Protein 1ZFO (pdb70)

Structure (mmCIF, N/CA/C/O backbone):
data_1ZFO
#
_entry.id   1ZFO
#
_cell.length_a   1.000
_cell.length_b   1.000
_cell.length_c   1.000
_cell.angle_alpha   90.00
_cell.angle_beta   90.00
_cell.angle_gamma   90.00
#
_symmetry.space_group_name_H-M   'P 1'
#
loop_
_entity.id
_entity.type
_entity.pdbx_description
1 polymer LASP-1
2 non-polymer 'ZINC ION'
#
loop_
_atom_site.group_PDB
_atom_site.id
_atom_site.type_symbol
_atom_site.label_atom_id
_atom_site.label_alt_id
_atom_site.label_comp_id
_atom_site.label_asym_id
_atom_site.label_entity_id
_atom_site.label_seq_id
_atom_site.pdbx_PDB_ins_code
_atom_site.Cartn_x
_atom_site.Cartn_y
_atom_site.Cartn_z
_atom_site.occupancy
_atom_site.B_iso_or_equiv
_atom_site.auth_seq_id
_atom_site.auth_comp_id
_atom_site.auth_asym_id
_atom_site.auth_atom_id
_atom_site.pdbx_PDB_model_num
ATOM 7 N N . MET A 1 2 ? 4.688 11.723 -8.040 1.00 3.59 1 MET A N 1
ATOM 8 C CA . MET A 1 2 ? 3.517 10.958 -8.463 1.00 3.20 1 MET A CA 1
ATOM 9 C C . MET A 1 2 ? 3.592 9.518 -7.923 1.00 2.89 1 MET A C 1
ATOM 10 O O . MET A 1 2 ? 3.467 8.541 -8.671 1.00 3.23 1 MET A O 1
ATOM 24 N N . ASN A 1 3 ? 3.902 9.383 -6.632 1.00 2.38 2 ASN A N 1
ATOM 25 C CA . ASN A 1 3 ? 4.159 8.102 -5.983 1.00 2.03 2 ASN A CA 1
ATOM 26 C C . ASN A 1 3 ? 2.833 7.468 -5.548 1.00 1.50 2 ASN A C 1
ATOM 27 O O . ASN A 1 3 ? 1.914 8.201 -5.176 1.00 1.57 2 ASN A O 1
ATOM 38 N N . PRO A 1 4 ? 2.696 6.130 -5.547 1.00 1.17 3 PRO A N 1
ATOM 39 C CA . PRO A 1 4 ? 1.455 5.457 -5.185 1.00 0.76 3 PRO A CA 1
ATOM 40 C C . PRO A 1 4 ? 1.173 5.642 -3.693 1.00 0.57 3 PRO A C 1
ATOM 41 O O . PRO A 1 4 ? 1.941 5.176 -2.847 1.00 0.71 3 PRO A O 1
ATOM 52 N N . ASN A 1 5 ? 0.090 6.344 -3.363 1.00 0.89 4 ASN A N 1
ATOM 53 C CA . ASN A 1 5 ? -0.393 6.472 -1.994 1.00 0.72 4 ASN A CA 1
ATOM 54 C C . ASN A 1 5 ? -1.271 5.265 -1.677 1.00 0.62 4 ASN A C 1
ATOM 55 O O . ASN A 1 5 ? -2.072 4.848 -2.518 1.00 0.86 4 ASN A O 1
ATOM 66 N N . CYS A 1 6 ? -1.171 4.776 -0.440 1.00 0.42 5 CYS A N 1
ATOM 67 C CA . CYS A 1 6 ? -1.943 3.695 0.140 1.00 0.43 5 CYS A CA 1
ATOM 68 C C . CYS A 1 6 ? -3.424 3.952 -0.080 1.00 0.54 5 CYS A C 1
ATOM 69 O O . CYS A 1 6 ? -3.946 5.022 0.255 1.00 0.69 5 CYS A O 1
ATOM 76 N N . ALA A 1 7 ? -4.093 2.928 -0.592 1.00 0.65 6 ALA A N 1
ATOM 77 C CA . ALA A 1 7 ? -5.529 2.890 -0.783 1.00 0.92 6 ALA A CA 1
ATOM 78 C C . ALA A 1 7 ? -6.322 2.850 0.537 1.00 0.85 6 ALA A C 1
ATOM 79 O O . ALA A 1 7 ? -7.559 2.861 0.487 1.00 1.09 6 ALA A O 1
ATOM 86 N N . ARG A 1 8 ? -5.655 2.817 1.700 1.00 0.61 7 ARG A N 1
ATOM 87 C CA . ARG A 1 8 ? -6.281 2.790 3.023 1.00 0.55 7 ARG A CA 1
ATOM 88 C C . ARG A 1 8 ? -5.822 3.960 3.882 1.00 0.57 7 ARG A C 1
ATOM 89 O O . ARG A 1 8 ? -6.695 4.656 4.398 1.00 0.79 7 ARG A O 1
ATOM 110 N N . CYS A 1 9 ? -4.518 4.136 4.133 1.00 0.52 8 CYS A N 1
ATOM 111 C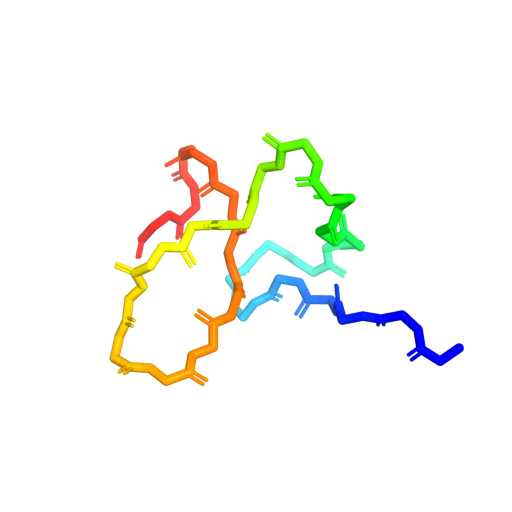 CA . CYS A 1 9 ? -4.085 5.093 5.150 1.00 0.58 8 CYS A CA 1
ATOM 112 C C . CYS A 1 9 ? -4.031 6.494 4.539 1.00 0.57 8 CYS A C 1
ATOM 113 O O . CYS A 1 9 ? -4.804 7.379 4.914 1.00 0.97 8 CYS A O 1
ATOM 120 N N . GLY A 1 10 ? -3.289 6.595 3.439 1.00 0.67 9 GLY A N 1
ATOM 121 C CA . GLY A 1 10 ? -3.090 7.769 2.619 1.00 0.71 9 GLY A CA 1
ATOM 122 C C . GLY A 1 10 ? -1.618 8.050 2.316 1.00 0.65 9 GLY A C 1
ATOM 123 O O . GLY A 1 10 ? -1.346 8.964 1.539 1.00 0.85 9 GLY A O 1
ATOM 127 N N . LYS A 1 11 ? -0.648 7.298 2.853 1.00 0.58 10 LYS A N 1
ATOM 128 C CA . LYS A 1 11 ? 0.767 7.651 2.679 1.00 0.58 10 LYS A CA 1
ATOM 129 C C . LYS A 1 11 ? 1.358 6.933 1.473 1.00 0.52 10 LYS A C 1
ATOM 130 O O . LYS A 1 11 ? 0.873 5.866 1.103 1.00 0.51 10 LYS A O 1
ATOM 149 N N . ILE A 1 12 ? 2.433 7.466 0.898 1.00 0.56 11 ILE A N 1
ATOM 150 C CA . ILE A 1 12 ? 3.250 6.797 -0.110 1.00 0.59 11 ILE A CA 1
ATOM 151 C C . ILE A 1 12 ? 3.604 5.372 0.338 1.00 0.52 11 ILE A C 1
ATOM 152 O O . ILE A 1 12 ? 4.003 5.135 1.484 1.00 0.60 11 ILE A O 1
ATOM 168 N N . VAL A 1 13 ? 3.551 4.438 -0.608 1.00 0.53 12 VAL A N 1
ATOM 169 C CA . VAL A 1 13 ? 3.926 3.048 -0.447 1.00 0.54 12 VAL A CA 1
ATOM 170 C C . VAL A 1 13 ? 5.285 2.952 -1.118 1.00 0.55 12 VAL A C 1
ATOM 171 O O . VAL A 1 13 ? 5.401 2.929 -2.347 1.00 1.29 12 VAL A O 1
ATOM 184 N N . TYR A 1 14 ? 6.327 2.995 -0.288 1.00 0.57 13 TYR A N 1
ATOM 185 C CA . TYR A 1 14 ? 7.698 2.849 -0.744 1.00 0.62 13 TYR A CA 1
ATOM 186 C C . TYR A 1 14 ? 7.862 1.438 -1.324 1.00 0.64 13 TYR A C 1
ATOM 187 O O . TYR A 1 14 ? 7.160 0.521 -0.885 1.00 0.65 13 TYR A O 1
ATOM 205 N N . PRO A 1 15 ? 8.816 1.213 -2.245 1.00 0.74 14 PRO A N 1
ATOM 206 C CA . PRO A 1 15 ? 8.980 -0.076 -2.917 1.00 0.82 14 PRO A CA 1
ATOM 207 C C . PRO A 1 15 ? 9.312 -1.233 -1.961 1.00 0.82 14 PRO A C 1
ATOM 208 O O . PRO A 1 15 ? 9.220 -2.400 -2.336 1.00 1.47 14 PRO A O 1
ATOM 219 N N . THR A 1 16 ? 9.686 -0.916 -0.725 1.00 0.93 15 THR A N 1
ATOM 220 C CA . THR A 1 16 ? 9.925 -1.832 0.373 1.00 0.98 15 THR A CA 1
ATOM 221 C C . THR A 1 16 ? 8.648 -2.605 0.778 1.00 0.84 15 THR A C 1
ATOM 222 O O . THR A 1 16 ? 8.742 -3.730 1.271 1.00 1.15 15 THR A O 1
ATOM 233 N N . GLU A 1 17 ? 7.451 -2.039 0.581 1.00 0.74 16 GLU A N 1
ATOM 234 C CA . GLU A 1 17 ? 6.216 -2.424 1.275 1.00 0.83 16 GLU A CA 1
ATOM 235 C C . GLU A 1 17 ? 5.052 -2.480 0.271 1.00 0.94 16 GLU A C 1
ATOM 236 O O . GLU A 1 17 ? 3.917 -2.139 0.587 1.00 1.53 16 GLU A O 1
ATOM 248 N N . LYS A 1 18 ? 5.327 -2.902 -0.971 1.00 0.96 17 LYS A N 1
ATOM 249 C CA . LYS A 1 18 ? 4.327 -3.052 -2.031 1.00 1.04 17 LYS A CA 1
ATOM 250 C C . LYS A 1 18 ? 3.376 -4.205 -1.696 1.00 0.93 17 LYS A C 1
ATOM 251 O O . LYS A 1 18 ? 3.546 -5.311 -2.210 1.00 1.46 17 LYS A O 1
ATOM 270 N N . VAL A 1 19 ? 2.392 -3.979 -0.833 1.00 0.55 18 VAL A N 1
ATOM 271 C CA . VAL A 1 19 ? 1.413 -4.989 -0.473 1.00 0.54 18 VAL A CA 1
ATOM 272 C C . VAL A 1 19 ? 0.598 -5.382 -1.706 1.00 0.72 18 VAL A C 1
ATOM 273 O O . VAL A 1 19 ? 0.188 -4.524 -2.497 1.00 0.99 18 VAL A O 1
ATOM 286 N N . ASN A 1 20 ? 0.338 -6.684 -1.843 1.00 1.00 19 ASN A N 1
ATOM 287 C CA . ASN A 1 20 ? -0.439 -7.259 -2.929 1.00 1.34 19 ASN A CA 1
ATOM 288 C C . ASN A 1 20 ? -1.869 -7.509 -2.479 1.00 1.29 19 ASN A C 1
ATOM 289 O O . ASN A 1 20 ? -2.173 -8.581 -1.955 1.00 2.01 19 ASN A O 1
ATOM 300 N N . CYS A 1 21 ? -2.735 -6.511 -2.641 1.00 1.23 20 CYS A N 1
ATOM 301 C CA . CYS A 1 21 ? -4.173 -6.759 -2.699 1.00 1.58 20 CYS A CA 1
ATOM 302 C C . CYS A 1 21 ? -4.512 -6.902 -4.190 1.00 1.28 20 CYS A C 1
ATOM 303 O O . CYS A 1 21 ? -3.614 -7.013 -5.026 1.00 2.26 20 CYS A O 1
ATOM 311 N N . LEU A 1 22 ? -5.799 -6.793 -4.519 1.00 1.20 21 LEU A N 1
ATOM 312 C CA . LEU A 1 22 ? -6.429 -6.946 -5.825 1.00 0.92 21 LEU A CA 1
ATOM 313 C C . LEU A 1 22 ? -5.526 -6.461 -6.958 1.00 0.87 21 LEU A C 1
ATOM 314 O O . LEU A 1 22 ? -5.126 -7.259 -7.806 1.00 1.46 21 LEU A O 1
ATOM 330 N N . ASP A 1 23 ? -5.214 -5.167 -6.970 1.00 0.83 22 ASP A N 1
ATOM 331 C CA . ASP A 1 23 ? -4.666 -4.454 -8.122 1.00 0.95 22 ASP A CA 1
ATOM 332 C C . ASP A 1 23 ? -3.850 -3.211 -7.729 1.00 0.98 22 ASP A C 1
ATOM 333 O O . ASP A 1 23 ? -3.362 -2.500 -8.610 1.00 1.42 22 ASP A O 1
ATOM 342 N N . LYS A 1 24 ? -3.733 -2.884 -6.439 1.00 0.76 23 LYS A N 1
ATOM 343 C CA . LYS A 1 24 ? -3.073 -1.664 -5.975 1.00 1.04 23 LYS A CA 1
ATOM 344 C C . LYS A 1 24 ? -2.352 -1.889 -4.666 1.00 0.66 23 LYS A C 1
ATOM 345 O O . LYS A 1 24 ? -2.280 -3.010 -4.157 1.00 0.67 23 LYS A O 1
ATOM 364 N N . PHE A 1 25 ? -1.854 -0.778 -4.145 1.00 0.67 24 PHE A N 1
ATOM 365 C CA . PHE A 1 25 ? -0.803 -0.721 -3.143 1.00 0.69 24 PHE A CA 1
ATOM 366 C C . PHE A 1 25 ? -1.341 -0.172 -1.829 1.00 0.63 24 PHE A C 1
ATOM 367 O O . PHE A 1 25 ? -2.168 0.742 -1.795 1.00 0.69 24 PHE A O 1
ATOM 384 N N . TRP A 1 26 ? -0.889 -0.816 -0.758 1.00 0.54 25 TRP A N 1
ATOM 385 C CA . TRP A 1 26 ? -1.262 -0.614 0.632 1.00 0.43 25 TRP A CA 1
ATOM 386 C C . TRP A 1 26 ? 0.049 -0.647 1.426 1.00 0.44 25 TRP A C 1
ATOM 387 O O . TRP A 1 26 ? 1.125 -0.672 0.833 1.00 0.79 25 TRP A O 1
ATOM 408 N N . HIS A 1 27 ? -0.009 -0.727 2.752 1.00 0.46 26 HIS A N 1
ATOM 409 C CA . HIS A 1 27 ? 1.142 -1.090 3.584 1.00 0.41 26 HIS A CA 1
ATOM 410 C C . HIS A 1 27 ? 0.771 -2.299 4.427 1.00 0.43 26 HIS A C 1
ATOM 411 O O . HIS A 1 27 ? -0.404 -2.669 4.436 1.00 0.44 26 HIS A O 1
ATOM 425 N N . LYS A 1 28 ? 1.741 -2.890 5.140 1.00 0.49 27 LYS A N 1
ATOM 426 C CA . LYS A 1 28 ? 1.531 -4.097 5.951 1.00 0.57 27 LYS A CA 1
ATOM 427 C C . LYS A 1 28 ? 0.219 -4.073 6.746 1.00 0.59 27 LYS A C 1
ATOM 428 O O . LYS A 1 28 ? -0.698 -4.844 6.452 1.00 0.69 27 LYS A O 1
ATOM 447 N N . ALA A 1 29 ? 0.112 -3.198 7.746 1.00 0.69 28 ALA A N 1
ATOM 448 C CA . ALA A 1 29 ? -1.093 -3.102 8.573 1.00 0.79 28 ALA A CA 1
ATOM 449 C C . ALA A 1 29 ? -2.286 -2.467 7.837 1.00 0.62 28 ALA A C 1
ATOM 450 O O . ALA A 1 29 ? -3.406 -2.543 8.349 1.00 0.81 28 ALA A O 1
ATOM 457 N N . CYS A 1 30 ? -2.108 -1.906 6.635 1.00 0.42 29 CYS A N 1
ATOM 458 C CA . CYS A 1 30 ? -3.172 -1.248 5.881 1.00 0.40 29 CYS A CA 1
ATOM 459 C C . CYS A 1 30 ? -3.868 -2.202 4.886 1.00 0.42 29 CYS A C 1
ATOM 460 O O . CYS A 1 30 ? -4.909 -1.816 4.352 1.00 0.57 29 CYS A O 1
ATOM 467 N N . PHE A 1 31 ? -3.336 -3.412 4.645 1.00 0.45 30 PHE A N 1
ATOM 468 C CA . PHE A 1 31 ? -3.896 -4.428 3.742 1.00 0.52 30 PHE A CA 1
ATOM 469 C C . PHE A 1 31 ? -5.424 -4.463 3.813 1.00 0.94 30 PHE A C 1
ATOM 470 O O . PHE A 1 31 ? -6.093 -4.503 2.775 1.00 2.66 30 PHE A O 1
ATOM 495 N N . MET A 1 2 ? 6.783 9.829 -7.742 1.00 2.17 1 MET A N 2
ATOM 496 C CA . MET A 1 2 ? 5.791 9.055 -8.493 1.00 1.82 1 MET A CA 2
ATOM 497 C C . MET A 1 2 ? 5.578 7.653 -7.902 1.00 1.60 1 MET A C 2
ATOM 498 O O . MET A 1 2 ? 5.385 6.672 -8.626 1.00 2.01 1 MET A O 2
ATOM 512 N N . ASN A 1 3 ? 5.609 7.543 -6.574 1.00 1.30 2 ASN A N 2
ATOM 513 C CA . ASN A 1 3 ? 5.209 6.343 -5.839 1.00 1.04 2 ASN A CA 2
ATOM 514 C C . ASN A 1 3 ? 3.686 6.361 -5.617 1.00 0.82 2 ASN A C 2
ATOM 515 O O . ASN A 1 3 ? 3.084 7.440 -5.646 1.00 0.95 2 ASN A O 2
ATOM 526 N N . PRO A 1 4 ? 3.030 5.208 -5.404 1.00 0.70 3 PRO A N 2
ATOM 527 C CA . PRO A 1 4 ? 1.606 5.157 -5.071 1.00 0.64 3 PRO A CA 2
ATOM 528 C C . PRO A 1 4 ? 1.356 5.703 -3.658 1.00 0.59 3 PRO A C 2
ATOM 529 O O . PRO A 1 4 ? 2.291 5.858 -2.870 1.00 0.66 3 PRO A O 2
ATOM 540 N N . ASN A 1 5 ? 0.092 5.944 -3.300 1.00 0.62 4 ASN A N 2
ATOM 541 C CA . ASN A 1 5 ? -0.314 6.280 -1.936 1.00 0.61 4 ASN A CA 2
ATOM 542 C C . ASN A 1 5 ? -1.215 5.173 -1.405 1.00 0.61 4 ASN A C 2
ATOM 543 O O . ASN A 1 5 ? -1.831 4.426 -2.166 1.00 0.65 4 ASN A O 2
ATOM 554 N N . CYS A 1 6 ? -1.297 5.077 -0.083 1.00 0.71 5 CYS A N 2
ATOM 555 C CA . CYS A 1 6 ? -2.107 4.124 0.637 1.00 0.72 5 CYS A CA 2
ATOM 556 C C . CYS A 1 6 ? -3.574 4.445 0.360 1.00 0.67 5 CYS A C 2
ATOM 557 O O . CYS A 1 6 ? -4.072 5.520 0.723 1.00 0.76 5 CYS A O 2
ATOM 564 N N . ALA A 1 7 ? -4.276 3.497 -0.254 1.00 0.69 6 ALA A N 2
ATOM 565 C CA . ALA A 1 7 ? -5.727 3.505 -0.373 1.00 0.77 6 ALA A CA 2
ATOM 566 C C . ALA A 1 7 ? -6.414 3.217 0.980 1.00 0.64 6 ALA A C 2
ATOM 567 O O . ALA A 1 7 ? -7.618 2.956 1.005 1.00 0.92 6 ALA A O 2
ATOM 574 N N . ARG A 1 8 ? -5.696 3.235 2.114 1.00 0.56 7 ARG A N 2
ATOM 575 C CA . ARG A 1 8 ? -6.295 3.051 3.434 1.00 0.45 7 ARG A CA 2
ATOM 576 C C . ARG A 1 8 ? -5.929 4.183 4.387 1.00 0.55 7 ARG A C 2
ATOM 577 O O . ARG A 1 8 ? -6.850 4.807 4.926 1.00 0.80 7 ARG A O 2
ATOM 598 N N . CYS A 1 9 ? -4.639 4.478 4.599 1.00 0.48 8 CYS A N 2
ATOM 599 C CA . CYS A 1 9 ? -4.257 5.521 5.543 1.00 0.54 8 CYS A CA 2
ATOM 600 C C . CYS A 1 9 ? -4.310 6.892 4.866 1.00 0.65 8 CYS A C 2
ATOM 601 O O . CYS A 1 9 ? -5.034 7.783 5.315 1.00 1.01 8 CYS A O 2
ATOM 608 N N . GLY A 1 10 ? -3.646 7.010 3.719 1.00 0.69 9 GLY A N 2
ATOM 609 C CA . GLY A 1 10 ? -3.452 8.228 2.951 1.00 0.81 9 GLY A CA 2
ATOM 610 C C . GLY A 1 10 ? -1.983 8.638 2.813 1.00 0.74 9 GLY A C 2
ATOM 611 O O . GLY A 1 10 ? -1.725 9.687 2.224 1.00 0.82 9 GLY A O 2
ATOM 615 N N . LYS A 1 11 ? -1.010 7.882 3.336 1.00 0.68 10 LYS A N 2
ATOM 616 C CA . LYS A 1 11 ? 0.415 8.208 3.234 1.00 0.69 10 LYS A CA 2
ATOM 617 C C . LYS A 1 11 ? 1.029 7.507 2.022 1.00 0.65 10 LYS A C 2
ATOM 618 O O . LYS A 1 11 ? 0.507 6.487 1.575 1.00 0.64 10 LYS A O 2
ATOM 637 N N . ILE A 1 12 ? 2.129 8.033 1.482 1.00 0.65 11 ILE A N 2
ATOM 638 C CA . ILE A 1 12 ? 2.838 7.424 0.358 1.00 0.63 11 ILE A CA 2
ATOM 639 C C . ILE A 1 12 ? 3.249 5.975 0.681 1.00 0.58 11 ILE A C 2
ATOM 640 O O . ILE A 1 12 ? 3.656 5.688 1.815 1.00 0.58 11 ILE A O 2
ATOM 656 N N . VAL A 1 13 ? 3.178 5.072 -0.296 1.00 0.67 12 VAL A N 2
ATOM 657 C CA . VAL A 1 13 ? 3.537 3.653 -0.207 1.00 0.68 12 VAL A CA 2
ATOM 658 C C . VAL A 1 13 ? 4.892 3.476 -0.899 1.00 0.68 12 VAL A C 2
ATOM 659 O O . VAL A 1 13 ? 5.369 4.380 -1.588 1.00 1.21 12 VAL A O 2
ATOM 672 N N . TYR A 1 14 ? 5.553 2.344 -0.654 1.00 0.94 13 TYR A N 2
ATOM 673 C CA . TYR A 1 14 ? 6.886 2.052 -1.147 1.00 1.01 13 TYR A CA 2
ATOM 674 C C . TYR A 1 14 ? 6.921 0.627 -1.684 1.00 1.13 13 TYR A C 2
ATOM 675 O O . TYR A 1 14 ? 6.335 -0.267 -1.061 1.00 1.04 13 TYR A O 2
ATOM 693 N N . PRO A 1 15 ? 7.704 0.362 -2.742 1.00 1.33 14 PRO A N 2
ATOM 694 C CA . PRO A 1 15 ? 7.825 -0.969 -3.315 1.00 1.41 14 PRO A CA 2
ATOM 695 C C . PRO A 1 15 ? 8.613 -1.927 -2.420 1.00 1.22 14 PRO A C 2
ATOM 696 O O . PRO A 1 15 ? 8.603 -3.129 -2.660 1.00 1.87 14 PRO A O 2
ATOM 707 N N . THR A 1 16 ? 9.285 -1.417 -1.391 1.00 1.00 15 THR A N 2
ATOM 708 C CA . THR A 1 16 ? 9.927 -2.217 -0.361 1.00 1.04 15 THR A CA 2
ATOM 709 C C . THR A 1 16 ? 8.891 -2.794 0.627 1.00 0.91 15 THR A C 2
ATOM 710 O O . THR A 1 16 ? 9.206 -3.740 1.347 1.00 1.30 15 THR A O 2
ATOM 721 N N . GLU A 1 17 ? 7.654 -2.273 0.668 1.00 0.71 16 GLU A N 2
ATOM 722 C CA . GLU A 1 17 ? 6.606 -2.773 1.561 1.00 0.86 16 GLU A CA 2
ATOM 723 C C . GLU A 1 17 ? 5.418 -3.358 0.800 1.00 1.15 16 GLU A C 2
ATOM 724 O O . GLU A 1 17 ? 4.785 -4.267 1.335 1.00 2.06 16 GLU A O 2
ATOM 736 N N . LYS A 1 18 ? 5.154 -2.879 -0.426 1.00 0.75 17 LYS A N 2
ATOM 737 C CA . LYS A 1 18 ? 3.990 -3.157 -1.274 1.00 0.85 17 LYS A CA 2
ATOM 738 C C . LYS A 1 18 ? 3.248 -4.447 -0.916 1.00 0.91 17 LYS A C 2
ATOM 739 O O . LYS A 1 18 ? 3.649 -5.549 -1.283 1.00 1.42 17 LYS A O 2
ATOM 758 N N . VAL A 1 19 ? 2.168 -4.318 -0.155 1.00 0.70 18 VAL A N 2
ATOM 759 C CA . VAL A 1 19 ? 1.236 -5.400 0.035 1.00 0.83 18 VAL A CA 2
ATOM 760 C C . VAL A 1 19 ? 0.635 -5.742 -1.317 1.00 1.00 18 VAL A C 2
ATOM 761 O O . VAL A 1 19 ? 0.251 -4.844 -2.068 1.00 1.14 18 VAL A O 2
ATOM 774 N N . ASN A 1 20 ? 0.508 -7.035 -1.581 1.00 1.29 19 ASN A N 2
ATOM 775 C CA . ASN A 1 20 ? 0.042 -7.568 -2.845 1.00 1.57 19 ASN A CA 2
ATOM 776 C C . ASN A 1 20 ? -1.460 -7.791 -2.707 1.00 1.16 19 ASN A C 2
ATOM 777 O O . ASN A 1 20 ? -1.910 -8.365 -1.713 1.00 1.98 19 ASN A O 2
ATOM 788 N N . CYS A 1 21 ? -2.249 -7.281 -3.651 1.00 0.83 20 CYS A N 2
ATOM 789 C CA . CYS A 1 21 ? -3.707 -7.325 -3.650 1.00 1.11 20 CYS A CA 2
ATOM 790 C C . CYS A 1 21 ? -4.230 -7.493 -5.084 1.00 1.23 20 CYS A C 2
ATOM 791 O O . CYS A 1 21 ? -3.540 -8.070 -5.924 1.00 2.35 20 CYS A O 2
ATOM 799 N N . LEU A 1 22 ? -5.472 -7.053 -5.324 1.00 0.99 21 LEU A N 2
ATOM 800 C CA . LEU A 1 22 ? -6.198 -7.058 -6.588 1.00 0.97 21 LEU A CA 2
ATOM 801 C C . LEU A 1 22 ? -5.272 -6.530 -7.685 1.00 1.01 21 LEU A C 2
ATOM 802 O O . LEU A 1 22 ? -4.773 -7.289 -8.511 1.00 1.59 21 LEU A O 2
ATOM 818 N N . ASP A 1 23 ? -5.033 -5.225 -7.631 1.00 0.91 22 ASP A N 2
ATOM 819 C CA . ASP A 1 23 ? -4.274 -4.400 -8.563 1.00 1.17 22 ASP A CA 2
ATOM 820 C C . ASP A 1 23 ? -3.670 -3.200 -7.810 1.00 1.09 22 ASP A C 2
ATOM 821 O O . ASP A 1 23 ? -3.284 -2.198 -8.412 1.00 1.36 22 ASP A O 2
ATOM 830 N N . LYS A 1 24 ? -3.623 -3.257 -6.473 1.00 0.91 23 LYS A N 2
ATOM 831 C CA . LYS A 1 24 ? -3.308 -2.137 -5.581 1.00 0.92 23 LYS A CA 2
ATOM 832 C C . LYS A 1 24 ? -2.070 -2.463 -4.759 1.00 0.95 23 LYS A C 2
ATOM 833 O O . LYS A 1 24 ? -1.820 -3.643 -4.504 1.00 0.98 23 LYS A O 2
ATOM 852 N N . PHE A 1 25 ? -1.383 -1.443 -4.250 1.00 1.07 24 PHE A N 2
ATOM 853 C CA . PHE A 1 25 ? -0.289 -1.597 -3.304 1.00 1.08 24 PHE A CA 2
ATOM 854 C C . PHE A 1 25 ? -0.629 -0.828 -2.039 1.00 1.00 24 PHE A C 2
ATOM 855 O O . PHE A 1 25 ? -1.199 0.262 -2.110 1.00 1.24 24 PHE A O 2
ATOM 872 N N . TRP A 1 26 ? -0.279 -1.398 -0.885 1.00 0.79 25 TRP A N 2
ATOM 873 C CA . TRP A 1 26 ? -0.650 -0.864 0.419 1.00 0.64 25 TRP A CA 2
ATOM 874 C C . TRP A 1 26 ? 0.586 -0.935 1.317 1.00 0.55 25 TRP A C 2
ATOM 875 O O . TRP A 1 26 ? 1.560 -1.624 0.990 1.00 0.81 25 TRP A O 2
ATOM 896 N N . HIS A 1 27 ? 0.523 -0.301 2.487 1.00 0.58 26 HIS A N 2
ATOM 897 C CA . HIS A 1 27 ? 1.441 -0.625 3.579 1.00 0.48 26 HIS A CA 2
ATOM 898 C C . HIS A 1 27 ? 1.036 -1.946 4.198 1.00 0.44 26 HIS A C 2
ATOM 899 O O . HIS A 1 27 ? -0.148 -2.285 4.183 1.00 0.49 26 HIS A O 2
ATOM 913 N N . LYS A 1 28 ? 1.978 -2.641 4.839 1.00 0.43 27 LYS A N 2
ATOM 914 C CA . LYS A 1 28 ? 1.691 -3.858 5.583 1.00 0.50 27 LYS A CA 2
ATOM 915 C C . LYS A 1 28 ? 0.596 -3.645 6.636 1.00 0.58 27 LYS A C 2
ATOM 916 O O . LYS A 1 28 ? -0.286 -4.493 6.781 1.00 0.76 27 LYS A O 2
ATOM 935 N N . ALA A 1 29 ? 0.582 -2.483 7.295 1.00 0.79 28 ALA A N 2
ATOM 936 C CA . ALA A 1 29 ? -0.450 -2.116 8.259 1.00 1.06 28 ALA A CA 2
ATOM 937 C C . ALA A 1 29 ? -1.835 -1.861 7.634 1.00 0.67 28 ALA A C 2
ATOM 938 O O . ALA A 1 29 ? -2.830 -1.882 8.364 1.00 0.70 28 ALA A O 2
ATOM 945 N N . CYS A 1 30 ? -1.924 -1.632 6.320 1.00 0.43 29 CYS A N 2
ATOM 946 C CA . CYS A 1 30 ? -3.040 -0.963 5.658 1.00 0.41 29 CYS A CA 2
ATOM 947 C C . CYS A 1 30 ? -3.761 -1.809 4.592 1.00 0.53 29 CYS A C 2
ATOM 948 O O . CYS A 1 30 ? -4.588 -1.238 3.886 1.00 0.95 29 CYS A O 2
ATOM 955 N N . PHE A 1 31 ? -3.477 -3.114 4.453 1.00 0.46 30 PHE A N 2
ATOM 956 C CA . PHE A 1 31 ? -4.083 -4.009 3.447 1.00 0.58 30 PHE A CA 2
ATOM 957 C C . PHE A 1 31 ? -5.544 -3.626 3.176 1.00 1.65 30 PHE A C 2
ATOM 958 O O . PHE A 1 31 ? -6.028 -3.721 2.045 1.00 3.35 30 PHE A O 2
ATOM 983 N N . MET A 1 2 ? 7.690 8.925 -7.833 1.00 2.51 1 MET A N 3
ATOM 984 C CA . MET A 1 2 ? 6.251 9.096 -7.704 1.00 1.94 1 MET A CA 3
ATOM 985 C C . MET A 1 2 ? 5.639 7.710 -7.494 1.00 1.57 1 MET A C 3
ATOM 986 O O . MET A 1 2 ? 5.249 7.038 -8.449 1.00 1.93 1 MET A O 3
ATOM 1000 N N . ASN A 1 3 ? 5.573 7.256 -6.243 1.00 1.42 2 ASN A N 3
ATOM 1001 C CA . ASN A 1 3 ? 5.032 5.936 -5.903 1.00 1.20 2 ASN A CA 3
ATOM 1002 C C . ASN A 1 3 ? 3.495 6.008 -5.798 1.00 0.93 2 ASN A C 3
ATOM 1003 O O . ASN A 1 3 ? 2.944 7.118 -5.740 1.00 1.00 2 ASN A O 3
ATOM 1014 N N . PRO A 1 4 ? 2.786 4.859 -5.768 1.00 0.84 3 PRO A N 3
ATOM 1015 C CA . PRO A 1 4 ? 1.344 4.807 -5.550 1.00 0.77 3 PRO A CA 3
ATOM 1016 C C . PRO A 1 4 ? 1.003 5.177 -4.105 1.00 0.71 3 PRO A C 3
ATOM 1017 O O . PRO A 1 4 ? 1.886 5.465 -3.287 1.00 0.70 3 PRO A O 3
ATOM 1028 N N . ASN A 1 5 ? -0.287 5.219 -3.779 1.00 0.83 4 ASN A N 3
ATOM 1029 C CA . ASN A 1 5 ? -0.777 5.717 -2.497 1.00 0.76 4 ASN A CA 3
ATOM 1030 C C . ASN A 1 5 ? -1.612 4.644 -1.823 1.00 0.63 4 ASN A C 3
ATOM 1031 O O . ASN A 1 5 ? -2.479 4.041 -2.454 1.00 0.77 4 ASN A O 3
ATOM 1042 N N . CYS A 1 6 ? -1.345 4.415 -0.538 1.00 0.47 5 CYS A N 3
ATOM 1043 C CA . CYS A 1 6 ? -2.148 3.585 0.327 1.00 0.41 5 CYS A CA 3
ATOM 1044 C C . CYS A 1 6 ? -3.496 4.281 0.486 1.00 0.58 5 CYS A C 3
ATOM 1045 O O . CYS A 1 6 ? -3.607 5.280 1.206 1.00 0.80 5 CYS A O 3
ATOM 1052 N N . ALA A 1 7 ? -4.522 3.731 -0.159 1.00 0.92 6 ALA A N 3
ATOM 1053 C CA . ALA A 1 7 ? -5.896 4.172 0.016 1.00 1.27 6 ALA A CA 3
ATOM 1054 C C . ALA A 1 7 ? -6.459 3.822 1.403 1.00 1.01 6 ALA A C 3
ATOM 1055 O O . ALA A 1 7 ? -7.660 3.997 1.643 1.00 1.20 6 ALA A O 3
ATOM 1062 N N . ARG A 1 8 ? -5.638 3.302 2.324 1.00 0.66 7 ARG A N 3
ATOM 1063 C CA . ARG A 1 8 ? -6.028 3.136 3.713 1.00 0.64 7 ARG A CA 3
ATOM 1064 C C . ARG A 1 8 ? -5.562 4.353 4.492 1.00 0.70 7 ARG A C 3
ATOM 1065 O O . ARG A 1 8 ? -6.406 5.152 4.895 1.00 0.94 7 ARG A O 3
ATOM 1086 N N . CYS A 1 9 ? -4.254 4.507 4.700 1.00 0.63 8 CYS A N 3
ATOM 1087 C CA . CYS A 1 9 ? -3.736 5.445 5.684 1.00 0.74 8 CYS A CA 3
ATOM 1088 C C . CYS A 1 9 ? -3.634 6.870 5.122 1.00 0.86 8 CYS A C 3
ATOM 1089 O O . CYS A 1 9 ? -3.712 7.833 5.891 1.00 1.20 8 CYS A O 3
ATOM 1096 N N . GLY A 1 10 ? -3.513 7.019 3.798 1.00 0.75 9 GLY A N 3
ATOM 1097 C CA . GLY A 1 10 ? -3.289 8.302 3.151 1.00 0.95 9 GLY A CA 3
ATOM 1098 C C . GLY A 1 10 ? -1.808 8.651 2.999 1.00 0.86 9 GLY A C 3
ATOM 1099 O O . GLY A 1 10 ? -1.488 9.839 2.885 1.00 1.34 9 GLY A O 3
ATOM 1103 N N . LYS A 1 11 ? -0.896 7.667 3.000 1.00 0.41 10 LYS A N 3
ATOM 1104 C CA . LYS A 1 11 ? 0.530 7.873 2.725 1.00 0.41 10 LYS A CA 3
ATOM 1105 C C . LYS A 1 11 ? 0.973 7.165 1.448 1.00 0.43 10 LYS A C 3
ATOM 1106 O O . LYS A 1 11 ? 0.333 6.206 1.007 1.00 0.50 10 LYS A O 3
ATOM 1125 N N . ILE A 1 12 ? 2.046 7.658 0.836 1.00 0.53 11 ILE A N 3
ATOM 1126 C CA . ILE A 1 12 ? 2.725 7.033 -0.292 1.00 0.61 11 ILE A CA 3
ATOM 1127 C C . ILE A 1 12 ? 3.158 5.604 0.065 1.00 0.59 11 ILE A C 3
ATOM 1128 O O . ILE A 1 12 ? 3.411 5.313 1.233 1.00 0.62 11 ILE A O 3
ATOM 1144 N N . VAL A 1 13 ? 3.361 4.744 -0.928 1.00 0.57 12 VAL A N 3
ATOM 1145 C CA . VAL A 1 13 ? 3.762 3.345 -0.766 1.00 0.57 12 VAL A CA 3
ATOM 1146 C C . VAL A 1 13 ? 5.256 3.262 -1.102 1.00 0.43 12 VAL A C 3
ATOM 1147 O O . VAL A 1 13 ? 5.813 4.182 -1.707 1.00 1.05 12 VAL A O 3
ATOM 1160 N N . TYR A 1 14 ? 5.935 2.207 -0.653 1.00 0.77 13 TYR A N 3
ATOM 1161 C CA . TYR A 1 14 ? 7.389 2.090 -0.673 1.00 0.68 13 TYR A CA 3
ATOM 1162 C C . TYR A 1 14 ? 7.783 0.666 -1.063 1.00 0.70 13 TYR A C 3
ATOM 1163 O O . TYR A 1 14 ? 7.012 -0.252 -0.787 1.00 0.71 13 TYR A O 3
ATOM 1181 N N . PRO A 1 15 ? 8.993 0.433 -1.601 1.00 0.99 14 PRO A N 3
ATOM 1182 C CA . PRO A 1 15 ? 9.400 -0.884 -2.066 1.00 1.22 14 PRO A CA 3
ATOM 1183 C C . PRO A 1 15 ? 9.411 -1.939 -0.962 1.00 1.25 14 PRO A C 3
ATOM 1184 O O . PRO A 1 15 ? 8.997 -3.061 -1.244 1.00 1.81 14 PRO A O 3
ATOM 1195 N N . THR A 1 16 ? 9.846 -1.609 0.258 1.00 1.33 15 THR A N 3
ATOM 1196 C CA . THR A 1 16 ? 9.881 -2.559 1.373 1.00 1.39 15 THR A CA 3
ATOM 1197 C C . THR A 1 16 ? 8.542 -2.597 2.134 1.00 1.46 15 THR A C 3
ATOM 1198 O O . THR A 1 16 ? 8.401 -3.327 3.113 1.00 2.08 15 THR A O 3
ATOM 1209 N N . GLU A 1 17 ? 7.543 -1.803 1.734 1.00 1.04 16 GLU A N 3
ATOM 1210 C CA . GLU A 1 17 ? 6.230 -1.749 2.363 1.00 1.11 16 GLU A CA 3
ATOM 1211 C C . GLU A 1 17 ? 5.185 -1.582 1.252 1.00 1.27 16 GLU A C 3
ATOM 1212 O O . GLU A 1 17 ? 4.343 -0.687 1.274 1.00 2.39 16 GLU A O 3
ATOM 1224 N N . LYS A 1 18 ? 5.287 -2.438 0.239 1.00 0.91 17 LYS A N 3
ATOM 1225 C CA . LYS A 1 18 ? 4.293 -2.645 -0.808 1.00 0.88 17 LYS A CA 3
ATOM 1226 C C . LYS A 1 18 ? 3.294 -3.723 -0.384 1.00 1.09 17 LYS A C 3
ATOM 1227 O O . LYS A 1 18 ? 3.563 -4.471 0.560 1.00 2.56 17 LYS A O 3
ATOM 1246 N N . VAL A 1 19 ? 2.203 -3.862 -1.138 1.00 0.81 18 VAL A N 3
ATOM 1247 C CA . VAL A 1 19 ? 1.291 -4.989 -1.180 1.00 0.91 18 VAL A CA 3
ATOM 1248 C C . VAL A 1 19 ? 0.706 -5.006 -2.597 1.00 1.06 18 VAL A C 3
ATOM 1249 O O . VAL A 1 19 ? 0.427 -3.939 -3.149 1.00 1.25 18 VAL A O 3
ATOM 1262 N N . ASN A 1 20 ? 0.456 -6.197 -3.144 1.00 1.15 19 ASN A N 3
ATOM 1263 C CA . ASN A 1 20 ? -0.417 -6.458 -4.282 1.00 1.24 19 ASN A CA 3
ATOM 1264 C C . ASN A 1 20 ? -1.321 -7.620 -3.888 1.00 1.14 19 ASN A C 3
ATOM 1265 O O . ASN A 1 20 ? -0.881 -8.769 -3.866 1.00 2.03 19 ASN A O 3
ATOM 1276 N N . CYS A 1 21 ? -2.579 -7.327 -3.583 1.00 0.83 20 CYS A N 3
ATOM 1277 C CA . CYS A 1 21 ? -3.585 -8.294 -3.132 1.00 1.35 20 CYS A CA 3
ATOM 1278 C C . CYS A 1 21 ? -4.904 -8.089 -3.890 1.00 1.46 20 CYS A C 3
ATOM 1279 O O . CYS A 1 21 ? -5.994 -8.377 -3.390 1.00 3.01 20 CYS A O 3
ATOM 1287 N N . LEU A 1 22 ? -4.790 -7.447 -5.046 1.00 1.09 21 LEU A N 3
ATOM 1288 C CA . LEU A 1 22 ? -5.753 -6.733 -5.852 1.00 0.96 21 LEU A CA 3
ATOM 1289 C C . LEU A 1 22 ? -4.873 -5.951 -6.829 1.00 1.12 21 LEU A C 3
ATOM 1290 O O . LEU A 1 22 ? -3.643 -5.935 -6.709 1.00 2.37 21 LEU A O 3
ATOM 1306 N N . ASP A 1 23 ? -5.486 -5.200 -7.725 1.00 0.80 22 ASP A N 3
ATOM 1307 C CA . ASP A 1 23 ? -4.806 -4.321 -8.677 1.00 0.97 22 ASP A CA 3
ATOM 1308 C C . ASP A 1 23 ? -4.465 -2.968 -8.025 1.00 0.85 22 ASP A C 3
ATOM 1309 O O . ASP A 1 23 ? -4.193 -1.990 -8.726 1.00 1.11 22 ASP A O 3
ATOM 1318 N N . LYS A 1 24 ? -4.464 -2.908 -6.688 1.00 0.72 23 LYS A N 3
ATOM 1319 C CA . LYS A 1 24 ? -4.250 -1.722 -5.863 1.00 0.85 23 LYS A CA 3
ATOM 1320 C C . LYS A 1 24 ? -3.002 -1.929 -5.013 1.00 0.71 23 LYS A C 3
ATOM 1321 O O . LYS A 1 24 ? -2.490 -3.051 -4.920 1.00 0.78 23 LYS A O 3
ATOM 1340 N N . PHE A 1 25 ? -2.520 -0.865 -4.378 1.00 0.75 24 PHE A N 3
ATOM 1341 C CA . PHE A 1 25 ? -1.307 -0.881 -3.574 1.00 0.76 24 PHE A CA 3
ATOM 1342 C C . PHE A 1 25 ? -1.662 -0.491 -2.147 1.00 0.65 24 PHE A C 3
ATOM 1343 O O . PHE A 1 25 ? -2.474 0.409 -1.933 1.00 0.69 24 PHE A O 3
ATOM 1360 N N . TRP A 1 26 ? -1.052 -1.159 -1.173 1.00 0.58 25 TRP A N 3
ATOM 1361 C CA . TRP A 1 26 ? -1.212 -0.859 0.243 1.00 0.49 25 TRP A CA 3
ATOM 1362 C C . TRP A 1 26 ? 0.164 -0.909 0.890 1.00 0.57 25 TRP A C 3
ATOM 1363 O O . TRP A 1 26 ? 1.135 -1.349 0.269 1.00 0.75 25 TRP A O 3
ATOM 1384 N N . HIS A 1 27 ? 0.235 -0.512 2.156 1.00 0.58 26 HIS A N 3
ATOM 1385 C CA . HIS A 1 27 ? 1.336 -0.921 3.020 1.00 0.62 26 HIS A CA 3
ATOM 1386 C C . HIS A 1 27 ? 0.979 -2.262 3.647 1.00 0.68 26 HIS A C 3
ATOM 1387 O O . HIS A 1 27 ? -0.209 -2.576 3.741 1.00 0.60 26 HIS A O 3
ATOM 1401 N N . LYS A 1 28 ? 1.969 -2.996 4.175 1.00 0.88 27 LYS A N 3
ATOM 1402 C CA . LYS A 1 28 ? 1.750 -4.235 4.921 1.00 0.97 27 LYS A CA 3
ATOM 1403 C C . LYS A 1 28 ? 0.655 -4.016 5.955 1.00 0.80 27 LYS A C 3
ATOM 1404 O O . LYS A 1 28 ? -0.393 -4.655 5.896 1.00 0.82 27 LYS A O 3
ATOM 1423 N N . ALA A 1 29 ? 0.893 -3.093 6.888 1.00 0.95 28 ALA A N 3
ATOM 1424 C CA . ALA A 1 29 ? -0.007 -2.835 8.004 1.00 1.06 28 ALA A CA 3
ATOM 1425 C C . ALA A 1 29 ? -1.356 -2.237 7.581 1.00 0.85 28 ALA A C 3
ATOM 1426 O O . ALA A 1 29 ? -2.241 -2.090 8.428 1.00 1.02 28 ALA A O 3
ATOM 1433 N N . CYS A 1 30 ? -1.533 -1.852 6.315 1.00 0.59 29 CYS A N 3
ATOM 1434 C CA . CYS A 1 30 ? -2.701 -1.143 5.817 1.00 0.49 29 CYS A CA 3
ATOM 1435 C C . CYS A 1 30 ? -3.573 -1.992 4.879 1.00 0.46 29 CYS A C 3
ATOM 1436 O O . CYS A 1 30 ? -4.724 -1.620 4.650 1.00 0.60 29 CYS A O 3
ATOM 1443 N N . PHE A 1 31 ? -3.115 -3.156 4.411 1.00 0.51 30 PHE A N 3
ATOM 1444 C CA . PHE A 1 31 ? -4.052 -4.114 3.835 1.00 0.45 30 PHE A CA 3
ATOM 1445 C C . PHE A 1 31 ? -4.913 -4.689 4.962 1.00 1.18 30 PHE A C 3
ATOM 1446 O O . PHE A 1 31 ? -4.414 -4.924 6.072 1.00 2.68 30 PHE A O 3
ATOM 1471 N N . MET A 1 2 ? 6.231 8.955 -9.362 1.00 2.58 1 MET A N 4
ATOM 1472 C CA . MET A 1 2 ? 4.941 8.554 -8.811 1.00 2.17 1 MET A CA 4
ATOM 1473 C C . MET A 1 2 ? 5.058 7.258 -8.010 1.00 1.82 1 MET A C 4
ATOM 1474 O O . MET A 1 2 ? 4.726 6.170 -8.491 1.00 2.35 1 MET A O 4
ATOM 1488 N N . ASN A 1 3 ? 5.426 7.386 -6.734 1.00 1.32 2 ASN A N 4
ATOM 1489 C CA . ASN A 1 3 ? 5.209 6.316 -5.768 1.00 1.06 2 ASN A CA 4
ATOM 1490 C C . ASN A 1 3 ? 3.762 6.492 -5.317 1.00 0.91 2 ASN A C 4
ATOM 1491 O O . ASN A 1 3 ? 3.379 7.624 -4.995 1.00 1.20 2 ASN A O 4
ATOM 1502 N N . PRO A 1 4 ? 2.944 5.430 -5.355 1.00 0.74 3 PRO A N 4
ATOM 1503 C CA . PRO A 1 4 ? 1.516 5.534 -5.111 1.00 0.81 3 PRO A CA 4
ATOM 1504 C C . PRO A 1 4 ? 1.254 5.854 -3.641 1.00 0.69 3 PRO A C 4
ATOM 1505 O O . PRO A 1 4 ? 2.154 5.764 -2.802 1.00 0.64 3 PRO A O 4
ATOM 1516 N N . ASN A 1 5 ? 0.007 6.188 -3.318 1.00 0.78 4 ASN A N 4
ATOM 1517 C CA . ASN A 1 5 ? -0.438 6.361 -1.944 1.00 0.66 4 ASN A CA 4
ATOM 1518 C C . ASN A 1 5 ? -1.273 5.149 -1.553 1.00 0.55 4 ASN A C 4
ATOM 1519 O O . ASN A 1 5 ? -2.021 4.606 -2.370 1.00 0.67 4 ASN A O 4
ATOM 1530 N N . CYS A 1 6 ? -1.134 4.733 -0.299 1.00 0.40 5 CYS A N 4
ATOM 1531 C CA . CYS A 1 6 ? -1.864 3.660 0.341 1.00 0.36 5 CYS A CA 4
ATOM 1532 C C . CYS A 1 6 ? -3.347 3.982 0.279 1.00 0.43 5 CYS A C 4
ATOM 1533 O O . CYS A 1 6 ? -3.769 5.080 0.650 1.00 0.51 5 CYS A O 4
ATOM 1540 N N . ALA A 1 7 ? -4.138 3.010 -0.166 1.00 0.59 6 ALA A N 4
ATOM 1541 C CA . ALA A 1 7 ? -5.581 3.145 -0.272 1.00 0.77 6 ALA A CA 4
ATOM 1542 C C . ALA A 1 7 ? -6.255 3.360 1.089 1.00 0.67 6 ALA A C 4
ATOM 1543 O O . ALA A 1 7 ? -7.386 3.855 1.125 1.00 0.91 6 ALA A O 4
ATOM 1550 N N . ARG A 1 8 ? -5.613 2.985 2.205 1.00 0.52 7 ARG A N 4
ATOM 1551 C CA . ARG A 1 8 ? -6.316 2.771 3.474 1.00 0.47 7 ARG A CA 4
ATOM 1552 C C . ARG A 1 8 ? -5.748 3.594 4.622 1.00 0.88 7 ARG A C 4
ATOM 1553 O O . ARG A 1 8 ? -6.479 3.786 5.596 1.00 1.59 7 ARG A O 4
ATOM 1574 N N . CYS A 1 9 ? -4.532 4.145 4.515 1.00 0.52 8 CYS A N 4
ATOM 1575 C CA . CYS A 1 9 ? -4.095 5.203 5.416 1.00 0.54 8 CYS A CA 4
ATOM 1576 C C . CYS A 1 9 ? -4.124 6.531 4.656 1.00 0.58 8 CYS A C 4
ATOM 1577 O O . CYS A 1 9 ? -4.922 7.418 4.967 1.00 1.01 8 CYS A O 4
ATOM 1584 N N . GLY A 1 10 ? -3.431 6.581 3.523 1.00 0.64 9 GLY A N 4
ATOM 1585 C CA . GLY A 1 10 ? -3.293 7.737 2.657 1.00 0.68 9 GLY A CA 4
ATOM 1586 C C . GLY A 1 10 ? -1.844 8.116 2.371 1.00 0.56 9 GLY A C 4
ATOM 1587 O O . GLY A 1 10 ? -1.631 9.054 1.603 1.00 0.73 9 GLY A O 4
ATOM 1591 N N . LYS A 1 11 ? -0.850 7.423 2.935 1.00 0.43 10 LYS A N 4
ATOM 1592 C CA . LYS A 1 11 ? 0.547 7.831 2.850 1.00 0.42 10 LYS A CA 4
ATOM 1593 C C . LYS A 1 11 ? 1.244 7.161 1.673 1.00 0.39 10 LYS A C 4
ATOM 1594 O O . LYS A 1 11 ? 0.817 6.103 1.217 1.00 0.40 10 LYS A O 4
ATOM 1613 N N . ILE A 1 12 ? 2.337 7.767 1.209 1.00 0.43 11 ILE A N 4
ATOM 1614 C CA . ILE A 1 12 ? 3.150 7.263 0.109 1.00 0.47 11 ILE A CA 4
ATOM 1615 C C . ILE A 1 12 ? 3.644 5.832 0.389 1.00 0.48 11 ILE A C 4
ATOM 1616 O O . ILE A 1 12 ? 3.910 5.476 1.544 1.00 0.50 11 ILE A O 4
ATOM 1632 N N . VAL A 1 13 ? 3.803 5.027 -0.659 1.00 0.51 12 VAL A N 4
ATOM 1633 C CA . VAL A 1 13 ? 4.233 3.631 -0.628 1.00 0.56 12 VAL A CA 4
ATOM 1634 C C . VAL A 1 13 ? 5.697 3.561 -1.091 1.00 0.61 12 VAL A C 4
ATOM 1635 O O . VAL A 1 13 ? 6.243 4.527 -1.626 1.00 1.41 12 VAL A O 4
ATOM 1648 N N . TYR A 1 14 ? 6.350 2.425 -0.841 1.00 0.65 13 TYR A N 4
ATOM 1649 C CA . TYR A 1 14 ? 7.768 2.184 -1.072 1.00 0.59 13 TYR A CA 4
ATOM 1650 C C . TYR A 1 14 ? 7.935 0.757 -1.597 1.00 0.62 13 TYR A C 4
ATOM 1651 O O . TYR A 1 14 ? 7.088 -0.084 -1.287 1.00 0.71 13 TYR A O 4
ATOM 1669 N N . PRO A 1 15 ? 9.046 0.431 -2.286 1.00 0.72 14 PRO A N 4
ATOM 1670 C CA . PRO A 1 15 ? 9.277 -0.909 -2.810 1.00 0.84 14 PRO A CA 4
ATOM 1671 C C . PRO A 1 15 ? 9.309 -1.968 -1.710 1.00 0.84 14 PRO A C 4
ATOM 1672 O O . PRO A 1 15 ? 8.874 -3.093 -1.941 1.00 1.65 14 PRO A O 4
ATOM 1683 N N . THR A 1 16 ? 9.763 -1.612 -0.508 1.00 0.80 15 THR A N 4
ATOM 1684 C CA . THR A 1 16 ? 9.797 -2.480 0.663 1.00 0.88 15 THR A CA 4
ATOM 1685 C C . THR A 1 16 ? 8.391 -2.931 1.100 1.00 0.83 15 THR A C 4
ATOM 1686 O O . THR A 1 16 ? 8.267 -3.872 1.889 1.00 1.21 15 THR A O 4
ATOM 1697 N N . GLU A 1 17 ? 7.331 -2.280 0.616 1.00 0.78 16 GLU A N 4
ATOM 1698 C CA . GLU A 1 17 ? 5.975 -2.473 1.081 1.00 1.04 16 GLU A CA 4
ATOM 1699 C C . GLU A 1 17 ? 4.997 -2.350 -0.098 1.00 1.24 16 GLU A C 4
ATOM 1700 O O . GLU A 1 17 ? 3.959 -1.701 0.024 1.00 2.06 16 GLU A O 4
ATOM 1712 N N . LYS A 1 18 ? 5.297 -2.979 -1.243 1.00 1.18 17 LYS A N 4
ATOM 1713 C CA . LYS A 1 18 ? 4.370 -3.127 -2.374 1.00 1.34 17 LYS A CA 4
ATOM 1714 C C . LYS A 1 18 ? 3.275 -4.141 -2.019 1.00 1.16 17 LYS A C 4
ATOM 1715 O O . LYS A 1 18 ? 3.039 -5.096 -2.756 1.00 1.90 17 LYS A O 4
ATOM 1734 N N . VAL A 1 19 ? 2.593 -3.941 -0.893 1.00 0.63 18 VAL A N 4
ATOM 1735 C CA . VAL A 1 19 ? 1.444 -4.709 -0.500 1.00 0.68 18 VAL A CA 4
ATOM 1736 C C . VAL A 1 19 ? 0.406 -4.517 -1.593 1.00 1.07 18 VAL A C 4
ATOM 1737 O O . VAL A 1 19 ? -0.114 -3.416 -1.772 1.00 1.47 18 VAL A O 4
ATOM 1750 N N . ASN A 1 20 ? 0.142 -5.595 -2.317 1.00 1.16 19 ASN A N 4
ATOM 1751 C CA . ASN A 1 20 ? -0.893 -5.779 -3.310 1.00 1.41 19 ASN A CA 4
ATOM 1752 C C . ASN A 1 20 ? -1.359 -7.211 -3.090 1.00 0.86 19 ASN A C 4
ATOM 1753 O O . ASN A 1 20 ? -0.524 -8.100 -2.913 1.00 1.69 19 ASN A O 4
ATOM 1764 N N . CYS A 1 21 ? -2.666 -7.456 -3.126 1.00 1.00 20 CYS A N 4
ATOM 1765 C CA . CYS A 1 21 ? -3.223 -8.795 -3.294 1.00 1.73 20 CYS A CA 4
ATOM 1766 C C . CYS A 1 21 ? -4.463 -8.713 -4.197 1.00 1.67 20 CYS A C 4
ATOM 1767 O O . CYS A 1 21 ? -5.386 -9.514 -4.056 1.00 2.88 20 CYS A O 4
ATOM 1775 N N . LEU A 1 22 ? -4.523 -7.695 -5.061 1.00 1.33 21 LEU A N 4
ATOM 1776 C CA . LEU A 1 22 ? -5.584 -7.432 -6.019 1.00 1.10 21 LEU A CA 4
ATOM 1777 C C . LEU A 1 22 ? -4.901 -6.704 -7.177 1.00 1.10 21 LEU A C 4
ATOM 1778 O O . LEU A 1 22 ? -4.299 -7.339 -8.041 1.00 1.60 21 LEU A O 4
ATOM 1794 N N . ASP A 1 23 ? -4.937 -5.374 -7.169 1.00 0.97 22 ASP A N 4
ATOM 1795 C CA . ASP A 1 23 ? -4.538 -4.479 -8.255 1.00 0.99 22 ASP A CA 4
ATOM 1796 C C . ASP A 1 23 ? -4.048 -3.124 -7.735 1.00 0.85 22 ASP A C 4
ATOM 1797 O O . ASP A 1 23 ? -3.809 -2.218 -8.532 1.00 1.12 22 ASP A O 4
ATOM 1806 N N . LYS A 1 24 ? -3.945 -2.942 -6.417 1.00 0.64 23 LYS A N 4
ATOM 1807 C CA . LYS A 1 24 ? -3.657 -1.651 -5.804 1.00 0.70 23 LYS A CA 4
ATOM 1808 C C . LYS A 1 24 ? -2.771 -1.819 -4.594 1.00 0.58 23 LYS A C 4
ATOM 1809 O O . LYS A 1 24 ? -2.469 -2.938 -4.176 1.00 0.67 23 LYS A O 4
ATOM 1828 N N . PHE A 1 25 ? -2.396 -0.667 -4.056 1.00 0.70 24 PHE A N 4
ATOM 1829 C CA . PHE A 1 25 ? -1.295 -0.528 -3.121 1.00 0.83 24 PHE A CA 4
ATOM 1830 C C . PHE A 1 25 ? -1.798 -0.108 -1.749 1.00 0.78 24 PHE A C 4
ATOM 1831 O O . PHE A 1 25 ? -2.692 0.737 -1.626 1.00 0.87 24 PHE A O 4
ATOM 1848 N N . TRP A 1 26 ? -1.178 -0.700 -0.733 1.00 0.70 25 TRP A N 4
ATOM 1849 C CA . TRP A 1 26 ? -1.453 -0.526 0.683 1.00 0.57 25 TRP A CA 4
ATOM 1850 C C . TRP A 1 26 ? -0.091 -0.399 1.387 1.00 0.65 25 TRP A C 4
ATOM 1851 O O . TRP A 1 26 ? 0.936 -0.177 0.747 1.00 1.23 25 TRP A O 4
ATOM 1872 N N . HIS A 1 27 ? -0.066 -0.603 2.703 1.00 0.45 26 HIS A N 4
ATOM 1873 C CA . HIS A 1 27 ? 1.129 -0.968 3.457 1.00 0.37 26 HIS A CA 4
ATOM 1874 C C . HIS A 1 27 ? 0.759 -2.193 4.282 1.00 0.37 26 HIS A C 4
ATOM 1875 O O . HIS A 1 27 ? -0.406 -2.608 4.292 1.00 0.38 26 HIS A O 4
ATOM 1889 N N . LYS A 1 28 ? 1.727 -2.751 5.013 1.00 0.44 27 LYS A N 4
ATOM 1890 C CA . LYS A 1 28 ? 1.494 -3.928 5.851 1.00 0.55 27 LYS A CA 4
ATOM 1891 C C . LYS A 1 28 ? 0.336 -3.729 6.829 1.00 0.61 27 LYS A C 4
ATOM 1892 O O . LYS A 1 28 ? -0.455 -4.647 7.033 1.00 0.87 27 LYS A O 4
ATOM 1911 N N . ALA A 1 29 ? 0.232 -2.545 7.434 1.00 0.71 28 ALA A N 4
ATOM 1912 C CA . ALA A 1 29 ? -0.831 -2.247 8.385 1.00 0.91 28 ALA A CA 4
ATOM 1913 C C . ALA A 1 29 ? -2.169 -1.909 7.716 1.00 0.63 28 ALA A C 4
ATOM 1914 O O . ALA A 1 29 ? -3.175 -1.828 8.422 1.00 0.71 28 ALA A O 4
ATOM 1921 N N . CYS A 1 30 ? -2.211 -1.707 6.398 1.00 0.46 29 CYS A N 4
ATOM 1922 C CA . CYS A 1 30 ? -3.304 -1.008 5.739 1.00 0.46 29 CYS A CA 4
ATOM 1923 C C . CYS A 1 30 ? -4.152 -1.940 4.862 1.00 0.52 29 CYS A C 4
ATOM 1924 O O . CYS A 1 30 ? -5.365 -1.732 4.765 1.00 0.81 29 CYS A O 4
ATOM 1931 N N . PHE A 1 31 ? -3.570 -3.003 4.291 1.00 0.59 30 PHE A N 4
ATOM 1932 C CA . PHE A 1 31 ? -4.356 -3.969 3.526 1.00 0.63 30 PHE A CA 4
ATOM 1933 C C . PHE A 1 31 ? -5.268 -4.747 4.479 1.00 0.88 30 PHE A C 4
ATOM 1934 O O . PHE A 1 31 ? -4.801 -5.660 5.174 1.00 2.32 30 PHE A O 4
ATOM 1959 N N . MET A 1 2 ? 7.967 8.427 -8.907 1.00 2.89 1 MET A N 5
ATOM 1960 C CA . MET A 1 2 ? 6.826 8.721 -8.041 1.00 2.27 1 MET A CA 5
ATOM 1961 C C . MET A 1 2 ? 6.324 7.435 -7.394 1.00 1.88 1 MET A C 5
ATOM 1962 O O . MET A 1 2 ? 6.013 6.469 -8.096 1.00 2.07 1 MET A O 5
ATOM 1976 N N . ASN A 1 3 ? 6.260 7.399 -6.065 1.00 1.74 2 ASN A N 5
ATOM 1977 C CA . ASN A 1 3 ? 5.764 6.238 -5.331 1.00 1.46 2 ASN A CA 5
ATOM 1978 C C . ASN A 1 3 ? 4.240 6.291 -5.249 1.00 1.19 2 ASN A C 5
ATOM 1979 O O . ASN A 1 3 ? 3.680 7.390 -5.197 1.00 1.29 2 ASN A O 5
ATOM 1990 N N . PRO A 1 4 ? 3.557 5.136 -5.210 1.00 0.99 3 PRO A N 5
ATOM 1991 C CA . PRO A 1 4 ? 2.125 5.091 -4.962 1.00 0.86 3 PRO A CA 5
ATOM 1992 C C . PRO A 1 4 ? 1.814 5.509 -3.520 1.00 0.77 3 PRO A C 5
ATOM 1993 O O . PRO A 1 4 ? 2.718 5.672 -2.696 1.00 0.83 3 PRO A O 5
ATOM 2004 N N . ASN A 1 5 ? 0.527 5.631 -3.193 1.00 0.74 4 ASN A N 5
ATOM 2005 C CA . ASN A 1 5 ? 0.061 5.824 -1.824 1.00 0.72 4 ASN A CA 5
ATOM 2006 C C . ASN A 1 5 ? -0.916 4.709 -1.493 1.00 0.56 4 ASN A C 5
ATOM 2007 O O . ASN A 1 5 ? -1.587 4.177 -2.383 1.00 0.66 4 ASN A O 5
ATOM 2018 N N . CYS A 1 6 ? -1.027 4.414 -0.203 1.00 0.43 5 CYS A N 5
ATOM 2019 C CA . CYS A 1 6 ? -1.890 3.419 0.392 1.00 0.39 5 CYS A CA 5
ATOM 2020 C C . CYS A 1 6 ? -3.326 3.721 -0.005 1.00 0.57 5 CYS A C 5
ATOM 2021 O O . CYS A 1 6 ? -3.849 4.802 0.285 1.00 0.70 5 CYS A O 5
ATOM 2028 N N . ALA A 1 7 ? -3.971 2.736 -0.618 1.00 0.78 6 ALA A N 5
ATOM 2029 C CA . ALA A 1 7 ? -5.388 2.777 -0.900 1.00 1.06 6 ALA A CA 5
ATOM 2030 C C . ALA A 1 7 ? -6.226 2.794 0.385 1.00 0.97 6 ALA A C 5
ATOM 2031 O O . ALA A 1 7 ? -7.431 3.053 0.288 1.00 1.12 6 ALA A O 5
ATOM 2038 N N . ARG A 1 8 ? -5.651 2.564 1.577 1.00 0.79 7 ARG A N 5
ATOM 2039 C CA . ARG A 1 8 ? -6.362 2.826 2.823 1.00 0.70 7 ARG A CA 5
ATOM 2040 C C . ARG A 1 8 ? -6.003 4.207 3.350 1.00 0.97 7 ARG A C 5
ATOM 2041 O O . ARG A 1 8 ? -6.905 5.044 3.444 1.00 1.49 7 ARG A O 5
ATOM 2062 N N . CYS A 1 9 ? -4.754 4.409 3.783 1.00 0.70 8 CYS A N 5
ATOM 2063 C CA . CYS A 1 9 ? -4.423 5.494 4.699 1.00 0.76 8 CYS A CA 5
ATOM 2064 C C . CYS A 1 9 ? -4.048 6.787 3.954 1.00 0.76 8 CYS A C 5
ATOM 2065 O O . CYS A 1 9 ? -4.016 7.861 4.564 1.00 0.92 8 CYS A O 5
ATOM 2072 N N . GLY A 1 10 ? -3.745 6.698 2.655 1.00 0.84 9 GLY A N 5
ATOM 2073 C CA . GLY A 1 10 ? -3.284 7.808 1.838 1.00 0.92 9 GLY A CA 5
ATOM 2074 C C . GLY A 1 10 ? -1.824 8.206 2.079 1.00 0.59 9 GLY A C 5
ATOM 2075 O O . GLY A 1 10 ? -1.440 9.289 1.628 1.00 0.67 9 GLY A O 5
ATOM 2079 N N . LYS A 1 11 ? -1.008 7.407 2.782 1.00 0.42 10 LYS A N 5
ATOM 2080 C CA . LYS A 1 11 ? 0.426 7.677 2.951 1.00 0.48 10 LYS A CA 5
ATOM 2081 C C . LYS A 1 11 ? 1.247 6.923 1.909 1.00 0.53 10 LYS A C 5
ATOM 2082 O O . LYS A 1 11 ? 0.793 5.898 1.397 1.00 0.49 10 LYS A O 5
ATOM 2101 N N . ILE A 1 12 ? 2.446 7.418 1.608 1.00 0.74 11 ILE A N 5
ATOM 2102 C CA . ILE A 1 12 ? 3.334 6.881 0.580 1.00 0.80 11 ILE A CA 5
ATOM 2103 C C . ILE A 1 12 ? 3.645 5.396 0.816 1.00 0.67 11 ILE A C 5
ATOM 2104 O O . ILE A 1 12 ? 3.915 4.985 1.950 1.00 0.74 11 ILE A O 5
ATOM 2120 N N . VAL A 1 13 ? 3.658 4.596 -0.247 1.00 0.55 12 VAL A N 5
ATOM 2121 C CA . VAL A 1 13 ? 3.932 3.164 -0.247 1.00 0.50 12 VAL A CA 5
ATOM 2122 C C . VAL A 1 13 ? 5.235 2.979 -1.028 1.00 0.53 12 VAL A C 5
ATOM 2123 O O . VAL A 1 13 ? 5.255 3.027 -2.257 1.00 1.24 12 VAL A O 5
ATOM 2136 N N . TYR A 1 14 ? 6.344 2.844 -0.301 1.00 0.50 13 TYR A N 5
ATOM 2137 C CA . TYR A 1 14 ? 7.670 2.642 -0.877 1.00 0.49 13 TYR A CA 5
ATOM 2138 C C . TYR A 1 14 ? 7.791 1.257 -1.525 1.00 0.54 13 TYR A C 5
ATOM 2139 O O . TYR A 1 14 ? 7.089 0.328 -1.109 1.00 0.59 13 TYR A O 5
ATOM 2157 N N . PRO A 1 15 ? 8.716 1.067 -2.487 1.00 0.67 14 PRO A N 5
ATOM 2158 C CA . PRO A 1 15 ? 8.813 -0.170 -3.251 1.00 0.85 14 PRO A CA 5
ATOM 2159 C C . PRO A 1 15 ? 9.306 -1.343 -2.408 1.00 0.94 14 PRO A C 5
ATOM 2160 O O . PRO A 1 15 ? 8.869 -2.471 -2.631 1.00 1.61 14 PRO A O 5
ATOM 2171 N N . THR A 1 16 ? 10.168 -1.095 -1.422 1.00 1.18 15 THR A N 5
ATOM 2172 C CA . THR A 1 16 ? 10.608 -2.102 -0.469 1.00 1.34 15 THR A CA 5
ATOM 2173 C C . THR A 1 16 ? 9.481 -2.547 0.477 1.00 1.31 15 THR A C 5
ATOM 2174 O O . THR A 1 16 ? 9.675 -3.495 1.238 1.00 1.65 15 THR A O 5
ATOM 2185 N N . GLU A 1 17 ? 8.309 -1.906 0.446 1.00 1.11 16 GLU A N 5
ATOM 2186 C CA . GLU A 1 17 ? 7.118 -2.315 1.179 1.00 1.15 16 GLU A CA 5
ATOM 2187 C C . GLU A 1 17 ? 6.131 -2.923 0.165 1.00 1.45 16 GLU A C 5
ATOM 2188 O O . GLU A 1 17 ? 6.036 -4.151 0.092 1.00 2.92 16 GLU A O 5
ATOM 2200 N N . LYS A 1 18 ? 5.487 -2.100 -0.670 1.00 0.81 17 LYS A N 5
ATOM 2201 C CA . LYS A 1 18 ? 4.440 -2.433 -1.642 1.00 0.80 17 LYS A CA 5
ATOM 2202 C C . LYS A 1 18 ? 3.639 -3.713 -1.342 1.00 0.79 17 LYS A C 5
ATOM 2203 O O . LYS A 1 18 ? 3.775 -4.705 -2.063 1.00 1.32 17 LYS A O 5
ATOM 2222 N N . VAL A 1 19 ? 2.728 -3.699 -0.367 1.00 0.67 18 VAL A N 5
ATOM 2223 C CA . VAL A 1 19 ? 1.653 -4.677 -0.338 1.00 0.72 18 VAL A CA 5
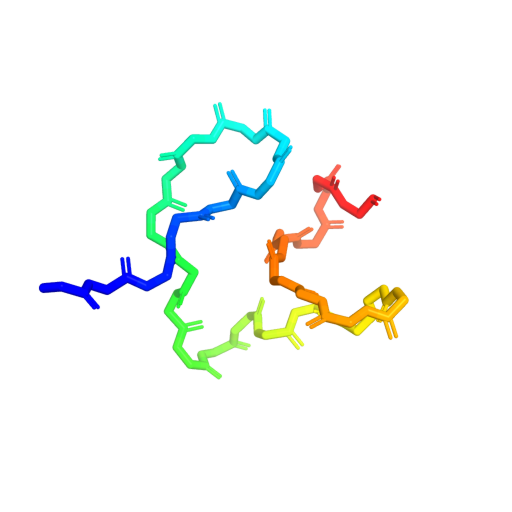ATOM 2224 C C . VAL A 1 19 ? 0.837 -4.474 -1.622 1.00 1.01 18 VAL A C 5
ATOM 2225 O O . VAL A 1 19 ? 0.444 -3.345 -1.939 1.00 1.33 18 VAL A O 5
ATOM 2238 N N . ASN A 1 20 ? 0.548 -5.542 -2.368 1.00 1.12 19 ASN A N 5
ATOM 2239 C CA . ASN A 1 20 ? -0.421 -5.575 -3.450 1.00 1.38 19 ASN A CA 5
ATOM 2240 C C . ASN A 1 20 ? -1.282 -6.794 -3.157 1.00 0.98 19 ASN A C 5
ATOM 2241 O O . ASN A 1 20 ? -0.783 -7.917 -3.229 1.00 1.66 19 ASN A O 5
ATOM 2252 N N . CYS A 1 21 ? -2.551 -6.589 -2.801 1.00 1.06 20 CYS A N 5
ATOM 2253 C CA . CYS A 1 21 ? -3.470 -7.667 -2.396 1.00 1.46 20 CYS A CA 5
ATOM 2254 C C . CYS A 1 21 ? -4.839 -7.525 -3.052 1.00 1.88 20 CYS A C 5
ATOM 2255 O O . CYS A 1 21 ? -5.809 -8.137 -2.623 1.00 3.37 20 CYS A O 5
ATOM 2263 N N . LEU A 1 22 ? -4.893 -6.674 -4.067 1.00 1.42 21 LEU A N 5
ATOM 2264 C CA . LEU A 1 22 ? -5.963 -6.432 -5.012 1.00 1.49 21 LEU A CA 5
ATOM 2265 C C . LEU A 1 22 ? -5.220 -5.959 -6.265 1.00 1.30 21 LEU A C 5
ATOM 2266 O O . LEU A 1 22 ? -4.030 -6.262 -6.426 1.00 2.25 21 LEU A O 5
ATOM 2282 N N . ASP A 1 23 ? -5.853 -5.159 -7.113 1.00 0.77 22 ASP A N 5
ATOM 2283 C CA . ASP A 1 23 ? -5.167 -4.405 -8.162 1.00 0.89 22 ASP A CA 5
ATOM 2284 C C . ASP A 1 23 ? -4.583 -3.089 -7.613 1.00 0.79 22 ASP A C 5
ATOM 2285 O O . ASP A 1 23 ? -4.050 -2.286 -8.384 1.00 1.08 22 ASP A O 5
ATOM 2294 N N . LYS A 1 24 ? -4.621 -2.870 -6.289 1.00 0.73 23 LYS A N 5
ATOM 2295 C CA . LYS A 1 24 ? -4.186 -1.646 -5.614 1.00 0.79 23 LYS A CA 5
ATOM 2296 C C . LYS A 1 24 ? -3.179 -1.949 -4.508 1.00 0.73 23 LYS A C 5
ATOM 2297 O O . LYS A 1 24 ? -2.922 -3.114 -4.182 1.00 0.79 23 LYS A O 5
ATOM 2316 N N . PHE A 1 25 ? -2.647 -0.872 -3.937 1.00 0.78 24 PHE A N 5
ATOM 2317 C CA . PHE A 1 25 ? -1.440 -0.840 -3.110 1.00 0.75 24 PHE A CA 5
ATOM 2318 C C . PHE A 1 25 ? -1.824 -0.475 -1.684 1.00 0.68 24 PHE A C 5
ATOM 2319 O O . PHE A 1 25 ? -2.707 0.357 -1.482 1.00 0.84 24 PHE A O 5
ATOM 2336 N N . TRP A 1 26 ? -1.169 -1.105 -0.711 1.00 0.51 25 TRP A N 5
ATOM 2337 C CA . TRP A 1 26 ? -1.413 -0.917 0.714 1.00 0.46 25 TRP A CA 5
ATOM 2338 C C . TRP A 1 26 ? -0.080 -0.821 1.458 1.00 0.46 25 TRP A C 5
ATOM 2339 O O . TRP A 1 26 ? 0.984 -0.928 0.844 1.00 0.65 25 TRP A O 5
ATOM 2360 N N . HIS A 1 27 ? -0.146 -0.692 2.784 1.00 0.54 26 HIS A N 5
ATOM 2361 C CA . HIS A 1 27 ? 0.961 -1.038 3.675 1.00 0.50 26 HIS A CA 5
ATOM 2362 C C . HIS A 1 27 ? 0.662 -2.384 4.315 1.00 0.47 26 HIS A C 5
ATOM 2363 O O . HIS A 1 27 ? -0.501 -2.798 4.306 1.00 0.48 26 HIS A O 5
ATOM 2377 N N . LYS A 1 28 ? 1.664 -2.987 4.972 1.00 0.51 27 LYS A N 5
ATOM 2378 C CA . LYS A 1 28 ? 1.531 -4.229 5.756 1.00 0.57 27 LYS A CA 5
ATOM 2379 C C . LYS A 1 28 ? 0.167 -4.339 6.453 1.00 0.71 27 LYS A C 5
ATOM 2380 O O . LYS A 1 28 ? -0.612 -5.228 6.113 1.00 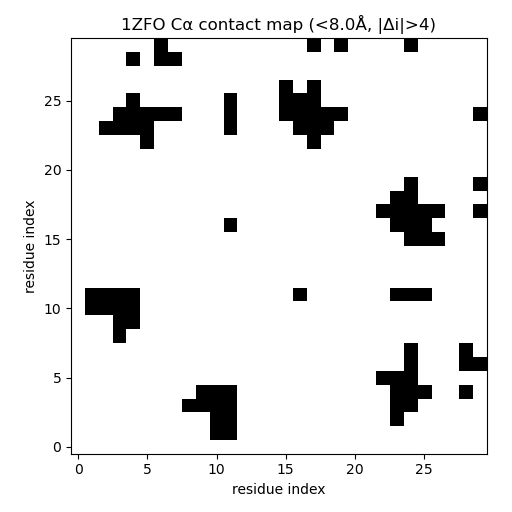0.83 27 LYS A O 5
ATOM 2399 N N . ALA A 1 29 ? -0.105 -3.474 7.435 1.00 0.87 28 ALA A N 5
ATOM 2400 C CA . ALA A 1 29 ? -1.316 -3.518 8.254 1.00 1.09 28 ALA A CA 5
ATOM 2401 C C . ALA A 1 29 ? -2.477 -2.677 7.704 1.00 0.82 28 ALA A C 5
ATOM 2402 O O . ALA A 1 29 ? -3.524 -2.626 8.355 1.00 0.92 28 ALA A O 5
ATOM 2409 N N . CYS A 1 30 ? -2.326 -2.023 6.546 1.00 0.57 29 CYS A N 5
ATOM 2410 C CA . CYS A 1 30 ? -3.385 -1.252 5.893 1.00 0.52 29 CYS A CA 5
ATOM 2411 C C . CYS A 1 30 ? -4.140 -2.113 4.862 1.00 0.51 29 CYS A C 5
ATOM 2412 O O . CYS A 1 30 ? -4.959 -1.568 4.124 1.00 0.65 29 CYS A O 5
ATOM 2419 N N . PHE A 1 31 ? -3.874 -3.425 4.798 1.00 0.74 30 PHE A N 5
ATOM 2420 C CA . PHE A 1 31 ? -4.453 -4.395 3.868 1.00 0.64 30 PHE A CA 5
ATOM 2421 C C . PHE A 1 31 ? -5.909 -4.063 3.546 1.00 1.33 30 PHE A C 5
ATOM 2422 O O . PHE A 1 31 ? -6.354 -4.241 2.412 1.00 3.03 30 PHE A O 5
ATOM 2447 N N . MET A 1 2 ? 7.119 9.892 -8.029 1.00 2.15 1 MET A N 6
ATOM 2448 C CA . MET A 1 2 ? 5.771 9.371 -8.289 1.00 1.75 1 MET A CA 6
ATOM 2449 C C . MET A 1 2 ? 5.490 8.032 -7.587 1.00 1.52 1 MET A C 6
ATOM 2450 O O . MET A 1 2 ? 5.027 7.070 -8.212 1.00 1.97 1 MET A O 6
ATOM 2464 N N . ASN A 1 3 ? 5.732 7.957 -6.276 1.00 1.33 2 ASN A N 6
ATOM 2465 C CA . ASN A 1 3 ? 5.529 6.703 -5.553 1.00 1.21 2 ASN A CA 6
ATOM 2466 C C . ASN A 1 3 ? 4.045 6.608 -5.191 1.00 1.10 2 ASN A C 6
ATOM 2467 O O . ASN A 1 3 ? 3.393 7.645 -5.032 1.00 1.20 2 ASN A O 6
ATOM 2478 N N . PRO A 1 4 ? 3.485 5.389 -5.111 1.00 0.99 3 PRO A N 6
ATOM 2479 C CA . PRO A 1 4 ? 2.071 5.194 -4.827 1.00 0.90 3 PRO A CA 6
ATOM 2480 C C . PRO A 1 4 ? 1.728 5.693 -3.427 1.00 0.81 3 PRO A C 6
ATOM 2481 O O . PRO A 1 4 ? 2.614 5.945 -2.613 1.00 0.91 3 PRO A O 6
ATOM 2492 N N . ASN A 1 5 ? 0.438 5.811 -3.120 1.00 0.75 4 ASN A N 6
ATOM 2493 C CA . ASN A 1 5 ? -0.023 6.137 -1.775 1.00 0.72 4 ASN A CA 6
ATOM 2494 C C . ASN A 1 5 ? -1.053 5.086 -1.394 1.00 0.59 4 ASN A C 6
ATOM 2495 O O . ASN A 1 5 ? -1.809 4.608 -2.246 1.00 0.71 4 ASN A O 6
ATOM 2506 N N . CYS A 1 6 ? -1.048 4.727 -0.115 1.00 0.48 5 CYS A N 6
ATOM 2507 C CA . CYS A 1 6 ? -1.835 3.692 0.515 1.00 0.41 5 CYS A CA 6
ATOM 2508 C C . CYS A 1 6 ? -3.289 3.996 0.214 1.00 0.44 5 CYS A C 6
ATOM 2509 O O . CYS A 1 6 ? -3.802 5.050 0.605 1.00 0.52 5 CYS A O 6
ATOM 2516 N N . ALA A 1 7 ? -3.945 3.091 -0.504 1.00 0.63 6 ALA A N 6
ATOM 2517 C CA . ALA A 1 7 ? -5.356 3.242 -0.809 1.00 0.87 6 ALA A CA 6
ATOM 2518 C C . ALA A 1 7 ? -6.219 3.211 0.464 1.00 0.80 6 ALA A C 6
ATOM 2519 O O . ALA A 1 7 ? -7.397 3.569 0.389 1.00 1.00 6 ALA A O 6
ATOM 2526 N N . ARG A 1 8 ? -5.674 2.844 1.635 1.00 0.64 7 ARG A N 6
ATOM 2527 C CA . ARG A 1 8 ? -6.407 2.889 2.894 1.00 0.64 7 ARG A CA 6
ATOM 2528 C C . ARG A 1 8 ? -6.133 4.214 3.583 1.00 0.81 7 ARG A C 6
ATOM 2529 O O . ARG A 1 8 ? -7.055 5.020 3.690 1.00 1.30 7 ARG A O 6
ATOM 2550 N N . CYS A 1 9 ? -4.916 4.434 4.080 1.00 0.57 8 CYS A N 6
ATOM 2551 C CA . CYS A 1 9 ? -4.672 5.497 5.042 1.00 0.71 8 CYS A CA 6
ATOM 2552 C C . CYS A 1 9 ? -4.425 6.848 4.351 1.00 0.64 8 CYS A C 6
ATOM 2553 O O . CYS A 1 9 ? -4.590 7.889 4.989 1.00 0.73 8 CYS A O 6
ATOM 2560 N N . GLY A 1 10 ? -3.964 6.838 3.094 1.00 0.63 9 GLY A N 6
ATOM 2561 C CA . GLY A 1 10 ? -3.586 8.013 2.323 1.00 0.65 9 GLY A CA 6
ATOM 2562 C C . GLY A 1 10 ? -2.090 8.349 2.319 1.00 0.52 9 GLY A C 6
ATOM 2563 O O . GLY A 1 10 ? -1.723 9.342 1.692 1.00 0.63 9 GLY A O 6
ATOM 2567 N N . LYS A 1 11 ? -1.211 7.617 3.015 1.00 0.46 10 LYS A N 6
ATOM 2568 C CA . LYS A 1 11 ? 0.211 7.989 3.123 1.00 0.58 10 LYS A CA 6
ATOM 2569 C C . LYS A 1 11 ? 1.036 7.276 2.049 1.00 0.57 10 LYS A C 6
ATOM 2570 O O . LYS A 1 11 ? 0.623 6.218 1.577 1.00 0.52 10 LYS A O 6
ATOM 2589 N N . ILE A 1 12 ? 2.170 7.846 1.626 1.00 0.67 11 ILE A N 6
ATOM 2590 C CA . ILE A 1 12 ? 2.998 7.285 0.549 1.00 0.68 11 ILE A CA 6
ATOM 2591 C C . ILE A 1 12 ? 3.436 5.839 0.844 1.00 0.61 11 ILE A C 6
ATOM 2592 O O . ILE A 1 12 ? 3.615 5.472 2.006 1.00 0.62 11 ILE A O 6
ATOM 2608 N N . VAL A 1 13 ? 3.665 5.049 -0.201 1.00 0.60 12 VAL A N 6
ATOM 2609 C CA . VAL A 1 13 ? 4.000 3.631 -0.188 1.00 0.51 12 VAL A CA 6
ATOM 2610 C C . VAL A 1 13 ? 5.295 3.496 -0.993 1.00 0.47 12 VAL A C 6
ATOM 2611 O O . VAL A 1 13 ? 5.380 4.000 -2.115 1.00 0.96 12 VAL A O 6
ATOM 2624 N N . TYR A 1 14 ? 6.316 2.858 -0.423 1.00 0.47 13 TYR A N 6
ATOM 2625 C CA . TYR A 1 14 ? 7.633 2.710 -1.044 1.00 0.53 13 TYR A CA 6
ATOM 2626 C C . TYR A 1 14 ? 7.654 1.445 -1.928 1.00 0.84 13 TYR A C 6
ATOM 2627 O O . TYR A 1 14 ? 6.713 0.655 -1.872 1.00 1.26 13 TYR A O 6
ATOM 2645 N N . PRO A 1 15 ? 8.683 1.169 -2.753 1.00 0.84 14 PRO A N 6
ATOM 2646 C CA . PRO A 1 15 ? 8.782 -0.116 -3.455 1.00 1.00 14 PRO A CA 6
ATOM 2647 C C . PRO A 1 15 ? 9.022 -1.287 -2.490 1.00 1.05 14 PRO A C 6
ATOM 2648 O O . PRO A 1 15 ? 8.549 -2.403 -2.719 1.00 1.76 14 PRO A O 6
ATOM 2659 N N . THR A 1 16 ? 9.711 -1.018 -1.385 1.00 1.05 15 THR A N 6
ATOM 2660 C CA . THR A 1 16 ? 10.129 -1.938 -0.337 1.00 1.12 15 THR A CA 6
ATOM 2661 C C . THR A 1 16 ? 8.970 -2.642 0.370 1.00 1.07 15 THR A C 6
ATOM 2662 O O . THR A 1 16 ? 9.186 -3.696 0.973 1.00 1.39 15 THR A O 6
ATOM 2673 N N . GLU A 1 17 ? 7.753 -2.100 0.303 1.00 0.92 16 GLU A N 6
ATOM 2674 C CA . GLU A 1 17 ? 6.661 -2.477 1.194 1.00 0.92 16 GLU A CA 6
ATOM 2675 C C . GLU A 1 17 ? 5.494 -3.185 0.497 1.00 1.10 16 GLU A C 6
ATOM 2676 O O . GLU A 1 17 ? 4.617 -3.670 1.207 1.00 1.58 16 GLU A O 6
ATOM 2688 N N . LYS A 1 18 ? 5.441 -3.219 -0.846 1.00 1.10 17 LYS A N 6
ATOM 2689 C CA . LYS A 1 18 ? 4.223 -3.493 -1.619 1.00 1.11 17 LYS A CA 6
ATOM 2690 C C . LYS A 1 18 ? 3.434 -4.705 -1.129 1.00 1.04 17 LYS A C 6
ATOM 2691 O O . LYS A 1 18 ? 3.674 -5.835 -1.566 1.00 1.55 17 LYS A O 6
ATOM 2710 N N . VAL A 1 19 ? 2.424 -4.466 -0.297 1.00 0.68 18 VAL A N 6
ATOM 2711 C CA . VAL A 1 19 ? 1.346 -5.395 -0.099 1.00 0.71 18 VAL A CA 6
ATOM 2712 C C . VAL A 1 19 ? 0.689 -5.590 -1.461 1.00 0.85 18 VAL A C 6
ATOM 2713 O O . VAL A 1 19 ? 0.393 -4.615 -2.157 1.00 0.99 18 VAL A O 6
ATOM 2726 N N . ASN A 1 20 ? 0.470 -6.845 -1.833 1.00 1.05 19 ASN A N 6
ATOM 2727 C CA . ASN A 1 20 ? -0.284 -7.230 -3.013 1.00 1.27 19 ASN A CA 6
ATOM 2728 C C . ASN A 1 20 ? -1.711 -7.434 -2.515 1.00 1.20 19 ASN A C 6
ATOM 2729 O O . ASN A 1 20 ? -1.930 -7.882 -1.386 1.00 2.18 19 ASN A O 6
ATOM 2740 N N . CYS A 1 21 ? -2.691 -7.039 -3.314 1.00 0.78 20 CYS A N 6
ATOM 2741 C CA . CYS A 1 21 ? -4.104 -7.067 -2.981 1.00 1.31 20 CYS A CA 6
ATOM 2742 C C . CYS A 1 21 ? -4.867 -7.266 -4.294 1.00 1.19 20 CYS A C 6
ATOM 2743 O O . CYS A 1 21 ? -4.381 -7.982 -5.175 1.00 1.93 20 CYS A O 6
ATOM 2751 N N . LEU A 1 22 ? -6.036 -6.632 -4.427 1.00 1.42 21 LEU A N 6
ATOM 2752 C CA . LEU A 1 22 ? -6.868 -6.610 -5.629 1.00 1.27 21 LEU A CA 6
ATOM 2753 C C . LEU A 1 22 ? -5.980 -6.358 -6.849 1.00 1.02 21 LEU A C 6
ATOM 2754 O O . LEU A 1 22 ? -5.700 -7.296 -7.595 1.00 1.69 21 LEU A O 6
ATOM 2770 N N . ASP A 1 23 ? -5.506 -5.121 -7.024 1.00 0.73 22 ASP A N 6
ATOM 2771 C CA . ASP A 1 23 ? -4.541 -4.723 -8.059 1.00 1.11 22 ASP A CA 6
ATOM 2772 C C . ASP A 1 23 ? -3.777 -3.451 -7.629 1.00 1.11 22 ASP A C 6
ATOM 2773 O O . ASP A 1 23 ? -3.289 -2.686 -8.462 1.00 1.52 22 ASP A O 6
ATOM 2782 N N . LYS A 1 24 ? -3.717 -3.163 -6.323 1.00 0.82 23 LYS A N 6
ATOM 2783 C CA . LYS A 1 24 ? -3.169 -1.922 -5.761 1.00 0.94 23 LYS A CA 6
ATOM 2784 C C . LYS A 1 24 ? -2.437 -2.188 -4.460 1.00 0.65 23 LYS A C 6
ATOM 2785 O O . LYS A 1 24 ? -2.540 -3.279 -3.897 1.00 0.79 23 LYS A O 6
ATOM 2804 N N . PHE A 1 25 ? -1.760 -1.149 -3.979 1.00 0.71 24 PHE A N 6
ATOM 2805 C CA . PHE A 1 25 ? -0.733 -1.242 -2.947 1.00 0.70 24 PHE A CA 6
ATOM 2806 C C . PHE A 1 25 ? -1.158 -0.549 -1.658 1.00 0.59 24 PHE A C 6
ATOM 2807 O O . PHE A 1 25 ? -1.872 0.458 -1.677 1.00 0.68 24 PHE A O 6
ATOM 2824 N N . TRP A 1 26 ? -0.724 -1.138 -0.545 1.00 0.51 25 TRP A N 6
ATOM 2825 C CA . TRP A 1 26 ? -1.054 -0.755 0.818 1.00 0.44 25 TRP A CA 6
ATOM 2826 C C . TRP A 1 26 ? 0.233 -0.812 1.641 1.00 0.48 25 TRP A C 6
ATOM 2827 O O . TRP A 1 26 ? 1.155 -1.540 1.253 1.00 0.79 25 TRP A O 6
ATOM 2848 N N . HIS A 1 27 ? 0.241 -0.184 2.820 1.00 0.58 26 HIS A N 6
ATOM 2849 C CA . HIS A 1 27 ? 1.220 -0.547 3.851 1.00 0.60 26 HIS A CA 6
ATOM 2850 C C . HIS A 1 27 ? 0.932 -1.951 4.355 1.00 0.44 26 HIS A C 6
ATOM 2851 O O . HIS A 1 27 ? -0.200 -2.432 4.259 1.00 0.39 26 HIS A O 6
ATOM 2865 N N . LYS A 1 28 ? 1.936 -2.552 5.001 1.00 0.46 27 LYS A N 6
ATOM 2866 C CA . LYS A 1 28 ? 1.920 -3.887 5.596 1.00 0.51 27 LYS A CA 6
ATOM 2867 C C . LYS A 1 28 ? 0.607 -4.140 6.344 1.00 0.57 27 LYS A C 6
ATOM 2868 O O . LYS A 1 28 ? -0.067 -5.136 6.077 1.00 0.79 27 LYS A O 6
ATOM 2887 N N . ALA A 1 29 ? 0.246 -3.247 7.271 1.00 0.63 28 ALA A N 6
ATOM 2888 C CA . ALA A 1 29 ? -0.969 -3.334 8.073 1.00 0.87 28 ALA A CA 6
ATOM 2889 C C . ALA A 1 29 ? -2.198 -2.621 7.480 1.00 0.71 28 ALA A C 6
ATOM 2890 O O . ALA A 1 29 ? -3.263 -2.688 8.100 1.00 0.89 28 ALA A O 6
ATOM 2897 N N . CYS A 1 30 ? -2.096 -1.934 6.337 1.00 0.44 29 CYS A N 6
ATOM 2898 C CA . CYS A 1 30 ? -3.201 -1.193 5.722 1.00 0.41 29 CYS A CA 6
ATOM 2899 C C . CYS A 1 30 ? -3.967 -2.017 4.666 1.00 0.47 29 CYS A C 6
ATOM 2900 O O . CYS A 1 30 ? -5.029 -1.563 4.242 1.00 0.62 29 CYS A O 6
ATOM 2907 N N . PHE A 1 31 ? -3.577 -3.273 4.406 1.00 0.51 30 PHE A N 6
ATOM 2908 C CA . PHE A 1 31 ? -4.116 -4.185 3.381 1.00 0.59 30 PHE A CA 6
ATOM 2909 C C . PHE A 1 31 ? -5.617 -4.013 3.121 1.00 1.54 30 PHE A C 6
ATOM 2910 O O . PHE A 1 31 ? -6.051 -3.840 1.978 1.00 3.38 30 PHE A O 6
ATOM 2935 N N . MET A 1 2 ? 6.288 9.179 -8.867 1.00 2.32 1 MET A N 7
ATOM 2936 C CA . MET A 1 2 ? 4.906 8.751 -9.068 1.00 2.21 1 MET A CA 7
ATOM 2937 C C . MET A 1 2 ? 4.696 7.379 -8.427 1.00 2.02 1 MET A C 7
ATOM 2938 O O . MET A 1 2 ? 4.449 6.380 -9.105 1.00 2.53 1 MET A O 7
ATOM 2952 N N . ASN A 1 3 ? 4.825 7.323 -7.102 1.00 1.49 2 ASN A N 7
ATOM 2953 C CA . ASN A 1 3 ? 4.582 6.094 -6.358 1.00 1.26 2 ASN A CA 7
ATOM 2954 C C . ASN A 1 3 ? 3.076 5.982 -6.098 1.00 1.12 2 ASN A C 7
ATOM 2955 O O . ASN A 1 3 ? 2.415 7.014 -5.944 1.00 1.18 2 ASN A O 7
ATOM 2966 N N . PRO A 1 4 ? 2.517 4.769 -5.973 1.00 1.03 3 PRO A N 7
ATOM 2967 C CA . PRO A 1 4 ? 1.133 4.604 -5.555 1.00 0.94 3 PRO A CA 7
ATOM 2968 C C . PRO A 1 4 ? 0.986 4.986 -4.077 1.00 0.79 3 PRO A C 7
ATOM 2969 O O . PRO A 1 4 ? 1.943 4.897 -3.299 1.00 0.92 3 PRO A O 7
ATOM 2980 N N . ASN A 1 5 ? -0.222 5.385 -3.673 1.00 0.67 4 ASN A N 7
ATOM 2981 C CA . ASN A 1 5 ? -0.559 5.568 -2.263 1.00 0.63 4 ASN A CA 7
ATOM 2982 C C . ASN A 1 5 ? -1.156 4.278 -1.722 1.00 0.70 4 ASN A C 7
ATOM 2983 O O . ASN A 1 5 ? -1.638 3.432 -2.479 1.00 1.01 4 ASN A O 7
ATOM 2994 N N . CYS A 1 6 ? -1.165 4.176 -0.399 1.00 0.52 5 CYS A N 7
ATOM 2995 C CA . CYS A 1 6 ? -1.809 3.150 0.375 1.00 0.59 5 CYS A CA 7
ATOM 2996 C C . CYS A 1 6 ? -3.303 3.298 0.154 1.00 0.83 5 CYS A C 7
ATOM 2997 O O . CYS A 1 6 ? -3.898 4.298 0.564 1.00 0.95 5 CYS A O 7
ATOM 3004 N N . ALA A 1 7 ? -3.912 2.277 -0.436 1.00 1.07 6 ALA A N 7
ATOM 3005 C CA . ALA A 1 7 ? -5.353 2.203 -0.563 1.00 1.37 6 ALA A CA 7
ATOM 3006 C C . ALA A 1 7 ? -6.068 2.176 0.793 1.00 1.30 6 ALA A C 7
ATOM 3007 O O . ALA A 1 7 ? -7.295 2.291 0.809 1.00 1.43 6 ALA A O 7
ATOM 3014 N N . ARG A 1 8 ? -5.368 2.053 1.929 1.00 1.11 7 ARG A N 7
ATOM 3015 C CA . ARG A 1 8 ? -5.962 2.291 3.240 1.00 0.83 7 ARG A CA 7
ATOM 3016 C C . ARG A 1 8 ? -5.678 3.727 3.663 1.00 0.82 7 ARG A C 7
ATOM 3017 O O . ARG A 1 8 ? -6.623 4.515 3.749 1.00 1.21 7 ARG A O 7
ATOM 3038 N N . CYS A 1 9 ? -4.416 4.061 3.965 1.00 0.67 8 CYS A N 7
ATOM 3039 C CA . CYS A 1 9 ? -4.134 5.229 4.786 1.00 0.68 8 CYS A CA 7
ATOM 3040 C C . CYS A 1 9 ? -3.984 6.494 3.935 1.00 0.84 8 CYS A C 7
ATOM 3041 O O . CYS A 1 9 ? -3.946 7.591 4.494 1.00 1.02 8 CYS A O 7
ATOM 3048 N N . GLY A 1 10 ? -3.837 6.361 2.616 1.00 0.99 9 GLY A N 7
ATOM 3049 C CA . GLY A 1 10 ? -3.685 7.480 1.706 1.00 1.17 9 GLY A CA 7
ATOM 3050 C C . GLY A 1 10 ? -2.339 8.195 1.817 1.00 0.87 9 GLY A C 7
ATOM 3051 O O . GLY A 1 10 ? -2.263 9.349 1.386 1.00 0.99 9 GLY A O 7
ATOM 3055 N N . LYS A 1 11 ? -1.297 7.585 2.400 1.00 0.69 10 LYS A N 7
ATOM 3056 C CA . LYS A 1 11 ? 0.083 8.044 2.238 1.00 0.78 10 LYS A CA 7
ATOM 3057 C C . LYS A 1 11 ? 0.800 7.201 1.192 1.00 0.63 10 LYS A C 7
ATOM 3058 O O . LYS A 1 11 ? 0.405 6.065 0.933 1.00 0.47 10 LYS A O 7
ATOM 3077 N N . ILE A 1 12 ? 1.883 7.735 0.637 1.00 0.70 11 ILE A N 7
ATOM 3078 C CA . ILE A 1 12 ? 2.711 7.092 -0.372 1.00 0.64 11 ILE A CA 7
ATOM 3079 C C . ILE A 1 12 ? 3.231 5.726 0.099 1.00 0.53 11 ILE A C 7
ATOM 3080 O O . ILE A 1 12 ? 3.566 5.572 1.277 1.00 0.57 11 ILE A O 7
ATOM 3096 N N . VAL A 1 13 ? 3.388 4.762 -0.806 1.00 0.48 12 VAL A N 7
ATOM 3097 C CA . VAL A 1 13 ? 3.962 3.442 -0.539 1.00 0.40 12 VAL A CA 7
ATOM 3098 C C . VAL A 1 13 ? 5.387 3.439 -1.088 1.00 0.44 12 VAL A C 7
ATOM 3099 O O . VAL A 1 13 ? 5.706 4.199 -2.005 1.00 1.00 12 VAL A O 7
ATOM 3112 N N . TYR A 1 14 ? 6.244 2.583 -0.529 1.00 0.46 13 TYR A N 7
ATOM 3113 C CA . TYR A 1 14 ? 7.603 2.345 -0.990 1.00 0.48 13 TYR A CA 7
ATOM 3114 C C . TYR A 1 14 ? 7.812 0.841 -1.167 1.00 0.56 13 TYR A C 7
ATOM 3115 O O . TYR A 1 14 ? 7.145 0.051 -0.493 1.00 0.71 13 TYR A O 7
ATOM 3133 N N . PRO A 1 15 ? 8.747 0.423 -2.040 1.00 0.68 14 PRO A N 7
ATOM 3134 C CA . PRO A 1 15 ? 8.860 -0.966 -2.482 1.00 0.84 14 PRO A CA 7
ATOM 3135 C C . PRO A 1 15 ? 9.293 -1.948 -1.392 1.00 0.94 14 PRO A C 7
ATOM 3136 O O . PRO A 1 15 ? 9.237 -3.155 -1.617 1.00 1.67 14 PRO A O 7
ATOM 3147 N N . THR A 1 16 ? 9.732 -1.455 -0.238 1.00 0.91 15 THR A N 7
ATOM 3148 C CA . THR A 1 16 ? 10.019 -2.241 0.947 1.00 1.04 15 THR A CA 7
ATOM 3149 C C . THR A 1 16 ? 8.685 -2.668 1.597 1.00 1.01 15 THR A C 7
ATOM 3150 O O . THR A 1 16 ? 8.329 -3.847 1.603 1.00 1.13 15 THR A O 7
ATOM 3161 N N . GLU A 1 17 ? 7.908 -1.702 2.090 1.00 1.38 16 GLU A N 7
ATOM 3162 C CA . GLU A 1 17 ? 6.721 -1.838 2.939 1.00 1.51 16 GLU A CA 7
ATOM 3163 C C . GLU A 1 17 ? 5.466 -2.253 2.149 1.00 1.55 16 GLU A C 7
ATOM 3164 O O . GLU A 1 17 ? 4.410 -2.454 2.744 1.00 1.91 16 GLU A O 7
ATOM 3176 N N . LYS A 1 18 ? 5.566 -2.370 0.822 1.00 1.43 17 LYS A N 7
ATOM 3177 C CA . LYS A 1 18 ? 4.471 -2.692 -0.094 1.00 1.48 17 LYS A CA 7
ATOM 3178 C C . LYS A 1 18 ? 3.657 -3.912 0.351 1.00 1.69 17 LYS A C 7
ATOM 3179 O O . LYS A 1 18 ? 4.209 -4.893 0.851 1.00 2.78 17 LYS A O 7
ATOM 3198 N N . VAL A 1 19 ? 2.370 -3.911 0.021 1.00 0.72 18 VAL A N 7
ATOM 3199 C CA . VAL A 1 19 ? 1.493 -5.059 -0.075 1.00 0.66 18 VAL A CA 7
ATOM 3200 C C . VAL A 1 19 ? 0.590 -4.795 -1.284 1.00 0.97 18 VAL A C 7
ATOM 3201 O O . VAL A 1 19 ? 0.551 -3.674 -1.799 1.00 1.19 18 VAL A O 7
ATOM 3214 N N . ASN A 1 20 ? -0.132 -5.819 -1.730 1.00 1.32 19 ASN A N 7
ATOM 3215 C CA . ASN A 1 20 ? -0.860 -5.892 -2.989 1.00 1.42 19 ASN A CA 7
ATOM 3216 C C . ASN A 1 20 ? -2.328 -6.233 -2.731 1.00 1.74 19 ASN A C 7
ATOM 3217 O O . ASN A 1 20 ? -2.635 -6.991 -1.813 1.00 2.51 19 ASN A O 7
ATOM 3228 N N . CYS A 1 21 ? -3.235 -5.706 -3.552 1.00 1.63 20 CYS A N 7
ATOM 3229 C CA . CYS A 1 21 ? -4.582 -6.228 -3.762 1.00 2.00 20 CYS A CA 7
ATOM 3230 C C . CYS A 1 21 ? -4.962 -5.930 -5.223 1.00 2.13 20 CYS A C 7
ATOM 3231 O O . CYS A 1 21 ? -4.127 -5.420 -5.977 1.00 3.34 20 CYS A O 7
ATOM 3239 N N . LEU A 1 22 ? -6.214 -6.224 -5.596 1.00 1.71 21 LEU A N 7
ATOM 3240 C CA . LEU A 1 22 ? -6.709 -6.447 -6.960 1.00 1.45 21 LEU A CA 7
ATOM 3241 C C . LEU A 1 22 ? -5.993 -5.587 -7.992 1.00 1.44 21 LEU A C 7
ATOM 3242 O O . LEU A 1 22 ? -5.232 -6.132 -8.789 1.00 1.78 21 LEU A O 7
ATOM 3258 N N . ASP A 1 23 ? -6.147 -4.264 -7.947 1.00 1.40 22 ASP A N 7
ATOM 3259 C CA . ASP A 1 23 ? -5.194 -3.374 -8.603 1.00 1.27 22 ASP A CA 7
ATOM 3260 C C . ASP A 1 23 ? -4.882 -2.193 -7.692 1.00 1.21 22 ASP A C 7
ATOM 3261 O O . ASP A 1 23 ? -5.160 -1.044 -8.038 1.00 1.83 22 ASP A O 7
ATOM 3270 N N . LYS A 1 24 ? -4.380 -2.471 -6.485 1.00 0.77 23 LYS A N 7
ATOM 3271 C CA . LYS A 1 24 ? -4.056 -1.457 -5.482 1.00 0.80 23 LYS A CA 7
ATOM 3272 C C . LYS A 1 24 ? -2.800 -1.866 -4.726 1.00 0.58 23 LYS A C 7
ATOM 3273 O O . LYS A 1 24 ? -2.540 -3.063 -4.580 1.00 0.62 23 LYS A O 7
ATOM 3292 N N . PHE A 1 25 ? -2.117 -0.886 -4.136 1.00 0.58 24 PHE A N 7
ATOM 3293 C CA . PHE A 1 25 ? -0.994 -1.095 -3.234 1.00 0.56 24 PHE A CA 7
ATOM 3294 C C . PHE A 1 25 ? -1.398 -0.628 -1.842 1.00 0.51 24 PHE A C 7
ATOM 3295 O O . PHE A 1 25 ? -2.294 0.202 -1.681 1.00 0.64 24 PHE A O 7
ATOM 3312 N N . TRP A 1 26 ? -0.750 -1.204 -0.837 1.00 0.44 25 TRP A N 7
ATOM 3313 C CA . TRP A 1 26 ? -0.930 -0.888 0.570 1.00 0.41 25 TRP A CA 7
ATOM 3314 C C . TRP A 1 26 ? 0.447 -0.816 1.216 1.00 0.46 25 TRP A C 7
ATOM 3315 O O . TRP A 1 26 ? 1.458 -1.148 0.589 1.00 0.65 25 TRP A O 7
ATOM 3336 N N . HIS A 1 27 ? 0.474 -0.498 2.505 1.00 0.48 26 HIS A N 7
ATOM 3337 C CA . HIS A 1 27 ? 1.603 -0.814 3.373 1.00 0.52 26 HIS A CA 7
ATOM 3338 C C . HIS A 1 27 ? 1.352 -2.134 4.091 1.00 0.58 26 HIS A C 7
ATOM 3339 O O . HIS A 1 27 ? 0.210 -2.597 4.160 1.00 0.57 26 HIS A O 7
ATOM 3353 N N . LYS A 1 28 ? 2.402 -2.667 4.719 1.00 0.69 27 LYS A N 7
ATOM 3354 C CA . LYS A 1 28 ? 2.413 -3.878 5.535 1.00 0.84 27 LYS A CA 7
ATOM 3355 C C . LYS A 1 28 ? 1.169 -4.005 6.416 1.00 0.85 27 LYS A C 7
ATOM 3356 O O . LYS A 1 28 ? 0.351 -4.893 6.173 1.00 0.94 27 LYS A O 7
ATOM 3375 N N . ALA A 1 29 ? 1.026 -3.130 7.414 1.00 0.88 28 ALA A N 7
ATOM 3376 C CA . ALA A 1 29 ? -0.087 -3.135 8.362 1.00 0.99 28 ALA A CA 7
ATOM 3377 C C . ALA A 1 29 ? -1.330 -2.403 7.836 1.00 0.88 28 ALA A C 7
ATOM 3378 O O . ALA A 1 29 ? -2.290 -2.209 8.592 1.00 1.00 28 ALA A O 7
ATOM 3385 N N . CYS A 1 30 ? -1.336 -1.961 6.574 1.00 0.75 29 CYS A N 7
ATOM 3386 C CA . CYS A 1 30 ? -2.491 -1.331 5.958 1.00 0.72 29 CYS A CA 7
ATOM 3387 C C . CYS A 1 30 ? -3.311 -2.296 5.095 1.00 0.74 29 CYS A C 7
ATOM 3388 O O . CYS A 1 30 ? -4.519 -2.090 4.969 1.00 0.95 29 CYS A O 7
ATOM 3395 N N . PHE A 1 31 ? -2.717 -3.353 4.535 1.00 0.78 30 PHE A N 7
ATOM 3396 C CA . PHE A 1 31 ? -3.518 -4.346 3.826 1.00 0.72 30 PHE A CA 7
ATOM 3397 C C . PHE A 1 31 ? -4.502 -5.009 4.790 1.00 1.39 30 PHE A C 7
ATOM 3398 O O . PHE A 1 31 ? -4.142 -5.354 5.923 1.00 2.80 30 PHE A O 7
ATOM 3423 N N . MET A 1 2 ? 8.968 8.507 -7.269 1.00 3.50 1 MET A N 8
ATOM 3424 C CA . MET A 1 2 ? 7.516 8.551 -7.144 1.00 2.94 1 MET A CA 8
ATOM 3425 C C . MET A 1 2 ? 6.974 7.145 -6.893 1.00 2.46 1 MET A C 8
ATOM 3426 O O . MET A 1 2 ? 7.534 6.144 -7.350 1.00 3.05 1 MET A O 8
ATOM 3440 N N . ASN A 1 3 ? 5.894 7.078 -6.124 1.00 1.63 2 ASN A N 8
ATOM 3441 C CA . ASN A 1 3 ? 5.279 5.847 -5.649 1.00 1.30 2 ASN A CA 8
ATOM 3442 C C . ASN A 1 3 ? 3.776 6.091 -5.498 1.00 0.93 2 ASN A C 8
ATOM 3443 O O . ASN A 1 3 ? 3.353 7.253 -5.467 1.00 1.06 2 ASN A O 8
ATOM 3454 N N . PRO A 1 4 ? 2.950 5.039 -5.418 1.00 0.73 3 PRO A N 8
ATOM 3455 C CA . PRO A 1 4 ? 1.528 5.165 -5.128 1.00 0.64 3 PRO A CA 8
ATOM 3456 C C . PRO A 1 4 ? 1.309 5.583 -3.674 1.00 0.54 3 PRO A C 8
ATOM 3457 O O . PRO A 1 4 ? 2.229 5.504 -2.856 1.00 0.56 3 PRO A O 8
ATOM 3468 N N . ASN A 1 5 ? 0.077 5.960 -3.333 1.00 0.62 4 ASN A N 8
ATOM 3469 C CA . ASN A 1 5 ? -0.356 6.101 -1.946 1.00 0.52 4 ASN A CA 8
ATOM 3470 C C . ASN A 1 5 ? -1.072 4.826 -1.508 1.00 0.47 4 ASN A C 8
ATOM 3471 O O . ASN A 1 5 ? -1.652 4.112 -2.327 1.00 0.63 4 ASN A O 8
ATOM 3482 N N . CYS A 1 6 ? -1.043 4.566 -0.202 1.00 0.40 5 CYS A N 8
ATOM 3483 C CA . CYS A 1 6 ? -1.791 3.535 0.488 1.00 0.40 5 CYS A CA 8
ATOM 3484 C C . CYS A 1 6 ? -3.262 3.828 0.223 1.00 0.47 5 CYS A C 8
ATOM 3485 O O . CYS A 1 6 ? -3.737 4.920 0.554 1.00 0.54 5 CYS A O 8
ATOM 3492 N N . ALA A 1 7 ? -3.986 2.865 -0.343 1.00 0.65 6 ALA A N 8
ATOM 3493 C CA . ALA A 1 7 ? -5.427 2.963 -0.546 1.00 0.84 6 ALA A CA 8
ATOM 3494 C C . ALA A 1 7 ? -6.212 3.037 0.779 1.00 0.69 6 ALA A C 8
ATOM 3495 O O . ALA A 1 7 ? -7.436 3.198 0.752 1.00 0.84 6 ALA A O 8
ATOM 3502 N N . ARG A 1 8 ? -5.548 2.949 1.943 1.00 0.50 7 ARG A N 8
ATOM 3503 C CA . ARG A 1 8 ? -6.173 3.032 3.260 1.00 0.44 7 ARG A CA 8
ATOM 3504 C C . ARG A 1 8 ? -5.690 4.249 4.040 1.00 0.53 7 ARG A C 8
ATOM 3505 O O . ARG A 1 8 ? -6.550 5.030 4.457 1.00 0.83 7 ARG A O 8
ATOM 3526 N N . CYS A 1 9 ? -4.389 4.398 4.324 1.00 0.42 8 CYS A N 8
ATOM 3527 C CA . CYS A 1 9 ? -3.951 5.441 5.254 1.00 0.47 8 CYS A CA 8
ATOM 3528 C C . CYS A 1 9 ? -3.770 6.793 4.546 1.00 0.54 8 CYS A C 8
ATOM 3529 O O . CYS A 1 9 ? -3.834 7.847 5.187 1.00 0.83 8 CYS A O 8
ATOM 3536 N N . GLY A 1 10 ? -3.552 6.773 3.231 1.00 0.51 9 GLY A N 8
ATOM 3537 C CA . GLY A 1 10 ? -3.310 7.961 2.438 1.00 0.60 9 GLY A CA 8
ATOM 3538 C C . GLY A 1 10 ? -1.855 8.434 2.452 1.00 0.51 9 GLY A C 8
ATOM 3539 O O . GLY A 1 10 ? -1.608 9.515 1.916 1.00 0.64 9 GLY A O 8
ATOM 3543 N N . LYS A 1 11 ? -0.882 7.660 2.955 1.00 0.40 10 LYS A N 8
ATOM 3544 C CA . LYS A 1 11 ? 0.525 8.038 2.826 1.00 0.43 10 LYS A CA 8
ATOM 3545 C C . LYS A 1 11 ? 1.101 7.398 1.577 1.00 0.43 10 LYS A C 8
ATOM 3546 O O . LYS A 1 11 ? 0.656 6.318 1.183 1.00 0.40 10 LYS A O 8
ATOM 3565 N N . ILE A 1 12 ? 2.142 8.007 1.005 1.00 0.53 11 ILE A N 8
ATOM 3566 C CA . ILE A 1 12 ? 2.918 7.358 -0.042 1.00 0.50 11 ILE A CA 8
ATOM 3567 C C . ILE A 1 12 ? 3.455 6.009 0.470 1.00 0.52 11 ILE A C 8
ATOM 3568 O O . ILE A 1 12 ? 3.736 5.843 1.668 1.00 0.65 11 ILE A O 8
ATOM 3584 N N . VAL A 1 13 ? 3.642 5.066 -0.444 1.00 0.49 12 VAL A N 8
ATOM 3585 C CA . VAL A 1 13 ? 4.233 3.758 -0.209 1.00 0.63 12 VAL A CA 8
ATOM 3586 C C . VAL A 1 13 ? 5.665 3.810 -0.762 1.00 0.80 12 VAL A C 8
ATOM 3587 O O . VAL A 1 13 ? 6.060 4.804 -1.369 1.00 1.61 12 VAL A O 8
ATOM 3600 N N . TYR A 1 14 ? 6.462 2.768 -0.531 1.00 0.49 13 TYR A N 8
ATOM 3601 C CA . TYR A 1 14 ? 7.812 2.643 -1.055 1.00 0.55 13 TYR A CA 8
ATOM 3602 C C . TYR A 1 14 ? 7.986 1.212 -1.573 1.00 0.59 13 TYR A C 8
ATOM 3603 O O . TYR A 1 14 ? 7.246 0.319 -1.133 1.00 0.64 13 TYR A O 8
ATOM 3621 N N . PRO A 1 15 ? 8.933 0.957 -2.492 1.00 0.67 14 PRO A N 8
ATOM 3622 C CA . PRO A 1 15 ? 9.036 -0.314 -3.194 1.00 0.80 14 PRO A CA 8
ATOM 3623 C C . PRO A 1 15 ? 9.827 -1.362 -2.422 1.00 1.11 14 PRO A C 8
ATOM 3624 O O . PRO A 1 15 ? 10.908 -1.830 -2.786 1.00 2.40 14 PRO A O 8
ATOM 3635 N N . THR A 1 16 ? 9.184 -1.728 -1.342 1.00 1.03 15 THR A N 8
ATOM 3636 C CA . THR A 1 16 ? 9.383 -2.809 -0.422 1.00 1.26 15 THR A CA 8
ATOM 3637 C C . THR A 1 16 ? 7.972 -3.221 0.000 1.00 1.48 15 THR A C 8
ATOM 3638 O O . THR A 1 16 ? 7.431 -4.228 -0.451 1.00 2.60 15 THR A O 8
ATOM 3649 N N . GLU A 1 17 ? 7.343 -2.380 0.822 1.00 0.73 16 GLU A N 8
ATOM 3650 C CA . GLU A 1 17 ? 6.140 -2.712 1.564 1.00 0.82 16 GLU A CA 8
ATOM 3651 C C . GLU A 1 17 ? 4.874 -2.720 0.702 1.00 0.83 16 GLU A C 8
ATOM 3652 O O . GLU A 1 17 ? 3.877 -3.276 1.158 1.00 1.36 16 GLU A O 8
ATOM 3664 N N . LYS A 1 18 ? 4.901 -2.153 -0.516 1.00 0.80 17 LYS A N 8
ATOM 3665 C CA . LYS A 1 18 ? 3.765 -2.137 -1.447 1.00 0.95 17 LYS A CA 8
ATOM 3666 C C . LYS A 1 18 ? 3.214 -3.548 -1.659 1.00 1.00 17 LYS A C 8
ATOM 3667 O O . LYS A 1 18 ? 3.775 -4.330 -2.429 1.00 1.60 17 LYS A O 8
ATOM 3686 N N . VAL A 1 19 ? 2.151 -3.889 -0.934 1.00 0.68 18 VAL A N 8
ATOM 3687 C CA . VAL A 1 19 ? 1.523 -5.188 -1.029 1.00 0.75 18 VAL A CA 8
ATOM 3688 C C . VAL A 1 19 ? 0.873 -5.322 -2.408 1.00 0.91 18 VAL A C 8
ATOM 3689 O O . VAL A 1 19 ? 0.656 -4.330 -3.110 1.00 1.21 18 VAL A O 8
ATOM 3702 N N . ASN A 1 20 ? 0.492 -6.541 -2.765 1.00 0.92 19 ASN A N 8
ATOM 3703 C CA . ASN A 1 20 ? -0.242 -6.888 -3.957 1.00 1.10 19 ASN A CA 8
ATOM 3704 C C . ASN A 1 20 ? -1.197 -7.989 -3.523 1.00 1.20 19 ASN A C 8
ATOM 3705 O O . ASN A 1 20 ? -0.768 -9.087 -3.157 1.00 1.94 19 ASN A O 8
ATOM 3716 N N . CYS A 1 21 ? -2.478 -7.650 -3.450 1.00 1.04 20 CYS A N 8
ATOM 3717 C CA . CYS A 1 21 ? -3.566 -8.470 -2.922 1.00 1.51 20 CYS A CA 8
ATOM 3718 C C . CYS A 1 21 ? -4.898 -8.043 -3.564 1.00 1.62 20 CYS A C 8
ATOM 3719 O O . CYS A 1 21 ? -5.960 -8.179 -2.957 1.00 3.22 20 CYS A O 8
ATOM 3727 N N . LEU A 1 22 ? -4.783 -7.449 -4.750 1.00 1.12 21 LEU A N 8
ATOM 3728 C CA . LEU A 1 22 ? -5.642 -6.632 -5.596 1.00 1.14 21 LEU A CA 8
ATOM 3729 C C . LEU A 1 22 ? -4.621 -5.904 -6.496 1.00 1.43 21 LEU A C 8
ATOM 3730 O O . LEU A 1 22 ? -3.403 -5.992 -6.282 1.00 2.73 21 LEU A O 8
ATOM 3746 N N . ASP A 1 23 ? -5.071 -5.134 -7.481 1.00 0.84 22 ASP A N 8
ATOM 3747 C CA . ASP A 1 23 ? -4.180 -4.443 -8.428 1.00 1.21 22 ASP A CA 8
ATOM 3748 C C . ASP A 1 23 ? -3.658 -3.096 -7.882 1.00 1.10 22 ASP A C 8
ATOM 3749 O O . ASP A 1 23 ? -3.222 -2.219 -8.634 1.00 1.45 22 ASP A O 8
ATOM 3758 N N . LYS A 1 24 ? -3.733 -2.894 -6.563 1.00 0.78 23 LYS A N 8
ATOM 3759 C CA . LYS A 1 24 ? -3.433 -1.644 -5.861 1.00 0.79 23 LYS A CA 8
ATOM 3760 C C . LYS A 1 24 ? -2.550 -1.898 -4.650 1.00 0.57 23 LYS A C 8
ATOM 3761 O O . LYS A 1 24 ? -2.106 -3.019 -4.401 1.00 0.69 23 LYS A O 8
ATOM 3780 N N . PHE A 1 25 ? -2.275 -0.824 -3.922 1.00 0.62 24 PHE A N 8
ATOM 3781 C CA . PHE A 1 25 ? -1.144 -0.730 -3.012 1.00 0.69 24 PHE A CA 8
ATOM 3782 C C . PHE A 1 25 ? -1.641 -0.322 -1.637 1.00 0.63 24 PHE A C 8
ATOM 3783 O O . PHE A 1 25 ? -2.456 0.590 -1.501 1.00 0.73 24 PHE A O 8
ATOM 3800 N N . TRP A 1 26 ? -1.164 -1.038 -0.627 1.00 0.54 25 TRP A N 8
ATOM 3801 C CA . TRP A 1 26 ? -1.435 -0.793 0.777 1.00 0.49 25 TRP A CA 8
ATOM 3802 C C . TRP A 1 26 ? -0.078 -0.952 1.491 1.00 0.47 25 TRP A C 8
ATOM 3803 O O . TRP A 1 26 ? 0.919 -1.323 0.857 1.00 0.61 25 TRP A O 8
ATOM 3824 N N . HIS A 1 27 ? -0.045 -0.766 2.811 1.00 0.52 26 HIS A N 8
ATOM 3825 C CA . HIS A 1 27 ? 1.083 -1.144 3.669 1.00 0.47 26 HIS A CA 8
ATOM 3826 C C . HIS A 1 27 ? 0.714 -2.359 4.527 1.00 0.52 26 HIS A C 8
ATOM 3827 O O . HIS A 1 27 ? -0.453 -2.761 4.550 1.00 0.54 26 HIS A O 8
ATOM 3841 N N . LYS A 1 28 ? 1.685 -2.908 5.275 1.00 0.58 27 LYS A N 8
ATOM 3842 C CA . LYS A 1 28 ? 1.555 -4.099 6.116 1.00 0.64 27 LYS A CA 8
ATOM 3843 C C . LYS A 1 28 ? 0.264 -4.178 6.933 1.00 0.67 27 LYS A C 8
ATOM 3844 O O . LYS A 1 28 ? -0.387 -5.223 6.914 1.00 0.84 27 LYS A O 8
ATOM 3863 N N . ALA A 1 29 ? -0.032 -3.160 7.745 1.00 0.74 28 ALA A N 8
ATOM 3864 C CA . ALA A 1 29 ? -1.239 -3.100 8.567 1.00 0.86 28 ALA A CA 8
ATOM 3865 C C . ALA A 1 29 ? -2.410 -2.402 7.869 1.00 0.67 28 ALA A C 8
ATOM 3866 O O . ALA A 1 29 ? -3.520 -2.409 8.411 1.00 0.82 28 ALA A O 8
ATOM 3873 N N . CYS A 1 30 ? -2.185 -1.763 6.718 1.00 0.48 29 CYS A N 8
ATOM 3874 C CA . CYS A 1 30 ? -3.173 -0.909 6.076 1.00 0.49 29 CYS A CA 8
ATOM 3875 C C . CYS A 1 30 ? -4.004 -1.687 5.043 1.00 0.58 29 CYS A C 8
ATOM 3876 O O . CYS A 1 30 ? -5.098 -1.238 4.708 1.00 0.78 29 CYS A O 8
ATOM 3883 N N . PHE A 1 31 ? -3.569 -2.875 4.608 1.00 0.58 30 PHE A N 8
ATOM 3884 C CA . PHE A 1 31 ? -4.422 -3.767 3.832 1.00 0.73 30 PHE A CA 8
ATOM 3885 C C . PHE A 1 31 ? -5.575 -4.248 4.712 1.00 1.00 30 PHE A C 8
ATOM 3886 O O . PHE A 1 31 ? -6.742 -3.914 4.465 1.00 2.35 30 PHE A O 8
ATOM 3911 N N . MET A 1 2 ? 7.569 10.472 -7.337 1.00 2.55 1 MET A N 9
ATOM 3912 C CA . MET A 1 2 ? 6.364 9.733 -7.696 1.00 1.98 1 MET A CA 9
ATOM 3913 C C . MET A 1 2 ? 6.362 8.423 -6.917 1.00 1.95 1 MET A C 9
ATOM 3914 O O . MET A 1 2 ? 7.344 7.676 -6.959 1.00 2.92 1 MET A O 9
ATOM 3928 N N . ASN A 1 3 ? 5.291 8.142 -6.185 1.00 1.27 2 ASN A N 9
ATOM 3929 C CA . ASN A 1 3 ? 4.922 6.797 -5.757 1.00 1.02 2 ASN A CA 9
ATOM 3930 C C . ASN A 1 3 ? 3.417 6.827 -5.495 1.00 0.92 2 ASN A C 9
ATOM 3931 O O . ASN A 1 3 ? 2.898 7.903 -5.171 1.00 1.09 2 ASN A O 9
ATOM 3942 N N . PRO A 1 4 ? 2.706 5.692 -5.598 1.00 0.87 3 PRO A N 9
ATOM 3943 C CA . PRO A 1 4 ? 1.281 5.657 -5.313 1.00 0.95 3 PRO A CA 9
ATOM 3944 C C . PRO A 1 4 ? 1.038 5.911 -3.825 1.00 0.76 3 PRO A C 9
ATOM 3945 O O . PRO A 1 4 ? 1.979 5.927 -3.027 1.00 0.73 3 PRO A O 9
ATOM 3956 N N . ASN A 1 5 ? -0.227 6.083 -3.444 1.00 0.75 4 ASN A N 9
ATOM 3957 C CA . ASN A 1 5 ? -0.621 6.183 -2.046 1.00 0.58 4 ASN A CA 9
ATOM 3958 C C . ASN A 1 5 ? -1.473 4.969 -1.722 1.00 0.51 4 ASN A C 9
ATOM 3959 O O . ASN A 1 5 ? -2.235 4.494 -2.567 1.00 0.69 4 ASN A O 9
ATOM 3970 N N . CYS A 1 6 ? -1.308 4.465 -0.505 1.00 0.42 5 CYS A N 9
ATOM 3971 C CA . CYS A 1 6 ? -2.115 3.439 0.111 1.00 0.49 5 CYS A CA 9
ATOM 3972 C C . CYS A 1 6 ? -3.498 4.050 0.297 1.00 0.44 5 CYS A C 9
ATOM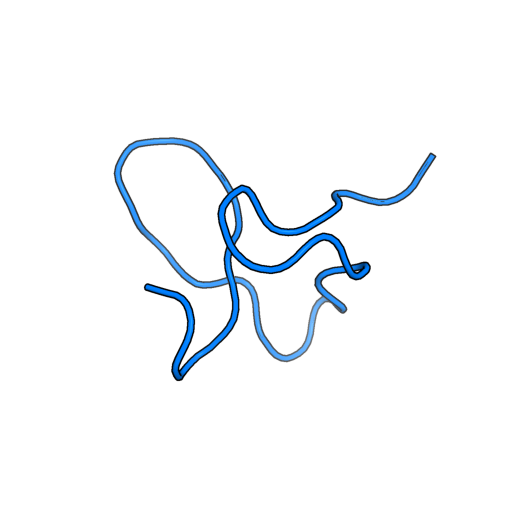 3973 O O . CYS A 1 6 ? -3.648 5.040 1.016 1.00 0.64 5 CYS A O 9
ATOM 3980 N N . ALA A 1 7 ? -4.503 3.466 -0.349 1.00 0.73 6 ALA A N 9
ATOM 3981 C CA . ALA A 1 7 ? -5.874 3.945 -0.318 1.00 1.03 6 ALA A CA 9
ATOM 3982 C C . ALA A 1 7 ? -6.521 3.788 1.070 1.00 0.89 6 ALA A C 9
ATOM 3983 O O . ALA A 1 7 ? -7.673 4.186 1.238 1.00 1.14 6 ALA A O 9
ATOM 3990 N N . ARG A 1 8 ? -5.843 3.183 2.056 1.00 0.57 7 ARG A N 9
ATOM 3991 C CA . ARG A 1 8 ? -6.402 2.952 3.389 1.00 0.45 7 ARG A CA 9
ATOM 3992 C C . ARG A 1 8 ? -6.019 4.078 4.326 1.00 0.55 7 ARG A C 9
ATOM 3993 O O . ARG A 1 8 ? -6.879 4.578 5.055 1.00 0.89 7 ARG A O 9
ATOM 4014 N N . CYS A 1 9 ? -4.730 4.403 4.393 1.00 0.42 8 CYS A N 9
ATOM 4015 C CA . CYS A 1 9 ? -4.202 5.384 5.320 1.00 0.44 8 CYS A CA 9
ATOM 4016 C C . CYS A 1 9 ? -4.191 6.759 4.629 1.00 0.51 8 CYS A C 9
ATOM 4017 O O . CYS A 1 9 ? -4.852 7.692 5.091 1.00 0.87 8 CYS A O 9
ATOM 4024 N N . GLY A 1 10 ? -3.726 6.776 3.379 1.00 0.52 9 GLY A N 9
ATOM 4025 C CA . GLY A 1 10 ? -3.547 7.923 2.504 1.00 0.63 9 GLY A CA 9
ATOM 4026 C C . GLY A 1 10 ? -2.067 8.206 2.232 1.00 0.55 9 GLY A C 9
ATOM 4027 O O . GLY A 1 10 ? -1.761 9.169 1.531 1.00 0.72 9 GLY A O 9
ATOM 4031 N N . LYS A 1 11 ? -1.134 7.409 2.759 1.00 0.45 10 LYS A N 9
ATOM 4032 C CA . LYS A 1 11 ? 0.292 7.713 2.755 1.00 0.46 10 LYS A CA 9
ATOM 4033 C C . LYS A 1 11 ? 0.980 7.097 1.545 1.00 0.38 10 LYS A C 9
ATOM 4034 O O . LYS A 1 11 ? 0.525 6.076 1.020 1.00 0.39 10 LYS A O 9
ATOM 4053 N N . ILE A 1 12 ? 2.059 7.734 1.097 1.00 0.42 11 ILE A N 9
ATOM 4054 C CA . ILE A 1 12 ? 2.875 7.278 -0.021 1.00 0.46 11 ILE A CA 9
ATOM 4055 C C . ILE A 1 12 ? 3.377 5.853 0.233 1.00 0.46 11 ILE A C 9
ATOM 4056 O O . ILE A 1 12 ? 3.617 5.471 1.379 1.00 0.48 11 ILE A O 9
ATOM 4072 N N . VAL A 1 13 ? 3.576 5.075 -0.825 1.00 0.54 12 VAL A N 9
ATOM 4073 C CA . VAL A 1 13 ? 3.897 3.650 -0.789 1.00 0.59 12 VAL A CA 9
ATOM 4074 C C . VAL A 1 13 ? 5.391 3.493 -1.094 1.00 0.47 12 VAL A C 9
ATOM 4075 O O . VAL A 1 13 ? 5.978 4.354 -1.759 1.00 1.17 12 VAL A O 9
ATOM 4088 N N . TYR A 1 14 ? 6.014 2.412 -0.615 1.00 0.60 13 TYR A N 9
ATOM 4089 C CA . TYR A 1 14 ? 7.462 2.214 -0.686 1.00 0.59 13 TYR A CA 9
ATOM 4090 C C . TYR A 1 14 ? 7.776 0.800 -1.188 1.00 0.57 13 TYR A C 9
ATOM 4091 O O . TYR A 1 14 ? 7.223 -0.158 -0.638 1.00 0.72 13 TYR A O 9
ATOM 4109 N N . PRO A 1 15 ? 8.652 0.624 -2.197 1.00 0.57 14 PRO A N 9
ATOM 4110 C CA . PRO A 1 15 ? 9.101 -0.687 -2.656 1.00 0.72 14 PRO A CA 9
ATOM 4111 C C . PRO A 1 15 ? 10.028 -1.327 -1.616 1.00 1.11 14 PRO A C 9
ATOM 4112 O O . PRO A 1 15 ? 11.248 -1.188 -1.649 1.00 2.80 14 PRO A O 9
ATOM 4123 N N . THR A 1 16 ? 9.389 -1.998 -0.674 1.00 0.91 15 THR A N 9
ATOM 4124 C CA . THR A 1 16 ? 9.837 -2.735 0.498 1.00 0.88 15 THR A CA 9
ATOM 4125 C C . THR A 1 16 ? 8.591 -3.163 1.280 1.00 0.90 15 THR A C 9
ATOM 4126 O O . THR A 1 16 ? 8.644 -4.124 2.043 1.00 1.26 15 THR A O 9
ATOM 4137 N N . GLU A 1 17 ? 7.474 -2.455 1.096 1.00 0.72 16 GLU A N 9
ATOM 4138 C CA . GLU A 1 17 ? 6.218 -2.637 1.799 1.00 0.75 16 GLU A CA 9
ATOM 4139 C C . GLU A 1 17 ? 5.036 -2.601 0.820 1.00 0.74 16 GLU A C 9
ATOM 4140 O O . GLU A 1 17 ? 3.909 -2.318 1.230 1.00 1.28 16 GLU A O 9
ATOM 4152 N N . LYS A 1 18 ? 5.265 -2.800 -0.484 1.00 0.70 17 LYS A N 9
ATOM 4153 C CA . LYS A 1 18 ? 4.206 -2.880 -1.489 1.00 0.70 17 LYS A CA 9
ATOM 4154 C C . LYS A 1 18 ? 3.479 -4.207 -1.314 1.00 0.76 17 LYS A C 9
ATOM 4155 O O . LYS A 1 18 ? 3.677 -5.137 -2.098 1.00 1.35 17 LYS A O 9
ATOM 4174 N N . VAL A 1 19 ? 2.623 -4.293 -0.299 1.00 0.62 18 VAL A N 9
ATOM 4175 C CA . VAL A 1 19 ? 1.635 -5.347 -0.151 1.00 0.65 18 VAL A CA 9
ATOM 4176 C C . VAL A 1 19 ? 0.925 -5.483 -1.492 1.00 0.79 18 VAL A C 9
ATOM 4177 O O . VAL A 1 19 ? 0.553 -4.467 -2.080 1.00 0.96 18 VAL A O 9
ATOM 4190 N N . ASN A 1 20 ? 0.711 -6.709 -1.960 1.00 0.94 19 ASN A N 9
ATOM 4191 C CA . ASN A 1 20 ? 0.003 -6.934 -3.210 1.00 1.08 19 ASN A CA 9
ATOM 4192 C C . ASN A 1 20 ? -1.473 -7.152 -2.901 1.00 0.93 19 ASN A C 9
ATOM 4193 O O . ASN A 1 20 ? -1.819 -7.743 -1.878 1.00 1.87 19 ASN A O 9
ATOM 4204 N N . CYS A 1 21 ? -2.340 -6.659 -3.777 1.00 0.80 20 CYS A N 9
ATOM 4205 C CA . CYS A 1 21 ? -3.780 -6.791 -3.705 1.00 1.33 20 CYS A CA 9
ATOM 4206 C C . CYS A 1 21 ? -4.335 -6.773 -5.132 1.00 1.45 20 CYS A C 9
ATOM 4207 O O . CYS A 1 21 ? -3.574 -6.675 -6.099 1.00 2.70 20 CYS A O 9
ATOM 4215 N N . LEU A 1 22 ? -5.664 -6.829 -5.221 1.00 1.05 21 LEU A N 9
ATOM 4216 C CA . LEU A 1 22 ? -6.523 -6.951 -6.391 1.00 0.96 21 LEU A CA 9
ATOM 4217 C C . LEU A 1 22 ? -5.932 -6.224 -7.593 1.00 1.02 21 LEU A C 9
ATOM 4218 O O . LEU A 1 22 ? -5.555 -6.880 -8.566 1.00 1.66 21 LEU A O 9
ATOM 4234 N N . ASP A 1 23 ? -5.819 -4.898 -7.485 1.00 0.77 22 ASP A N 9
ATOM 4235 C CA . ASP A 1 23 ? -5.317 -3.990 -8.511 1.00 0.98 22 ASP A CA 9
ATOM 4236 C C . ASP A 1 23 ? -4.253 -3.022 -7.978 1.00 0.84 22 ASP A C 9
ATOM 4237 O O . ASP A 1 23 ? -3.759 -2.197 -8.746 1.00 1.19 22 ASP A O 9
ATOM 4246 N N . LYS A 1 24 ? -3.942 -3.052 -6.676 1.00 0.73 23 LYS A N 9
ATOM 4247 C CA . LYS A 1 24 ? -3.242 -1.968 -5.979 1.00 0.95 23 LYS A CA 9
ATOM 4248 C C . LYS A 1 24 ? -2.264 -2.474 -4.935 1.00 0.88 23 LYS A C 9
ATOM 4249 O O . LYS A 1 24 ? -2.100 -3.682 -4.741 1.00 0.91 23 LYS A O 9
ATOM 4268 N N . PHE A 1 25 ? -1.662 -1.497 -4.260 1.00 0.92 24 PHE A N 9
ATOM 4269 C CA . PHE A 1 25 ? -0.687 -1.655 -3.190 1.00 0.89 24 PHE A CA 9
ATOM 4270 C C . PHE A 1 25 ? -1.241 -1.129 -1.872 1.00 0.80 24 PHE A C 9
ATOM 4271 O O . PHE A 1 25 ? -2.190 -0.347 -1.879 1.00 0.98 24 PHE A O 9
ATOM 4288 N N . TRP A 1 26 ? -0.625 -1.513 -0.754 1.00 0.61 25 TRP A N 9
ATOM 4289 C CA . TRP A 1 26 ? -0.910 -0.977 0.577 1.00 0.44 25 TRP A CA 9
ATOM 4290 C C . TRP A 1 26 ? 0.409 -0.718 1.313 1.00 0.45 25 TRP A C 9
ATOM 4291 O O . TRP A 1 26 ? 1.464 -0.583 0.689 1.00 0.90 25 TRP A O 9
ATOM 4312 N N . HIS A 1 27 ? 0.341 -0.670 2.643 1.00 0.41 26 HIS A N 9
ATOM 4313 C CA . HIS A 1 27 ? 1.461 -0.877 3.555 1.00 0.40 26 HIS A CA 9
ATOM 4314 C C . HIS A 1 27 ? 1.133 -2.134 4.355 1.00 0.42 26 HIS A C 9
ATOM 4315 O O . HIS A 1 27 ? -0.027 -2.553 4.396 1.00 0.44 26 HIS A O 9
ATOM 4329 N N . LYS A 1 28 ? 2.120 -2.706 5.046 1.00 0.47 27 LYS A N 9
ATOM 4330 C CA . LYS A 1 28 ? 1.989 -3.942 5.806 1.00 0.52 27 LYS A CA 9
ATOM 4331 C C . LYS A 1 28 ? 0.859 -3.831 6.826 1.00 0.66 27 LYS A C 9
ATOM 4332 O O . LYS A 1 28 ? 0.056 -4.755 6.963 1.00 0.88 27 LYS A O 9
ATOM 4351 N N . ALA A 1 29 ? 0.782 -2.683 7.501 1.00 0.75 28 ALA A N 9
ATOM 4352 C CA . ALA A 1 29 ? -0.234 -2.361 8.496 1.00 1.00 28 ALA A CA 9
ATOM 4353 C C . ALA A 1 29 ? -1.601 -1.964 7.914 1.00 0.74 28 ALA A C 9
ATOM 4354 O O . ALA A 1 29 ? -2.543 -1.793 8.691 1.00 0.93 28 ALA A O 9
ATOM 4361 N N . CYS A 1 30 ? -1.741 -1.804 6.593 1.00 0.43 29 CYS A N 9
ATOM 4362 C CA . CYS A 1 30 ? -2.894 -1.158 5.966 1.00 0.41 29 CYS A CA 9
ATOM 4363 C C . CYS A 1 30 ? -3.768 -2.086 5.106 1.00 0.46 29 CYS A C 9
ATOM 4364 O O . CYS A 1 30 ? -4.730 -1.607 4.495 1.00 0.57 29 CYS A O 9
ATOM 4371 N N . PHE A 1 31 ? -3.345 -3.331 4.885 1.00 0.53 30 PHE A N 9
ATOM 4372 C CA . PHE A 1 31 ? -3.954 -4.207 3.889 1.00 0.46 30 PHE A CA 9
ATOM 4373 C C . PHE A 1 31 ? -5.445 -4.383 4.182 1.00 0.83 30 PHE A C 9
ATOM 4374 O O . PHE A 1 31 ? -5.821 -4.782 5.290 1.00 2.02 30 PHE A O 9
ATOM 4399 N N . MET A 1 2 ? 8.159 9.466 -7.942 1.00 2.59 1 MET A N 10
ATOM 4400 C CA . MET A 1 2 ? 6.801 9.206 -7.468 1.00 2.24 1 MET A CA 10
ATOM 4401 C C . MET A 1 2 ? 6.708 7.745 -7.047 1.00 2.08 1 MET A C 10
ATOM 4402 O O . MET A 1 2 ? 7.512 6.913 -7.478 1.00 2.82 1 MET A O 10
ATOM 4416 N N . ASN A 1 3 ? 5.705 7.417 -6.239 1.00 1.39 2 ASN A N 10
ATOM 4417 C CA . ASN A 1 3 ? 5.411 6.060 -5.785 1.00 1.21 2 ASN A CA 10
ATOM 4418 C C . ASN A 1 3 ? 3.888 5.926 -5.595 1.00 1.03 2 ASN A C 10
ATOM 4419 O O . ASN A 1 3 ? 3.184 6.945 -5.604 1.00 1.09 2 ASN A O 10
ATOM 4430 N N . PRO A 1 4 ? 3.346 4.707 -5.416 1.00 0.96 3 PRO A N 10
ATOM 4431 C CA . PRO A 1 4 ? 1.928 4.500 -5.113 1.00 0.88 3 PRO A CA 10
ATOM 4432 C C . PRO A 1 4 ? 1.473 5.181 -3.811 1.00 0.56 3 PRO A C 10
ATOM 4433 O O . PRO A 1 4 ? 2.276 5.747 -3.066 1.00 0.59 3 PRO A O 10
ATOM 4444 N N . ASN A 1 5 ? 0.169 5.164 -3.521 1.00 0.71 4 ASN A N 10
ATOM 4445 C CA . ASN A 1 5 ? -0.453 5.909 -2.420 1.00 0.54 4 ASN A CA 10
ATOM 4446 C C . ASN A 1 5 ? -1.423 5.000 -1.676 1.00 0.50 4 ASN A C 10
ATOM 4447 O O . ASN A 1 5 ? -2.287 4.391 -2.303 1.00 0.66 4 ASN A O 10
ATOM 4458 N N . CYS A 1 6 ? -1.265 4.896 -0.354 1.00 0.50 5 CYS A N 10
ATOM 4459 C CA . CYS A 1 6 ? -2.136 4.146 0.525 1.00 0.71 5 CYS A CA 10
ATOM 4460 C C . CYS A 1 6 ? -3.503 4.815 0.537 1.00 1.00 5 CYS A C 10
ATOM 4461 O O . CYS A 1 6 ? -3.688 5.891 1.116 1.00 1.10 5 CYS A O 10
ATOM 4468 N N . ALA A 1 7 ? -4.472 4.151 -0.078 1.00 1.25 6 ALA A N 10
ATOM 4469 C CA . ALA A 1 7 ? -5.863 4.547 -0.007 1.00 1.56 6 ALA A CA 10
ATOM 4470 C C . ALA A 1 7 ? -6.475 4.292 1.384 1.00 1.35 6 ALA A C 10
ATOM 4471 O O . ALA A 1 7 ? -7.630 4.673 1.599 1.00 1.63 6 ALA A O 10
ATOM 4478 N N . ARG A 1 8 ? -5.751 3.686 2.341 1.00 0.94 7 ARG A N 10
ATOM 4479 C CA . ARG A 1 8 ? -6.208 3.506 3.724 1.00 0.83 7 ARG A CA 10
ATOM 4480 C C . ARG A 1 8 ? -5.687 4.645 4.586 1.00 0.86 7 ARG A C 10
ATOM 4481 O O . ARG A 1 8 ? -6.494 5.444 5.066 1.00 1.13 7 ARG A O 10
ATOM 4502 N N . CYS A 1 9 ? -4.374 4.735 4.802 1.00 0.72 8 CYS A N 10
ATOM 4503 C CA . CYS A 1 9 ? -3.839 5.658 5.793 1.00 0.80 8 CYS A CA 10
ATOM 4504 C C . CYS A 1 9 ? -3.685 7.063 5.199 1.00 0.93 8 CYS A C 10
ATOM 4505 O O . CYS A 1 9 ? -4.014 8.054 5.855 1.00 1.08 8 CYS A O 10
ATOM 4512 N N . GLY A 1 10 ? -3.204 7.150 3.957 1.00 1.01 9 GLY A N 10
ATOM 4513 C CA . GLY A 1 10 ? -2.929 8.386 3.244 1.00 1.14 9 GLY A CA 10
ATOM 4514 C C . GLY A 1 10 ? -1.453 8.627 2.918 1.00 0.92 9 GLY A C 10
ATOM 4515 O O . GLY A 1 10 ? -1.175 9.669 2.320 1.00 0.97 9 GLY A O 10
ATOM 4519 N N . LYS A 1 11 ? -0.499 7.751 3.269 1.00 0.75 10 LYS A N 10
ATOM 4520 C CA . LYS A 1 11 ? 0.921 7.959 2.944 1.00 0.65 10 LYS A CA 10
ATOM 4521 C C . LYS A 1 11 ? 1.329 7.285 1.636 1.00 0.45 10 LYS A C 10
ATOM 4522 O O . LYS A 1 11 ? 0.702 6.321 1.195 1.00 0.41 10 LYS A O 10
ATOM 4541 N N . ILE A 1 12 ? 2.401 7.789 1.022 1.00 0.47 11 ILE A N 10
ATOM 4542 C CA . ILE A 1 12 ? 3.066 7.168 -0.117 1.00 0.45 11 ILE A CA 10
ATOM 4543 C C . ILE A 1 12 ? 3.497 5.729 0.230 1.00 0.44 11 ILE A C 10
ATOM 4544 O O . ILE A 1 12 ? 3.784 5.433 1.391 1.00 0.49 11 ILE A O 10
ATOM 4560 N N . VAL A 1 13 ? 3.576 4.834 -0.756 1.00 0.42 12 VAL A N 10
ATOM 4561 C CA . VAL A 1 13 ? 3.827 3.407 -0.568 1.00 0.44 12 VAL A CA 10
ATOM 4562 C C . VAL A 1 13 ? 5.143 3.059 -1.253 1.00 0.57 12 VAL A C 10
ATOM 4563 O O . VAL A 1 13 ? 5.191 2.834 -2.462 1.00 1.44 12 VAL A O 10
ATOM 4576 N N . TYR A 1 14 ? 6.223 3.049 -0.473 1.00 0.57 13 TYR A N 10
ATOM 4577 C CA . TYR A 1 14 ? 7.527 2.626 -0.958 1.00 0.49 13 TYR A CA 10
ATOM 4578 C C . TYR A 1 14 ? 7.526 1.119 -1.265 1.00 0.56 13 TYR A C 10
ATOM 4579 O O . TYR A 1 14 ? 6.788 0.371 -0.611 1.00 0.71 13 TYR A O 10
ATOM 4597 N N . PRO A 1 15 ? 8.353 0.653 -2.221 1.00 0.68 14 PRO A N 10
ATOM 4598 C CA . PRO A 1 15 ? 8.310 -0.705 -2.750 1.00 0.89 14 PRO A CA 10
ATOM 4599 C C . PRO A 1 15 ? 8.418 -1.816 -1.709 1.00 1.20 14 PRO A C 10
ATOM 4600 O O . PRO A 1 15 ? 7.702 -2.808 -1.841 1.00 2.22 14 PRO A O 10
ATOM 4611 N N . THR A 1 16 ? 9.245 -1.641 -0.678 1.00 0.83 15 THR A N 10
ATOM 4612 C CA . THR A 1 16 ? 9.417 -2.624 0.385 1.00 0.96 15 THR A CA 10
ATOM 4613 C C . THR A 1 16 ? 8.086 -2.893 1.097 1.00 0.97 15 THR A C 10
ATOM 4614 O O . THR A 1 16 ? 7.829 -4.025 1.502 1.00 1.35 15 THR A O 10
ATOM 4625 N N . GLU A 1 17 ? 7.235 -1.877 1.254 1.00 0.80 16 GLU A N 10
ATOM 4626 C CA . GLU A 1 17 ? 6.032 -1.993 2.065 1.00 0.89 16 GLU A CA 10
ATOM 4627 C C . GLU A 1 17 ? 4.801 -2.306 1.211 1.00 0.93 16 GLU A C 10
ATOM 4628 O O . GLU A 1 17 ? 3.815 -2.825 1.737 1.00 1.33 16 GLU A O 10
ATOM 4640 N N . LYS A 1 18 ? 4.866 -2.021 -0.094 1.00 0.93 17 LYS A N 10
ATOM 4641 C CA . LYS A 1 18 ? 3.890 -2.231 -1.129 1.00 0.87 17 LYS A CA 10
ATOM 4642 C C . LYS A 1 18 ? 3.397 -3.673 -1.196 1.00 0.76 17 LYS A C 10
ATOM 4643 O O . LYS A 1 18 ? 4.002 -4.507 -1.881 1.00 1.33 17 LYS A O 10
ATOM 4662 N N . VAL A 1 19 ? 2.297 -3.981 -0.515 1.00 0.47 18 VAL A N 10
ATOM 4663 C CA . VAL A 1 19 ? 1.499 -5.136 -0.830 1.00 0.61 18 VAL A CA 10
ATOM 4664 C C . VAL A 1 19 ? 0.902 -4.908 -2.224 1.00 0.84 18 VAL A C 10
ATOM 4665 O O . VAL A 1 19 ? 0.642 -3.763 -2.609 1.00 1.05 18 VAL A O 10
ATOM 4678 N N . ASN A 1 20 ? 0.593 -5.982 -2.937 1.00 1.06 19 ASN A N 10
ATOM 4679 C CA . ASN A 1 20 ? -0.347 -5.994 -4.043 1.00 1.23 19 ASN A CA 10
ATOM 4680 C C . ASN A 1 20 ? -1.104 -7.302 -3.921 1.00 1.13 19 ASN A C 10
ATOM 4681 O O . ASN A 1 20 ? -0.589 -8.353 -4.306 1.00 2.29 19 ASN A O 10
ATOM 4692 N N . CYS A 1 21 ? -2.318 -7.247 -3.375 1.00 0.80 20 CYS A N 10
ATOM 4693 C CA . CYS A 1 21 ? -3.108 -8.445 -3.097 1.00 1.54 20 CYS A CA 10
ATOM 4694 C C . CYS A 1 21 ? -4.256 -8.664 -4.077 1.00 1.68 20 CYS A C 10
ATOM 4695 O O . CYS 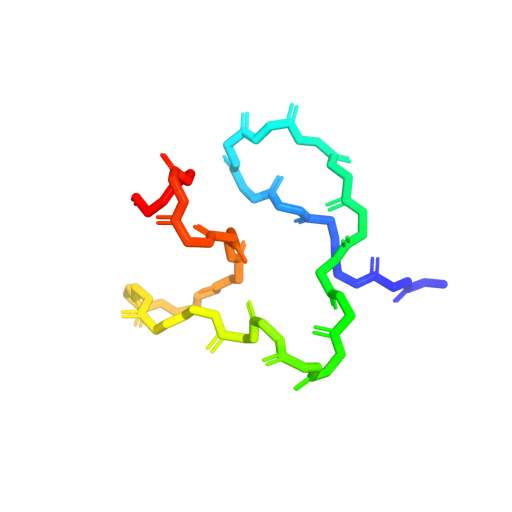A 1 21 ? -5.029 -9.604 -3.916 1.00 2.89 20 CYS A O 10
ATOM 4703 N N . LEU A 1 22 ? -4.369 -7.775 -5.055 1.00 1.47 21 LEU A N 10
ATOM 4704 C CA . LEU A 1 22 ? -5.289 -7.814 -6.188 1.00 1.47 21 LEU A CA 10
ATOM 4705 C C . LEU A 1 22 ? -4.584 -7.032 -7.302 1.00 1.47 21 LEU A C 10
ATOM 4706 O O . LEU A 1 22 ? -3.676 -7.539 -7.955 1.00 2.01 21 LEU A O 10
ATOM 4722 N N . ASP A 1 23 ? -4.917 -5.750 -7.425 1.00 1.17 22 ASP A N 10
ATOM 4723 C CA . ASP A 1 23 ? -4.316 -4.737 -8.291 1.00 1.22 22 ASP A CA 10
ATOM 4724 C C . ASP A 1 23 ? -4.084 -3.440 -7.503 1.00 0.97 22 ASP A C 10
ATOM 4725 O O . ASP A 1 23 ? -3.623 -2.431 -8.038 1.00 1.26 22 ASP A O 10
ATOM 4734 N N . LYS A 1 24 ? -4.455 -3.422 -6.219 1.00 0.86 23 LYS A N 10
ATOM 4735 C CA . LYS A 1 24 ? -4.445 -2.223 -5.398 1.00 1.11 23 LYS A CA 10
ATOM 4736 C C . LYS A 1 24 ? -3.283 -2.344 -4.417 1.00 0.89 23 LYS A C 10
ATOM 4737 O O . LYS A 1 24 ? -2.976 -3.456 -3.969 1.00 0.95 23 LYS A O 10
ATOM 4756 N N . PHE A 1 25 ? -2.671 -1.215 -4.072 1.00 0.81 24 PHE A N 10
ATOM 4757 C CA . PHE A 1 25 ? -1.402 -1.133 -3.368 1.00 0.71 24 PHE A CA 10
ATOM 4758 C C . PHE A 1 25 ? -1.644 -0.534 -1.991 1.00 0.58 24 PHE A C 10
ATOM 4759 O O . PHE A 1 25 ? -2.342 0.472 -1.844 1.00 0.63 24 PHE A O 10
ATOM 4776 N N . TRP A 1 26 ? -1.124 -1.207 -0.970 1.00 0.50 25 TRP A N 10
ATOM 4777 C CA . TRP A 1 26 ? -1.271 -0.814 0.423 1.00 0.40 25 TRP A CA 10
ATOM 4778 C C . TRP A 1 26 ? 0.085 -0.980 1.114 1.00 0.44 25 TRP A C 10
ATOM 4779 O O . TRP A 1 26 ? 0.990 -1.608 0.562 1.00 0.72 25 TRP A O 10
ATOM 4800 N N . HIS A 1 27 ? 0.220 -0.481 2.340 1.00 0.46 26 HIS A N 10
ATOM 4801 C CA . HIS A 1 27 ? 1.321 -0.859 3.231 1.00 0.45 26 HIS A CA 10
ATOM 4802 C C . HIS A 1 27 ? 1.018 -2.181 3.935 1.00 0.46 26 HIS A C 10
ATOM 4803 O O . HIS A 1 27 ? -0.116 -2.661 3.896 1.00 0.49 26 HIS A O 10
ATOM 4817 N N . LYS A 1 28 ? 2.007 -2.681 4.687 1.00 0.48 27 LYS A N 10
ATOM 4818 C CA . LYS A 1 28 ? 1.963 -3.872 5.531 1.00 0.55 27 LYS A CA 10
ATOM 4819 C C . LYS A 1 28 ? 0.597 -4.097 6.174 1.00 0.64 27 LYS A C 10
ATOM 4820 O O . LYS A 1 28 ? -0.056 -5.088 5.844 1.00 0.91 27 LYS A O 10
ATOM 4839 N N . ALA A 1 29 ? 0.217 -3.266 7.142 1.00 0.68 28 ALA A N 10
ATOM 4840 C CA . ALA A 1 29 ? -1.048 -3.376 7.864 1.00 1.00 28 ALA A CA 10
ATOM 4841 C C . ALA A 1 29 ? -2.194 -2.563 7.237 1.00 0.80 28 ALA A C 10
ATOM 4842 O O . ALA A 1 29 ? -3.268 -2.489 7.835 1.00 0.92 28 ALA A O 10
ATOM 4849 N N . CYS A 1 30 ? -2.000 -1.960 6.057 1.00 0.59 29 CYS A N 10
ATOM 4850 C CA . CYS A 1 30 ? -3.042 -1.256 5.308 1.00 0.64 29 CYS A CA 10
ATOM 4851 C C . CYS A 1 30 ? -3.706 -2.195 4.280 1.00 0.74 29 CYS A C 10
ATOM 4852 O O . CYS A 1 30 ? -4.699 -1.813 3.663 1.00 0.99 29 CYS A O 10
ATOM 4859 N N . PHE A 1 31 ? -3.241 -3.444 4.148 1.00 0.64 30 PHE A N 10
ATOM 4860 C CA . PHE A 1 31 ? -3.914 -4.484 3.371 1.00 0.67 30 PHE A CA 10
ATOM 4861 C C . PHE A 1 31 ? -5.370 -4.618 3.818 1.00 0.94 30 PHE A C 10
ATOM 4862 O O . PHE A 1 31 ? -5.651 -5.003 4.957 1.00 1.92 30 PHE A O 10
ATOM 4887 N N . MET A 1 2 ? 5.921 11.758 -5.682 1.00 4.03 1 MET A N 11
ATOM 4888 C CA . MET A 1 2 ? 6.005 10.904 -6.857 1.00 2.69 1 MET A CA 11
ATOM 4889 C C . MET A 1 2 ? 5.987 9.399 -6.556 1.00 2.38 1 MET A C 11
ATOM 4890 O O . MET A 1 2 ? 6.661 8.617 -7.225 1.00 2.79 1 MET A O 11
ATOM 4904 N N . ASN A 1 3 ? 5.205 8.960 -5.572 1.00 1.90 2 ASN A N 11
ATOM 4905 C CA . ASN A 1 3 ? 5.099 7.545 -5.197 1.00 1.58 2 ASN A CA 11
ATOM 4906 C C . ASN A 1 3 ? 3.648 7.173 -4.912 1.00 1.34 2 ASN A C 11
ATOM 4907 O O . ASN A 1 3 ? 2.858 8.072 -4.611 1.00 1.44 2 ASN A O 11
ATOM 4918 N N . PRO A 1 4 ? 3.283 5.879 -4.995 1.00 1.15 3 PRO A N 11
ATOM 4919 C CA . PRO A 1 4 ? 1.910 5.434 -4.795 1.00 0.91 3 PRO A CA 11
ATOM 4920 C C . PRO A 1 4 ? 1.427 5.714 -3.373 1.00 0.74 3 PRO A C 11
ATOM 4921 O O . PRO A 1 4 ? 2.235 5.796 -2.447 1.00 0.84 3 PRO A O 11
ATOM 4932 N N . ASN A 1 5 ? 0.106 5.792 -3.189 1.00 0.60 4 ASN A N 11
ATOM 4933 C CA . ASN A 1 5 ? -0.515 6.011 -1.888 1.00 0.54 4 ASN A CA 11
ATOM 4934 C C . ASN A 1 5 ? -1.271 4.768 -1.453 1.00 0.46 4 ASN A C 11
ATOM 4935 O O . ASN A 1 5 ? -2.005 4.160 -2.237 1.00 0.57 4 ASN A O 11
ATOM 4946 N N . CYS A 1 6 ? -1.159 4.445 -0.171 1.00 0.41 5 CYS A N 11
ATOM 4947 C CA . CYS A 1 6 ? -2.013 3.522 0.544 1.00 0.40 5 CYS A CA 11
ATOM 4948 C C . CYS A 1 6 ? -3.400 4.163 0.565 1.00 0.56 5 CYS A C 11
ATOM 4949 O O . CYS A 1 6 ? -3.577 5.222 1.168 1.00 0.77 5 CYS A O 11
ATOM 4956 N N . ALA A 1 7 ? -4.383 3.571 -0.112 1.00 0.78 6 ALA A N 11
ATOM 4957 C CA . ALA A 1 7 ? -5.706 4.178 -0.193 1.00 1.19 6 ALA A CA 11
ATOM 4958 C C . ALA A 1 7 ? -6.477 4.115 1.136 1.00 1.13 6 ALA A C 11
ATOM 4959 O O . ALA A 1 7 ? -7.600 4.624 1.188 1.00 1.47 6 ALA A O 11
ATOM 4966 N N . ARG A 1 8 ? -5.929 3.499 2.194 1.00 0.80 7 ARG A N 11
ATOM 4967 C CA . ARG A 1 8 ? -6.589 3.376 3.495 1.00 0.73 7 ARG A CA 11
ATOM 4968 C C . ARG A 1 8 ? -6.168 4.506 4.426 1.00 0.76 7 ARG A C 11
ATOM 4969 O O . ARG A 1 8 ? -7.026 5.003 5.161 1.00 0.99 7 ARG A O 11
ATOM 4990 N N . CYS A 1 9 ? -4.893 4.899 4.432 1.00 0.70 8 CYS A N 11
ATOM 4991 C CA . CYS A 1 9 ? -4.377 5.941 5.309 1.00 0.68 8 CYS A CA 11
ATOM 4992 C C . CYS A 1 9 ? -4.108 7.244 4.532 1.00 0.65 8 CYS A C 11
ATOM 4993 O O . CYS A 1 9 ? -4.041 8.322 5.130 1.00 0.89 8 CYS A O 11
ATOM 5000 N N . GLY A 1 10 ? -3.858 7.149 3.223 1.00 0.64 9 GLY A N 11
ATOM 5001 C CA . GLY A 1 10 ? -3.450 8.253 2.373 1.00 0.67 9 GLY A CA 11
ATOM 5002 C C . GLY A 1 10 ? -1.960 8.577 2.484 1.00 0.55 9 GLY A C 11
ATOM 5003 O O . GLY A 1 10 ? -1.563 9.658 2.052 1.00 0.72 9 GLY A O 11
ATOM 5007 N N . LYS A 1 11 ? -1.131 7.729 3.098 1.00 0.49 10 LYS A N 11
ATOM 5008 C CA . LYS A 1 11 ? 0.308 7.952 3.212 1.00 0.60 10 LYS A CA 11
ATOM 5009 C C . LYS A 1 11 ? 1.010 7.230 2.057 1.00 0.57 10 LYS A C 11
ATOM 5010 O O . LYS A 1 11 ? 0.558 6.169 1.614 1.00 0.54 10 LYS A O 11
ATOM 5029 N N . ILE A 1 12 ? 2.111 7.804 1.571 1.00 0.62 11 ILE A N 11
ATOM 5030 C CA . ILE A 1 12 ? 2.935 7.225 0.515 1.00 0.63 11 ILE A CA 11
ATOM 5031 C C . ILE A 1 12 ? 3.423 5.815 0.887 1.00 0.63 11 ILE A C 11
ATOM 5032 O O . ILE A 1 12 ? 3.659 5.512 2.061 1.00 0.66 11 ILE A O 11
ATOM 5048 N N . VAL A 1 13 ? 3.624 4.976 -0.126 1.00 0.62 12 VAL A N 11
ATOM 5049 C CA . VAL A 1 13 ? 4.031 3.577 -0.041 1.00 0.58 12 VAL A CA 11
ATOM 5050 C C . VAL A 1 13 ? 5.436 3.432 -0.656 1.00 0.59 12 VAL A C 11
ATOM 5051 O O . VAL A 1 13 ? 5.956 4.365 -1.275 1.00 1.36 12 VAL A O 11
ATOM 5064 N N . TYR A 1 14 ? 6.070 2.272 -0.458 1.00 0.64 13 TYR A N 11
ATOM 5065 C CA . TYR A 1 14 ? 7.460 1.996 -0.804 1.00 0.69 13 TYR A CA 11
ATOM 5066 C C . TYR A 1 14 ? 7.533 0.701 -1.616 1.00 0.69 13 TYR A C 11
ATOM 5067 O O . TYR A 1 14 ? 6.816 -0.249 -1.269 1.00 0.83 13 TYR A O 11
ATOM 5085 N N . PRO A 1 15 ? 8.405 0.617 -2.640 1.00 0.75 14 PRO A N 11
ATOM 5086 C CA . PRO A 1 15 ? 8.621 -0.585 -3.425 1.00 0.92 14 PRO A CA 11
ATOM 5087 C C . PRO A 1 15 ? 9.405 -1.596 -2.591 1.00 1.06 14 PRO A C 11
ATOM 5088 O O . PRO A 1 15 ? 10.632 -1.656 -2.597 1.00 2.21 14 PRO A O 11
ATOM 5099 N N . THR A 1 16 ? 8.640 -2.333 -1.810 1.00 1.82 15 THR A N 11
ATOM 5100 C CA . THR A 1 16 ? 8.967 -3.391 -0.871 1.00 1.99 15 THR A CA 11
ATOM 5101 C C . THR A 1 16 ? 7.636 -3.698 -0.197 1.00 1.97 15 THR A C 11
ATOM 5102 O O . THR A 1 16 ? 7.082 -4.775 -0.394 1.00 2.87 15 THR A O 11
ATOM 5113 N N . GLU A 1 17 ? 7.094 -2.733 0.557 1.00 1.12 16 GLU A N 11
ATOM 5114 C CA . GLU A 1 17 ? 5.939 -2.992 1.403 1.00 1.11 16 GLU A CA 11
ATOM 5115 C C . GLU A 1 17 ? 4.664 -3.161 0.590 1.00 1.15 16 GLU A C 11
ATOM 5116 O O . GLU A 1 17 ? 3.795 -3.898 1.031 1.00 1.77 16 GLU A O 11
ATOM 5128 N N . LYS A 1 18 ? 4.584 -2.479 -0.558 1.00 0.93 17 LYS A N 11
ATOM 5129 C CA . LYS A 1 18 ? 3.460 -2.268 -1.473 1.00 1.07 17 LYS A CA 11
ATOM 5130 C C . LYS A 1 18 ? 2.571 -3.491 -1.770 1.00 1.38 17 LYS A C 11
ATOM 5131 O O . LYS A 1 18 ? 2.502 -3.888 -2.934 1.00 2.51 17 LYS A O 11
ATOM 5150 N N . VAL A 1 19 ? 1.860 -4.048 -0.784 1.00 0.76 18 VAL A N 11
ATOM 5151 C CA . VAL A 1 19 ? 1.249 -5.377 -0.857 1.00 0.73 18 VAL A CA 11
ATOM 5152 C C . VAL A 1 19 ? 0.380 -5.440 -2.119 1.00 0.89 18 VAL A C 11
ATOM 5153 O O . VAL A 1 19 ? -0.618 -4.725 -2.207 1.00 1.52 18 VAL A O 11
ATOM 5166 N N . ASN A 1 20 ? 0.813 -6.166 -3.154 1.00 1.20 19 ASN A N 11
ATOM 5167 C CA . ASN A 1 20 ? 0.229 -6.033 -4.490 1.00 1.55 19 ASN A CA 11
ATOM 5168 C C . ASN A 1 20 ? -0.825 -7.129 -4.560 1.00 1.70 19 ASN A C 11
ATOM 5169 O O . ASN A 1 20 ? -0.728 -8.064 -5.353 1.00 3.08 19 ASN A O 11
ATOM 5180 N N . CYS A 1 21 ? -1.832 -7.037 -3.693 1.00 0.96 20 CYS A N 11
ATOM 5181 C CA . CYS A 1 21 ? -2.654 -8.182 -3.310 1.00 1.59 20 CYS A CA 11
ATOM 5182 C C . CYS A 1 21 ? -4.071 -8.099 -3.867 1.00 1.47 20 CYS A C 11
ATOM 5183 O O . CYS A 1 21 ? -4.995 -8.741 -3.366 1.00 2.73 20 CYS A O 11
ATOM 5191 N N . LEU A 1 22 ? -4.254 -7.299 -4.907 1.00 1.38 21 LEU A N 11
ATOM 5192 C CA . LEU A 1 22 ? -5.448 -7.236 -5.709 1.00 1.18 21 LEU A CA 11
ATOM 5193 C C . LEU A 1 22 ? -4.939 -6.842 -7.089 1.00 1.16 21 LEU A C 11
ATOM 5194 O O . LEU A 1 22 ? -4.446 -7.695 -7.827 1.00 1.73 21 LEU A O 11
ATOM 5210 N N . ASP A 1 23 ? -4.894 -5.545 -7.360 1.00 1.06 22 ASP A N 11
ATOM 5211 C CA . ASP A 1 23 ? -4.210 -4.896 -8.472 1.00 1.38 22 ASP A CA 11
ATOM 5212 C C . ASP A 1 23 ? -3.451 -3.655 -7.977 1.00 1.45 22 ASP A C 11
ATOM 5213 O O . ASP A 1 23 ? -2.834 -2.943 -8.771 1.00 1.97 22 ASP A O 11
ATOM 5222 N N . LYS A 1 24 ? -3.476 -3.382 -6.667 1.00 1.11 23 LYS A N 11
ATOM 5223 C CA . LYS A 1 24 ? -2.974 -2.167 -6.041 1.00 1.21 23 LYS A CA 11
ATOM 5224 C C . LYS A 1 24 ? -2.234 -2.527 -4.776 1.00 0.88 23 LYS A C 11
ATOM 5225 O O . LYS A 1 24 ? -2.165 -3.694 -4.396 1.00 0.82 23 LYS A O 11
ATOM 5244 N N . PHE A 1 25 ? -1.693 -1.475 -4.192 1.00 0.87 24 PHE A N 11
ATOM 5245 C CA . PHE A 1 25 ? -0.616 -1.438 -3.220 1.00 0.79 24 PHE A CA 11
ATOM 5246 C C . PHE A 1 25 ? -1.144 -0.878 -1.901 1.00 0.67 24 PHE A C 11
ATOM 5247 O O . PHE A 1 25 ? -1.952 0.054 -1.903 1.00 0.75 24 PHE A O 11
ATOM 5264 N N . TRP A 1 26 ? -0.685 -1.428 -0.777 1.00 0.53 25 TRP A N 11
ATOM 5265 C CA . TRP A 1 26 ? -0.999 -0.939 0.563 1.00 0.39 25 TRP A CA 11
ATOM 5266 C C . TRP A 1 26 ? 0.260 -0.928 1.421 1.00 0.37 25 TRP A C 11
ATOM 5267 O O . TRP A 1 26 ? 1.290 -1.476 1.016 1.00 0.65 25 TRP A O 11
ATOM 5288 N N . HIS A 1 27 ? 0.168 -0.361 2.626 1.00 0.41 26 HIS A N 11
ATOM 5289 C CA . HIS A 1 27 ? 1.126 -0.694 3.677 1.00 0.45 26 HIS A CA 11
ATOM 5290 C C . HIS A 1 27 ? 0.755 -2.034 4.282 1.00 0.41 26 HIS A C 11
ATOM 5291 O O . HIS A 1 27 ? -0.406 -2.449 4.251 1.00 0.41 26 HIS A O 11
ATOM 5305 N N . LYS A 1 28 ? 1.731 -2.639 4.951 1.00 0.44 27 LYS A N 11
ATOM 5306 C CA . LYS A 1 28 ? 1.559 -3.804 5.790 1.00 0.53 27 LYS A CA 11
ATOM 5307 C C . LYS A 1 28 ? 0.438 -3.557 6.806 1.00 0.67 27 LYS A C 11
ATOM 5308 O O . LYS A 1 28 ? -0.509 -4.333 6.866 1.00 0.90 27 LYS A O 11
ATOM 5327 N N . ALA A 1 29 ? 0.518 -2.455 7.560 1.00 0.78 28 ALA A N 11
ATOM 5328 C CA . ALA A 1 29 ? -0.453 -2.090 8.592 1.00 1.10 28 ALA A CA 11
ATOM 5329 C C . ALA A 1 29 ? -1.815 -1.608 8.063 1.00 0.92 28 ALA A C 11
ATOM 5330 O O . ALA A 1 29 ? -2.686 -1.310 8.884 1.00 1.23 28 ALA A O 11
ATOM 5337 N N . CYS A 1 30 ? -2.015 -1.480 6.748 1.00 0.55 29 CYS A N 11
ATOM 5338 C CA . CYS A 1 30 ? -3.231 -0.921 6.157 1.00 0.56 29 CYS A CA 11
ATOM 5339 C C . CYS A 1 30 ? -3.972 -1.933 5.269 1.00 0.58 29 CYS A C 11
ATOM 5340 O O . CYS A 1 30 ? -5.126 -1.702 4.899 1.00 0.76 29 CYS A O 11
ATOM 5347 N N . PHE A 1 31 ? -3.351 -3.066 4.936 1.00 0.57 30 PHE A N 11
ATOM 5348 C CA . PHE A 1 31 ? -4.012 -4.079 4.130 1.00 0.59 30 PHE A CA 11
ATOM 5349 C C . PHE A 1 31 ? -5.097 -4.766 4.952 1.00 1.13 30 PHE A C 11
ATOM 5350 O O . PHE A 1 31 ? -4.856 -5.168 6.097 1.00 2.57 30 PHE A O 11
ATOM 5375 N N . MET A 1 2 ? 6.843 10.080 -9.132 1.00 2.30 1 MET A N 12
ATOM 5376 C CA . MET A 1 2 ? 5.447 9.836 -8.787 1.00 1.91 1 MET A CA 12
ATOM 5377 C C . MET A 1 2 ? 5.321 8.402 -8.291 1.00 1.71 1 MET A C 12
ATOM 5378 O O . MET A 1 2 ? 6.159 7.554 -8.615 1.00 2.03 1 MET A O 12
ATOM 5392 N N . ASN A 1 3 ? 4.303 8.137 -7.473 1.00 1.83 2 ASN A N 12
ATOM 5393 C CA . ASN A 1 3 ? 4.131 6.875 -6.760 1.00 1.60 2 ASN A CA 12
ATOM 5394 C C . ASN A 1 3 ? 2.639 6.616 -6.528 1.00 1.51 2 ASN A C 12
ATOM 5395 O O . ASN A 1 3 ? 1.861 7.580 -6.514 1.00 1.72 2 ASN A O 12
ATOM 5406 N N . PRO A 1 4 ? 2.224 5.360 -6.274 1.00 1.26 3 PRO A N 12
ATOM 5407 C CA . PRO A 1 4 ? 0.897 5.052 -5.762 1.00 1.09 3 PRO A CA 12
ATOM 5408 C C . PRO A 1 4 ? 0.800 5.467 -4.293 1.00 0.88 3 PRO A C 12
ATOM 5409 O O . PRO A 1 4 ? 1.799 5.835 -3.662 1.00 1.01 3 PRO A O 12
ATOM 5420 N N . ASN A 1 5 ? -0.397 5.386 -3.714 1.00 0.78 4 ASN A N 12
ATOM 5421 C CA . ASN A 1 5 ? -0.617 5.637 -2.290 1.00 0.62 4 ASN A CA 12
ATOM 5422 C C . ASN A 1 5 ? -1.351 4.448 -1.691 1.00 0.58 4 ASN A C 12
ATOM 5423 O O . ASN A 1 5 ? -2.060 3.721 -2.389 1.00 0.74 4 ASN A O 12
ATOM 5434 N N . CYS A 1 6 ? -1.193 4.301 -0.382 1.00 0.44 5 CYS A N 12
ATOM 5435 C CA . CYS A 1 6 ? -1.845 3.351 0.471 1.00 0.45 5 CYS A CA 12
ATOM 5436 C C . CYS A 1 6 ? -3.330 3.669 0.436 1.00 0.57 5 CYS A C 12
ATOM 5437 O O . CYS A 1 6 ? -3.770 4.726 0.899 1.00 0.66 5 CYS A O 12
ATOM 5444 N N . ALA A 1 7 ? -4.090 2.723 -0.094 1.00 0.74 6 ALA A N 12
ATOM 5445 C CA . ALA A 1 7 ? -5.532 2.769 -0.220 1.00 0.94 6 ALA A CA 12
ATOM 5446 C C . ALA A 1 7 ? -6.289 2.808 1.129 1.00 0.81 6 ALA A C 12
ATOM 5447 O O . ALA A 1 7 ? -7.524 2.737 1.112 1.00 1.07 6 ALA A O 12
ATOM 5454 N N . ARG A 1 8 ? -5.605 2.923 2.283 1.00 0.56 7 ARG A N 12
ATOM 5455 C CA . ARG A 1 8 ? -6.229 3.007 3.614 1.00 0.51 7 ARG A CA 12
ATOM 5456 C C . ARG A 1 8 ? -5.756 4.190 4.453 1.00 0.59 7 ARG A C 12
ATOM 5457 O O . ARG A 1 8 ? -6.561 4.694 5.239 1.00 0.97 7 ARG A O 12
ATOM 5478 N N . CYS A 1 9 ? -4.488 4.609 4.369 1.00 0.43 8 CYS A N 12
ATOM 5479 C CA . CYS A 1 9 ? -3.986 5.714 5.184 1.00 0.53 8 CYS A CA 12
ATOM 5480 C C . CYS A 1 9 ? -3.782 7.001 4.371 1.00 0.60 8 CYS A C 12
ATOM 5481 O O . CYS A 1 9 ? -3.681 8.081 4.962 1.00 0.98 8 CYS A O 12
ATOM 5488 N N . GLY A 1 10 ? -3.625 6.892 3.050 1.00 0.56 9 GLY A N 12
ATOM 5489 C CA . GLY A 1 10 ? -3.361 7.999 2.148 1.00 0.70 9 GLY A CA 12
ATOM 5490 C C . GLY A 1 10 ? -1.882 8.361 1.985 1.00 0.63 9 GLY A C 12
ATOM 5491 O O . GLY A 1 10 ? -1.571 9.367 1.336 1.00 0.78 9 GLY A O 12
ATOM 5495 N N . LYS A 1 11 ? -0.948 7.589 2.549 1.00 0.50 10 LYS A N 12
ATOM 5496 C CA . LYS A 1 11 ? 0.485 7.872 2.431 1.00 0.54 10 LYS A CA 12
ATOM 5497 C C . LYS A 1 11 ? 1.080 7.106 1.254 1.00 0.52 10 LYS A C 12
ATOM 5498 O O . LYS A 1 11 ? 0.463 6.181 0.738 1.00 0.60 10 LYS A O 12
ATOM 5517 N N . ILE A 1 12 ? 2.264 7.491 0.793 1.00 0.56 11 ILE A N 12
ATOM 5518 C CA . ILE A 1 12 ? 3.045 6.746 -0.193 1.00 0.59 11 ILE A CA 12
ATOM 5519 C C . ILE A 1 12 ? 3.303 5.309 0.294 1.00 0.55 11 ILE A C 12
ATOM 5520 O O . ILE A 1 12 ? 3.248 5.039 1.498 1.00 0.70 11 ILE A O 12
ATOM 5536 N N . VAL A 1 13 ? 3.659 4.413 -0.630 1.00 0.55 12 VAL A N 12
ATOM 5537 C CA . VAL A 1 13 ? 4.033 3.030 -0.338 1.00 0.56 12 VAL A CA 12
ATOM 5538 C C . VAL A 1 13 ? 5.382 2.751 -1.017 1.00 0.68 12 VAL A C 12
ATOM 5539 O O . VAL A 1 13 ? 5.439 2.660 -2.248 1.00 1.45 12 VAL A O 12
ATOM 5552 N N . TYR A 1 14 ? 6.479 2.699 -0.256 1.00 0.54 13 TYR A N 12
ATOM 5553 C CA . TYR A 1 14 ? 7.832 2.441 -0.758 1.00 0.52 13 TYR A CA 12
ATOM 5554 C C . TYR A 1 14 ? 7.933 0.979 -1.235 1.00 0.53 13 TYR A C 12
ATOM 5555 O O . TYR A 1 14 ? 7.217 0.128 -0.714 1.00 0.60 13 TYR A O 12
ATOM 5573 N N . PRO A 1 15 ? 8.823 0.607 -2.173 1.00 0.59 14 PRO A N 12
ATOM 5574 C CA . PRO A 1 15 ? 8.838 -0.737 -2.756 1.00 0.67 14 PRO A CA 12
ATOM 5575 C C . PRO A 1 15 ? 9.227 -1.819 -1.745 1.00 0.78 14 PRO A C 12
ATOM 5576 O O . PRO A 1 15 ? 8.755 -2.950 -1.847 1.00 1.64 14 PRO A O 12
ATOM 5587 N N . THR A 1 16 ? 10.005 -1.450 -0.729 1.00 0.82 15 THR A N 12
ATOM 5588 C CA . THR A 1 16 ? 10.346 -2.255 0.439 1.00 0.93 15 THR A CA 12
ATOM 5589 C C . THR A 1 16 ? 9.116 -2.612 1.293 1.00 1.01 15 THR A C 12
ATOM 5590 O O . THR A 1 16 ? 9.189 -3.473 2.174 1.00 1.50 15 THR A O 12
ATOM 5601 N N . GLU A 1 17 ? 7.987 -1.943 1.055 1.00 0.75 16 GLU A N 12
ATOM 5602 C CA . GLU A 1 17 ? 6.794 -1.962 1.888 1.00 0.87 16 GLU A CA 12
ATOM 5603 C C . GLU A 1 17 ? 5.516 -2.246 1.078 1.00 0.87 16 GLU A C 12
ATOM 5604 O O . GLU A 1 17 ? 4.479 -2.555 1.669 1.00 1.27 16 GLU A O 12
ATOM 5616 N N . LYS A 1 18 ? 5.592 -2.204 -0.259 1.00 0.78 17 LYS A N 12
ATOM 5617 C CA . LYS A 1 18 ? 4.501 -2.513 -1.179 1.00 0.77 17 LYS A CA 12
ATOM 5618 C C . LYS A 1 18 ? 4.040 -3.950 -0.992 1.00 0.94 17 LYS A C 12
ATOM 5619 O O . LYS A 1 18 ? 4.726 -4.875 -1.432 1.00 1.53 17 LYS A O 12
ATOM 5638 N N . VAL A 1 19 ? 2.875 -4.143 -0.378 1.00 0.69 18 VAL A N 12
ATOM 5639 C CA . VAL A 1 19 ? 2.108 -5.356 -0.523 1.00 0.81 18 VAL A CA 12
ATOM 5640 C C . VAL A 1 19 ? 1.693 -5.479 -1.990 1.00 1.17 18 VAL A C 12
ATOM 5641 O O . VAL A 1 19 ? 1.873 -4.549 -2.787 1.00 1.78 18 VAL A O 12
ATOM 5654 N N . ASN A 1 20 ? 1.057 -6.588 -2.340 1.00 0.96 19 ASN A N 12
ATOM 5655 C CA . ASN A 1 20 ? 0.233 -6.665 -3.528 1.00 1.05 19 ASN A CA 12
ATOM 5656 C C . ASN A 1 20 ? -1.137 -7.103 -3.055 1.00 0.92 19 ASN A C 12
ATOM 5657 O O . ASN A 1 20 ? -1.246 -7.996 -2.210 1.00 1.60 19 ASN A O 12
ATOM 5668 N N . CYS A 1 21 ? -2.166 -6.499 -3.634 1.00 0.87 20 CYS A N 12
ATOM 5669 C CA . CYS A 1 21 ? -3.553 -6.900 -3.497 1.00 1.22 20 CYS A CA 12
ATOM 5670 C C . CYS A 1 21 ? -4.199 -6.797 -4.879 1.00 1.36 20 CYS A C 12
ATOM 5671 O O . CYS A 1 21 ? -3.477 -6.737 -5.871 1.00 2.61 20 CYS A O 12
ATOM 5679 N N . LEU A 1 22 ? -5.537 -6.793 -4.949 1.00 0.98 21 LEU A N 12
ATOM 5680 C CA . LEU A 1 22 ? -6.339 -6.875 -6.174 1.00 0.85 21 LEU A CA 12
ATOM 5681 C C . LEU A 1 22 ? -5.693 -6.083 -7.309 1.00 0.85 21 LEU A C 12
ATOM 5682 O O . LEU A 1 22 ? -5.206 -6.680 -8.267 1.00 1.42 21 LEU A O 12
ATOM 5698 N N . ASP A 1 23 ? -5.660 -4.758 -7.185 1.00 0.75 22 ASP A N 12
ATOM 5699 C CA . ASP A 1 23 ? -5.006 -3.858 -8.140 1.00 0.91 22 ASP A CA 12
ATOM 5700 C C . ASP A 1 23 ? -4.448 -2.625 -7.414 1.00 0.86 22 ASP A C 12
ATOM 5701 O O . ASP A 1 23 ? -4.082 -1.630 -8.044 1.00 1.16 22 ASP A O 12
ATOM 5710 N N . LYS A 1 24 ? -4.435 -2.621 -6.075 1.00 0.75 23 LYS A N 12
ATOM 5711 C CA . LYS A 1 24 ? -4.178 -1.442 -5.244 1.00 0.93 23 LYS A CA 12
ATOM 5712 C C . LYS A 1 24 ? -3.066 -1.768 -4.263 1.00 0.81 23 LYS A C 12
ATOM 5713 O O . LYS A 1 24 ? -2.887 -2.930 -3.896 1.00 0.94 23 LYS A O 12
ATOM 5732 N N . PHE A 1 25 ? -2.402 -0.724 -3.776 1.00 0.75 24 PHE A N 12
ATOM 5733 C CA . PHE A 1 25 ? -1.196 -0.815 -2.975 1.00 0.68 24 PHE A CA 12
ATOM 5734 C C . PHE A 1 25 ? -1.562 -0.315 -1.590 1.00 0.63 24 PHE A C 12
ATOM 5735 O O . PHE A 1 25 ? -2.356 0.615 -1.442 1.00 0.73 24 PHE A O 12
ATOM 5752 N N . TRP A 1 26 ? -1.044 -1.013 -0.588 1.00 0.51 25 TRP A N 12
ATOM 5753 C CA . TRP A 1 26 ? -1.284 -0.750 0.814 1.00 0.45 25 TRP A CA 12
ATOM 5754 C C . TRP A 1 26 ? 0.048 -0.870 1.548 1.00 0.43 25 TRP A C 12
ATOM 5755 O O . TRP A 1 26 ? 0.993 -1.469 1.021 1.00 0.67 25 TRP A O 12
ATOM 5776 N N . HIS A 1 27 ? 0.110 -0.395 2.789 1.00 0.45 26 HIS A N 12
ATOM 5777 C CA . HIS A 1 27 ? 1.140 -0.872 3.709 1.00 0.41 26 HIS A CA 12
ATOM 5778 C C . HIS A 1 27 ? 0.750 -2.275 4.155 1.00 0.39 26 HIS A C 12
ATOM 5779 O O . HIS A 1 27 ? -0.421 -2.661 4.078 1.00 0.42 26 HIS A O 12
ATOM 5793 N N . LYS A 1 28 ? 1.717 -2.977 4.748 1.00 0.51 27 LYS A N 12
ATOM 5794 C CA . LYS A 1 28 ? 1.550 -4.257 5.424 1.00 0.66 27 LYS A CA 12
ATOM 5795 C C . LYS A 1 28 ? 0.240 -4.308 6.214 1.00 0.75 27 LYS A C 12
ATOM 5796 O O . LYS A 1 28 ? -0.601 -5.172 5.955 1.00 0.88 27 LYS A O 12
ATOM 5815 N N . ALA A 1 29 ? 0.100 -3.394 7.174 1.00 0.78 28 ALA A N 12
ATOM 5816 C CA . ALA A 1 29 ? -1.021 -3.309 8.103 1.00 0.87 28 ALA A CA 12
ATOM 5817 C C . ALA A 1 29 ? -2.174 -2.412 7.620 1.00 0.57 28 ALA A C 12
ATOM 5818 O O . ALA A 1 29 ? -3.135 -2.218 8.370 1.00 0.62 28 ALA A O 12
ATOM 5825 N N . CYS A 1 30 ? -2.104 -1.850 6.406 1.00 0.40 29 CYS A N 12
ATOM 5826 C CA . CYS A 1 30 ? -3.182 -1.046 5.841 1.00 0.38 29 CYS A CA 12
ATOM 5827 C C . CYS A 1 30 ? -4.123 -1.881 4.962 1.00 0.52 29 CYS A C 12
ATOM 5828 O O . CYS A 1 30 ? -5.306 -1.545 4.906 1.00 0.85 29 CYS A O 12
ATOM 5835 N N . PHE A 1 31 ? -3.684 -3.002 4.374 1.00 0.61 30 PHE A N 12
ATOM 5836 C CA . PHE A 1 31 ? -4.598 -3.827 3.580 1.00 0.83 30 PHE A CA 12
ATOM 5837 C C . PHE A 1 31 ? -5.731 -4.361 4.453 1.00 0.95 30 PHE A C 12
ATOM 5838 O O . PHE A 1 31 ? -5.464 -5.061 5.435 1.00 2.09 30 PHE A O 12
ATOM 5863 N N . MET A 1 2 ? 5.994 9.126 -9.261 1.00 2.55 1 MET A N 13
ATOM 5864 C CA . MET A 1 2 ? 4.655 8.571 -9.080 1.00 2.38 1 MET A CA 13
ATOM 5865 C C . MET A 1 2 ? 4.685 7.199 -8.405 1.00 2.09 1 MET A C 13
ATOM 5866 O O . MET A 1 2 ? 4.401 6.179 -9.041 1.00 2.62 1 MET A O 13
ATOM 5880 N N . ASN A 1 3 ? 4.963 7.156 -7.100 1.00 1.53 2 ASN A N 13
ATOM 5881 C CA . ASN A 1 3 ? 4.929 5.884 -6.371 1.00 1.30 2 ASN A CA 13
ATOM 5882 C C . ASN A 1 3 ? 3.476 5.591 -5.968 1.00 1.22 2 ASN A C 13
ATOM 5883 O O . ASN A 1 3 ? 2.648 6.513 -5.955 1.00 1.39 2 ASN A O 13
ATOM 5894 N N . PRO A 1 4 ? 3.121 4.330 -5.663 1.00 1.15 3 PRO A N 13
ATOM 5895 C CA . PRO A 1 4 ? 1.791 4.001 -5.165 1.00 1.22 3 PRO A CA 13
ATOM 5896 C C . PRO A 1 4 ? 1.516 4.739 -3.848 1.00 0.87 3 PRO A C 13
ATOM 5897 O O . PRO A 1 4 ? 2.439 5.210 -3.185 1.00 0.68 3 PRO A O 13
ATOM 5908 N N . ASN A 1 5 ? 0.251 4.862 -3.449 1.00 0.95 4 ASN A N 13
ATOM 5909 C CA . ASN A 1 5 ? -0.168 5.597 -2.253 1.00 0.62 4 ASN A CA 13
ATOM 5910 C C . ASN A 1 5 ? -1.241 4.777 -1.560 1.00 0.43 4 ASN A C 13
ATOM 5911 O O . ASN A 1 5 ? -2.140 4.282 -2.234 1.00 0.60 4 ASN A O 13
ATOM 5922 N N . CYS A 1 6 ? -1.121 4.613 -0.241 1.00 0.38 5 CYS A N 13
ATOM 5923 C CA . CYS A 1 6 ? -1.923 3.721 0.575 1.00 0.43 5 CYS A CA 13
ATOM 5924 C C . CYS A 1 6 ? -3.390 4.062 0.374 1.00 0.45 5 CYS A C 13
ATOM 5925 O O . CYS A 1 6 ? -3.836 5.140 0.774 1.00 0.54 5 CYS A O 13
ATOM 5932 N N . ALA A 1 7 ? -4.134 3.132 -0.221 1.00 0.57 6 ALA A N 13
ATOM 5933 C CA . ALA A 1 7 ? -5.569 3.259 -0.400 1.00 0.74 6 ALA A CA 13
ATOM 5934 C C . ALA A 1 7 ? -6.339 3.249 0.935 1.00 0.64 6 ALA A C 13
ATOM 5935 O O . ALA A 1 7 ? -7.567 3.361 0.897 1.00 0.79 6 ALA A O 13
ATOM 5942 N N . ARG A 1 8 ? -5.669 3.120 2.093 1.00 0.51 7 ARG A N 13
ATOM 5943 C CA . ARG A 1 8 ? -6.308 3.028 3.404 1.00 0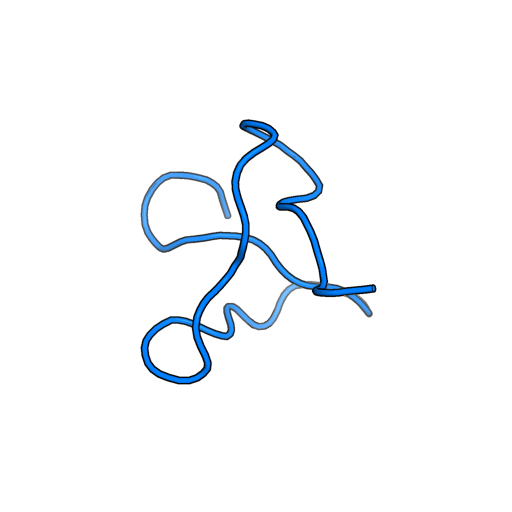.44 7 ARG A CA 13
ATOM 5944 C C . ARG A 1 8 ? -5.863 4.119 4.378 1.00 0.54 7 ARG A C 13
ATOM 5945 O O . ARG A 1 8 ? -6.695 4.472 5.219 1.00 0.99 7 ARG A O 13
ATOM 5966 N N . CYS A 1 9 ? -4.610 4.604 4.359 1.00 0.42 8 CYS A N 13
ATOM 5967 C CA . CYS A 1 9 ? -4.194 5.607 5.342 1.00 0.46 8 CYS A CA 13
ATOM 5968 C C . CYS A 1 9 ? -4.118 6.976 4.655 1.00 0.52 8 CYS A C 13
ATOM 5969 O O . CYS A 1 9 ? -4.791 7.933 5.058 1.00 0.84 8 CYS A O 13
ATOM 5976 N N . GLY A 1 10 ? -3.307 7.053 3.599 1.00 0.72 9 GLY A N 13
ATOM 5977 C CA . GLY A 1 10 ? -2.965 8.257 2.872 1.00 0.88 9 GLY A CA 13
ATOM 5978 C C . GLY A 1 10 ? -1.471 8.472 2.618 1.00 0.73 9 GLY A C 13
ATOM 5979 O O . GLY A 1 10 ? -1.149 9.437 1.920 1.00 0.79 9 GLY A O 13
ATOM 5983 N N . LYS A 1 11 ? -0.547 7.633 3.112 1.00 0.63 10 LYS A N 13
ATOM 5984 C CA . LYS A 1 11 ? 0.892 7.846 2.894 1.00 0.62 10 LYS A CA 13
ATOM 5985 C C . LYS A 1 11 ? 1.384 7.080 1.671 1.00 0.47 10 LYS A C 13
ATOM 5986 O O . LYS A 1 11 ? 0.845 6.028 1.325 1.00 0.45 10 LYS A O 13
ATOM 6005 N N . ILE A 1 12 ? 2.419 7.608 1.022 1.00 0.47 11 ILE A N 13
ATOM 6006 C CA . ILE A 1 12 ? 3.075 6.987 -0.121 1.00 0.46 11 ILE A CA 13
ATOM 6007 C C . ILE A 1 12 ? 3.570 5.575 0.237 1.00 0.45 11 ILE A C 13
ATOM 6008 O O . ILE A 1 12 ? 4.063 5.341 1.345 1.00 0.63 11 ILE A O 13
ATOM 6024 N N . VAL A 1 13 ? 3.498 4.627 -0.690 1.00 0.43 12 VAL A N 13
ATOM 6025 C CA . VAL A 1 13 ? 3.912 3.237 -0.536 1.00 0.44 12 VAL A CA 13
ATOM 6026 C C . VAL A 1 13 ? 5.240 3.113 -1.280 1.00 0.52 12 VAL A C 13
ATOM 6027 O O . VAL A 1 13 ? 5.330 3.447 -2.458 1.00 1.09 12 VAL A O 13
ATOM 6040 N N . TYR A 1 14 ? 6.289 2.701 -0.569 1.00 0.45 13 TYR A N 13
ATOM 6041 C CA . TYR A 1 14 ? 7.598 2.410 -1.148 1.00 0.53 13 TYR A CA 13
ATOM 6042 C C . TYR A 1 14 ? 7.692 0.910 -1.439 1.00 0.51 13 TYR A C 13
ATOM 6043 O O . TYR A 1 14 ? 6.955 0.136 -0.819 1.00 0.56 13 TYR A O 13
ATOM 6061 N N . PRO A 1 15 ? 8.622 0.458 -2.304 1.00 0.63 14 PRO A N 13
ATOM 6062 C CA . PRO A 1 15 ? 8.779 -0.958 -2.622 1.00 0.79 14 PRO A CA 13
ATOM 6063 C C . PRO A 1 15 ? 9.064 -1.821 -1.390 1.00 0.93 14 PRO A C 13
ATOM 6064 O O . PRO A 1 15 ? 8.632 -2.972 -1.354 1.00 1.82 14 PRO A O 13
ATOM 6075 N N . THR A 1 16 ? 9.687 -1.256 -0.356 1.00 0.88 15 THR A N 13
ATOM 6076 C CA . THR A 1 16 ? 9.921 -1.865 0.947 1.00 1.17 15 THR A CA 13
ATOM 6077 C C . THR A 1 16 ? 8.632 -2.361 1.615 1.00 1.13 15 THR A C 13
ATOM 6078 O O . THR A 1 16 ? 8.690 -3.300 2.403 1.00 1.55 15 THR A O 13
ATOM 6089 N N . GLU A 1 17 ? 7.473 -1.767 1.315 1.00 0.78 16 GLU A N 13
ATOM 6090 C CA . GLU A 1 17 ? 6.232 -1.987 2.054 1.00 0.82 16 GLU A CA 13
ATOM 6091 C C . GLU A 1 17 ? 5.038 -2.236 1.113 1.00 0.83 16 GLU A C 13
ATOM 6092 O O . GLU A 1 17 ? 3.900 -2.314 1.570 1.00 1.32 16 GLU A O 13
ATOM 6104 N N . LYS A 1 18 ? 5.288 -2.404 -0.192 1.00 0.66 17 LYS A N 13
ATOM 6105 C CA . LYS A 1 18 ? 4.291 -2.750 -1.206 1.00 0.69 17 LYS A CA 13
ATOM 6106 C C . LYS A 1 18 ? 3.488 -3.980 -0.786 1.00 0.79 17 LYS A C 13
ATOM 6107 O O . LYS A 1 18 ? 4.006 -5.098 -0.872 1.00 1.43 17 LYS A O 13
ATOM 6126 N N . VAL A 1 19 ? 2.236 -3.805 -0.375 1.00 0.55 18 VAL A N 13
ATOM 6127 C CA . VAL A 1 19 ? 1.223 -4.808 -0.308 1.00 0.71 18 VAL A CA 13
ATOM 6128 C C . VAL A 1 19 ? 0.276 -4.531 -1.456 1.00 1.16 18 VAL A C 13
ATOM 6129 O O . VAL A 1 19 ? -0.386 -3.503 -1.470 1.00 1.70 18 VAL A O 13
ATOM 6142 N N . ASN A 1 20 ? 0.232 -5.399 -2.451 1.00 1.29 19 ASN A N 13
ATOM 6143 C CA . ASN A 1 20 ? -0.583 -5.263 -3.631 1.00 1.66 19 ASN A CA 13
ATOM 6144 C C . ASN A 1 20 ? -0.973 -6.682 -3.979 1.00 1.34 19 ASN A C 13
ATOM 6145 O O . ASN A 1 20 ? -0.096 -7.461 -4.364 1.00 2.61 19 ASN A O 13
ATOM 6156 N N . CYS A 1 21 ? -2.241 -7.050 -3.791 1.00 0.79 20 CYS A N 13
ATOM 6157 C CA . CYS A 1 21 ? -2.702 -8.433 -3.947 1.00 1.79 20 CYS A CA 13
ATOM 6158 C C . CYS A 1 21 ? -3.873 -8.539 -4.922 1.00 1.67 20 CYS A C 13
ATOM 6159 O O . CYS A 1 21 ? -4.541 -9.572 -5.009 1.00 2.59 20 CYS A O 13
ATOM 6167 N N . LEU A 1 22 ? -4.115 -7.460 -5.649 1.00 1.66 21 LEU A N 13
ATOM 6168 C CA . LEU A 1 22 ? -5.163 -7.219 -6.610 1.00 1.41 21 LEU A CA 13
ATOM 6169 C C . LEU A 1 22 ? -4.701 -5.971 -7.376 1.00 1.17 21 LEU A C 13
ATOM 6170 O O . LEU A 1 22 ? -3.517 -5.631 -7.367 1.00 2.32 21 LEU A O 13
ATOM 6186 N N . ASP A 1 23 ? -5.626 -5.239 -7.979 1.00 0.97 22 ASP A N 13
ATOM 6187 C CA . ASP A 1 23 ? -5.425 -3.935 -8.603 1.00 1.05 22 ASP A CA 13
ATOM 6188 C C . ASP A 1 23 ? -5.507 -2.842 -7.524 1.00 1.38 22 ASP A C 13
ATOM 6189 O O . ASP A 1 23 ? -6.221 -1.846 -7.672 1.00 2.47 22 ASP A O 13
ATOM 6198 N N . LYS A 1 24 ? -4.871 -3.061 -6.369 1.00 0.92 23 LYS A N 13
ATOM 6199 C CA . LYS A 1 24 ? -4.870 -2.153 -5.224 1.00 1.44 23 LYS A CA 13
ATOM 6200 C C . LYS A 1 24 ? -3.490 -2.206 -4.594 1.00 0.98 23 LYS A C 13
ATOM 6201 O O . LYS A 1 24 ? -2.880 -3.275 -4.600 1.00 0.76 23 LYS A O 13
ATOM 6220 N N . PHE A 1 25 ? -3.028 -1.091 -4.034 1.00 1.07 24 PHE A N 13
ATOM 6221 C CA . PHE A 1 25 ? -1.773 -1.002 -3.303 1.00 0.97 24 PHE A CA 13
ATOM 6222 C C . PHE A 1 25 ? -2.015 -0.407 -1.914 1.00 0.82 24 PHE A C 13
ATOM 6223 O O . PHE A 1 25 ? -2.784 0.541 -1.739 1.00 0.87 24 PHE A O 13
ATOM 6240 N N . TRP A 1 26 ? -1.372 -1.018 -0.927 1.00 0.67 25 TRP A N 13
ATOM 6241 C CA . TRP A 1 26 ? -1.498 -0.806 0.500 1.00 0.50 25 TRP A CA 13
ATOM 6242 C C . TRP A 1 26 ? -0.087 -0.790 1.101 1.00 0.50 25 TRP A C 13
ATOM 6243 O O . TRP A 1 26 ? 0.887 -1.156 0.435 1.00 0.71 25 TRP A O 13
ATOM 6264 N N . HIS A 1 27 ? 0.012 -0.479 2.394 1.00 0.46 26 HIS A N 13
ATOM 6265 C CA . HIS A 1 27 ? 1.172 -0.847 3.208 1.00 0.48 26 HIS A CA 13
ATOM 6266 C C . HIS A 1 27 ? 0.907 -2.180 3.912 1.00 0.47 26 HIS A C 13
ATOM 6267 O O . HIS A 1 27 ? -0.246 -2.614 3.990 1.00 0.41 26 HIS A O 13
ATOM 6281 N N . LYS A 1 28 ? 1.949 -2.749 4.538 1.00 0.56 27 LYS A N 13
ATOM 6282 C CA . LYS A 1 28 ? 1.921 -3.911 5.425 1.00 0.59 27 LYS A CA 13
ATOM 6283 C C . LYS A 1 28 ? 0.674 -3.916 6.306 1.00 0.58 27 LYS A C 13
ATOM 6284 O O . LYS A 1 28 ? -0.205 -4.760 6.111 1.00 0.68 27 LYS A O 13
ATOM 6303 N N . ALA A 1 29 ? 0.581 -3.004 7.274 1.00 0.60 28 ALA A N 13
ATOM 6304 C CA . ALA A 1 29 ? -0.519 -2.999 8.231 1.00 0.72 28 ALA A CA 13
ATOM 6305 C C . ALA A 1 29 ? -1.777 -2.288 7.708 1.00 0.56 28 ALA A C 13
ATOM 6306 O O . ALA A 1 29 ? -2.774 -2.238 8.434 1.00 0.67 28 ALA A O 13
ATOM 6313 N N . CYS A 1 30 ? -1.759 -1.721 6.494 1.00 0.42 29 CYS A N 13
ATOM 6314 C CA . CYS A 1 30 ? -2.889 -1.005 5.907 1.00 0.40 29 CYS A CA 13
ATOM 6315 C C . CYS A 1 30 ? -3.737 -1.859 4.955 1.00 0.43 29 CYS A C 13
ATOM 6316 O O . CYS A 1 30 ? -4.898 -1.516 4.723 1.00 0.63 29 CYS A O 13
ATOM 6323 N N . PHE A 1 31 ? -3.256 -3.022 4.515 1.00 0.47 30 PHE A N 13
ATOM 6324 C CA . PHE A 1 31 ? -4.131 -3.995 3.864 1.00 0.49 30 PHE A CA 13
ATOM 6325 C C . PHE A 1 31 ? -5.026 -4.698 4.892 1.00 1.10 30 PHE A C 13
ATOM 6326 O O . PHE A 1 31 ? -4.937 -4.446 6.103 1.00 2.51 30 PHE A O 13
ATOM 6351 N N . MET A 1 2 ? 6.970 9.225 -8.957 1.00 2.30 1 MET A N 14
ATOM 6352 C CA . MET A 1 2 ? 5.562 9.043 -9.301 1.00 2.13 1 MET A CA 14
ATOM 6353 C C . MET A 1 2 ? 4.918 7.886 -8.519 1.00 1.87 1 MET A C 14
ATOM 6354 O O . MET A 1 2 ? 4.326 6.972 -9.101 1.00 2.47 1 MET A O 14
ATOM 6368 N N . ASN A 1 3 ? 5.031 7.886 -7.188 1.00 1.39 2 ASN A N 14
ATOM 6369 C CA . ASN A 1 3 ? 4.869 6.647 -6.427 1.00 1.12 2 ASN A CA 14
ATOM 6370 C C . ASN A 1 3 ? 3.392 6.350 -6.166 1.00 0.97 2 ASN A C 14
ATOM 6371 O O . ASN A 1 3 ? 2.552 7.259 -6.201 1.00 1.20 2 ASN A O 14
ATOM 6382 N N . PRO A 1 4 ? 3.037 5.081 -5.904 1.00 0.77 3 PRO A N 14
ATOM 6383 C CA . PRO A 1 4 ? 1.718 4.745 -5.398 1.00 0.69 3 PRO A CA 14
ATOM 6384 C C . PRO A 1 4 ? 1.573 5.246 -3.956 1.00 0.59 3 PRO A C 14
ATOM 6385 O O . PRO A 1 4 ? 2.559 5.515 -3.265 1.00 0.69 3 PRO A O 14
ATOM 6396 N N . ASN A 1 5 ? 0.336 5.307 -3.472 1.00 0.66 4 ASN A N 14
ATOM 6397 C CA . ASN A 1 5 ? 0.034 5.438 -2.054 1.00 0.81 4 ASN A CA 14
ATOM 6398 C C . ASN A 1 5 ? -0.666 4.174 -1.598 1.00 0.97 4 ASN A C 14
ATOM 6399 O O . ASN A 1 5 ? -1.164 3.400 -2.415 1.00 1.28 4 ASN A O 14
ATOM 6410 N N . CYS A 1 6 ? -0.761 4.024 -0.283 1.00 0.77 5 CYS A N 14
ATOM 6411 C CA . CYS A 1 6 ? -1.715 3.186 0.391 1.00 0.59 5 CYS A CA 14
ATOM 6412 C C . CYS A 1 6 ? -3.081 3.775 0.053 1.00 0.60 5 CYS A C 14
ATOM 6413 O O . CYS A 1 6 ? -3.342 4.960 0.308 1.00 0.78 5 CYS A O 14
ATOM 6420 N N . ALA A 1 7 ? -3.942 2.953 -0.537 1.00 0.67 6 ALA A N 14
ATOM 6421 C CA . ALA A 1 7 ? -5.316 3.334 -0.823 1.00 0.89 6 ALA A CA 14
ATOM 6422 C C . ALA A 1 7 ? -6.171 3.403 0.455 1.00 0.83 6 ALA A C 14
ATOM 6423 O O . ALA A 1 7 ? -7.345 3.762 0.367 1.00 1.06 6 ALA A O 14
ATOM 6430 N N . ARG A 1 8 ? -5.638 3.049 1.634 1.00 0.63 7 ARG A N 14
ATOM 6431 C CA . ARG A 1 8 ? -6.411 2.968 2.873 1.00 0.65 7 ARG A CA 14
ATOM 6432 C C . ARG A 1 8 ? -6.231 4.211 3.730 1.00 0.75 7 ARG A C 14
ATOM 6433 O O . ARG A 1 8 ? -7.238 4.760 4.180 1.00 1.02 7 ARG A O 14
ATOM 6454 N N . CYS A 1 9 ? -4.996 4.561 4.085 1.00 0.63 8 CYS A N 14
ATOM 6455 C CA . CYS A 1 9 ? -4.729 5.431 5.221 1.00 0.72 8 CYS A CA 14
ATOM 6456 C C . CYS A 1 9 ? -4.625 6.901 4.803 1.00 0.82 8 CYS A C 14
ATOM 6457 O O . CYS A 1 9 ? -4.941 7.783 5.605 1.00 1.06 8 CYS A O 14
ATOM 6464 N N . GLY A 1 10 ? -3.915 7.156 3.702 1.00 0.79 9 GLY A N 14
ATOM 6465 C CA . GLY A 1 10 ? -3.529 8.476 3.241 1.00 1.11 9 GLY A CA 14
ATOM 6466 C C . GLY A 1 10 ? -2.039 8.643 2.933 1.00 0.83 9 GLY A C 14
ATOM 6467 O O . GLY A 1 10 ? -1.628 9.760 2.613 1.00 1.11 9 GLY A O 14
ATOM 6471 N N . LYS A 1 11 ? -1.191 7.613 3.060 1.00 0.48 10 LYS A N 14
ATOM 6472 C CA . LYS A 1 11 ? 0.263 7.792 2.979 1.00 0.49 10 LYS A CA 14
ATOM 6473 C C . LYS A 1 11 ? 0.905 7.019 1.833 1.00 0.48 10 LYS A C 14
ATOM 6474 O O . LYS A 1 11 ? 0.392 5.982 1.414 1.00 0.48 10 LYS A O 14
ATOM 6493 N N . ILE A 1 12 ? 2.002 7.562 1.304 1.00 0.50 11 ILE A N 14
ATOM 6494 C CA . ILE A 1 12 ? 2.761 7.017 0.183 1.00 0.49 11 ILE A CA 14
ATOM 6495 C C . ILE A 1 12 ? 3.227 5.583 0.463 1.00 0.43 11 ILE A C 14
ATOM 6496 O O . ILE A 1 12 ? 3.390 5.191 1.623 1.00 0.55 11 ILE A O 14
ATOM 6512 N N . VAL A 1 13 ? 3.529 4.839 -0.599 1.00 0.38 12 VAL A N 14
ATOM 6513 C CA . VAL A 1 13 ? 4.113 3.503 -0.539 1.00 0.44 12 VAL A CA 14
ATOM 6514 C C . VAL A 1 13 ? 5.465 3.513 -1.273 1.00 0.54 12 VAL A C 14
ATOM 6515 O O . VAL A 1 13 ? 5.782 4.434 -2.035 1.00 1.15 12 VAL A O 14
ATOM 6528 N N . TYR A 1 14 ? 6.288 2.505 -1.000 1.00 0.73 13 TYR A N 14
ATOM 6529 C CA . TYR A 1 14 ? 7.666 2.310 -1.403 1.00 0.71 13 TYR A CA 14
ATOM 6530 C C . TYR A 1 14 ? 7.841 0.853 -1.854 1.00 0.71 13 TYR A C 14
ATOM 6531 O O . TYR A 1 14 ? 7.117 -0.029 -1.379 1.00 0.75 13 TYR A O 14
ATOM 6549 N N . PRO A 1 15 ? 8.844 0.546 -2.697 1.00 0.74 14 PRO A N 14
ATOM 6550 C CA . PRO A 1 15 ? 9.083 -0.815 -3.169 1.00 0.79 14 PRO A CA 14
ATOM 6551 C C . PRO A 1 15 ? 9.488 -1.790 -2.055 1.00 0.81 14 PRO A C 14
ATOM 6552 O O . PRO A 1 15 ? 9.405 -2.999 -2.272 1.00 1.57 14 PRO A O 14
ATOM 6563 N N . THR A 1 16 ? 9.906 -1.314 -0.880 1.00 0.80 15 THR A N 14
ATOM 6564 C CA . THR A 1 16 ? 10.235 -2.180 0.249 1.00 0.88 15 THR A CA 14
ATOM 6565 C C . THR A 1 16 ? 8.992 -2.586 1.059 1.00 0.91 15 THR A C 14
ATOM 6566 O O . THR A 1 16 ? 9.043 -3.609 1.741 1.00 1.26 15 THR A O 14
ATOM 6577 N N . GLU A 1 17 ? 7.866 -1.866 0.970 1.00 0.70 16 GLU A N 14
ATOM 6578 C CA . GLU A 1 17 ? 6.755 -2.026 1.919 1.00 0.83 16 GLU A CA 14
ATOM 6579 C C . GLU A 1 17 ? 5.419 -2.361 1.243 1.00 0.87 16 GLU A C 14
ATOM 6580 O O . GLU A 1 17 ? 4.536 -2.928 1.894 1.00 1.38 16 GLU A O 14
ATOM 6592 N N . LYS A 1 18 ? 5.310 -2.105 -0.062 1.00 0.80 17 LYS A N 14
ATOM 6593 C CA . LYS A 1 18 ? 4.218 -2.507 -0.948 1.00 0.79 17 LYS A CA 14
ATOM 6594 C C . LYS A 1 18 ? 3.627 -3.880 -0.618 1.00 0.90 17 LYS A C 14
ATOM 6595 O O . LYS A 1 18 ? 4.267 -4.907 -0.852 1.00 1.48 17 LYS A O 14
ATOM 6614 N N . VAL A 1 19 ? 2.393 -3.918 -0.127 1.00 0.61 18 VAL A N 14
ATOM 6615 C CA . VAL A 1 19 ? 1.555 -5.097 -0.180 1.00 0.59 18 VAL A CA 14
ATOM 6616 C C . VAL A 1 19 ? 1.275 -5.431 -1.655 1.00 0.85 18 VAL A C 14
ATOM 6617 O O . VAL A 1 19 ? 1.464 -4.580 -2.536 1.00 1.41 18 VAL A O 14
ATOM 6630 N N . ASN A 1 20 ? 0.717 -6.614 -1.934 1.00 0.92 19 ASN A N 14
ATOM 6631 C CA . ASN A 1 20 ? 0.071 -6.915 -3.210 1.00 1.09 19 ASN A CA 14
ATOM 6632 C C . ASN A 1 20 ? -1.325 -7.484 -2.984 1.00 0.92 19 ASN A C 14
ATOM 6633 O O . ASN A 1 20 ? -1.476 -8.426 -2.199 1.00 1.66 19 ASN A O 14
ATOM 6644 N N . CYS A 1 21 ? -2.331 -6.922 -3.657 1.00 0.72 20 CYS A N 14
ATOM 6645 C CA . CYS A 1 21 ? -3.740 -7.281 -3.564 1.00 1.10 20 CYS A CA 14
ATOM 6646 C C . CYS A 1 21 ? -4.392 -7.103 -4.944 1.00 1.22 20 CYS A C 14
ATOM 6647 O O . CYS A 1 21 ? -3.700 -7.094 -5.958 1.00 2.43 20 CYS A O 14
ATOM 6655 N N . LEU A 1 22 ? -5.720 -6.959 -4.955 1.00 1.02 21 LEU A N 14
ATOM 6656 C CA . LEU A 1 22 ? -6.637 -6.861 -6.084 1.00 0.98 21 LEU A CA 14
ATOM 6657 C C . LEU A 1 22 ? -6.005 -6.124 -7.266 1.00 0.98 21 LEU A C 14
ATOM 6658 O O . LEU A 1 22 ? -5.674 -6.758 -8.268 1.00 1.60 21 LEU A O 14
ATOM 6674 N N . ASP A 1 23 ? -5.835 -4.805 -7.154 1.00 0.80 22 ASP A N 14
ATOM 6675 C CA . ASP A 1 23 ? -5.403 -3.941 -8.253 1.00 0.99 22 ASP A CA 14
ATOM 6676 C C . ASP A 1 23 ? -4.393 -2.873 -7.828 1.00 0.78 22 ASP A C 14
ATOM 6677 O O . ASP A 1 23 ? -3.867 -2.166 -8.689 1.00 1.14 22 ASP A O 14
ATOM 6686 N N . LYS A 1 24 ? -4.164 -2.680 -6.523 1.00 0.65 23 LYS A N 14
ATOM 6687 C CA . LYS A 1 24 ? -3.429 -1.524 -6.008 1.00 0.87 23 LYS A CA 14
ATOM 6688 C C . LYS A 1 24 ? -2.623 -1.854 -4.778 1.00 0.59 23 LYS A C 14
ATOM 6689 O O . LYS A 1 24 ? -2.410 -3.025 -4.464 1.00 0.60 23 LYS A O 14
ATOM 6708 N N . PHE A 1 25 ? -2.181 -0.802 -4.106 1.00 0.60 24 PHE A N 14
ATOM 6709 C CA . PHE A 1 25 ? -1.150 -0.818 -3.079 1.00 0.64 24 PHE A CA 14
ATOM 6710 C C . PHE A 1 25 ? -1.746 -0.461 -1.721 1.00 0.63 24 PHE A C 14
ATOM 6711 O O . PHE A 1 25 ? -2.636 0.392 -1.622 1.00 0.77 24 PHE A O 14
ATOM 6728 N N . TRP A 1 26 ? -1.213 -1.110 -0.688 1.00 0.54 25 TRP A N 14
ATOM 6729 C CA . TRP A 1 26 ? -1.472 -0.864 0.720 1.00 0.50 25 TRP A CA 14
ATOM 6730 C C . TRP A 1 26 ? -0.121 -0.900 1.442 1.00 0.48 25 TRP A C 14
ATOM 6731 O O . TRP A 1 26 ? 0.836 -1.495 0.927 1.00 0.71 25 TRP A O 14
ATOM 6752 N N . HIS A 1 27 ? -0.044 -0.345 2.652 1.00 0.48 26 HIS A N 14
ATOM 6753 C CA . HIS A 1 27 ? 1.024 -0.715 3.587 1.00 0.46 26 HIS A CA 14
ATOM 6754 C C . HIS A 1 27 ? 0.758 -2.105 4.127 1.00 0.40 26 HIS A C 14
ATOM 6755 O O . HIS A 1 27 ? -0.397 -2.525 4.196 1.00 0.39 26 HIS A O 14
ATOM 6769 N N . LYS A 1 28 ? 1.806 -2.745 4.651 1.00 0.49 27 LYS A N 14
ATOM 6770 C CA . LYS A 1 28 ? 1.722 -3.997 5.398 1.00 0.57 27 LYS A CA 14
ATOM 6771 C C . LYS A 1 28 ? 0.584 -3.956 6.422 1.00 0.50 27 LYS A C 14
ATOM 6772 O O . LYS A 1 28 ? -0.290 -4.822 6.422 1.00 0.57 27 LYS A O 14
ATOM 6791 N N . ALA A 1 29 ? 0.570 -2.915 7.255 1.00 0.60 28 ALA A N 14
ATOM 6792 C CA . ALA A 1 29 ? -0.419 -2.697 8.303 1.00 0.75 28 ALA A CA 14
ATOM 6793 C C . ALA A 1 29 ? -1.791 -2.229 7.794 1.00 0.55 28 ALA A C 14
ATOM 6794 O O . ALA A 1 29 ? -2.739 -2.200 8.580 1.00 0.70 28 ALA A O 14
ATOM 6801 N N . CYS A 1 30 ? -1.912 -1.848 6.521 1.00 0.36 29 CYS A N 14
ATOM 6802 C CA . CYS A 1 30 ? -3.115 -1.292 5.915 1.00 0.41 29 CYS A CA 14
ATOM 6803 C C . CYS A 1 30 ? -3.817 -2.295 4.984 1.00 0.48 29 CYS A C 14
ATOM 6804 O O . CYS A 1 30 ? -4.776 -1.912 4.311 1.00 0.62 29 CYS A O 14
ATOM 6811 N N . PHE A 1 31 ? -3.401 -3.569 4.972 1.00 0.68 30 PHE A N 14
ATOM 6812 C CA . PHE A 1 31 ? -4.067 -4.632 4.218 1.00 0.77 30 PHE A CA 14
ATOM 6813 C C . PHE A 1 31 ? -5.577 -4.607 4.474 1.00 0.90 30 PHE A C 14
ATOM 6814 O O . PHE A 1 31 ? -6.019 -4.464 5.621 1.00 2.21 30 PHE A O 14
ATOM 6839 N N . MET A 1 2 ? 4.465 11.385 -9.160 1.00 3.68 1 MET A N 15
ATOM 6840 C CA . MET A 1 2 ? 3.467 10.641 -8.394 1.00 3.09 1 MET A CA 15
ATOM 6841 C C . MET A 1 2 ? 3.878 9.182 -8.203 1.00 2.59 1 MET A C 15
ATOM 6842 O O . MET A 1 2 ? 4.020 8.436 -9.173 1.00 2.97 1 MET A O 15
ATOM 6856 N N . ASN A 1 3 ? 4.090 8.786 -6.954 1.00 1.97 2 ASN A N 15
ATOM 6857 C CA . ASN A 1 3 ? 4.112 7.399 -6.502 1.00 1.69 2 ASN A CA 15
ATOM 6858 C C . ASN A 1 3 ? 2.675 6.960 -6.219 1.00 1.43 2 ASN A C 15
ATOM 6859 O O . ASN A 1 3 ? 1.824 7.827 -6.004 1.00 1.55 2 ASN A O 15
ATOM 6870 N N . PRO A 1 4 ? 2.405 5.650 -6.105 1.00 1.14 3 PRO A N 15
ATOM 6871 C CA . PRO A 1 4 ? 1.150 5.186 -5.540 1.00 0.84 3 PRO A CA 15
ATOM 6872 C C . PRO A 1 4 ? 1.115 5.482 -4.039 1.00 0.59 3 PRO A C 15
ATOM 6873 O O . PRO A 1 4 ? 2.149 5.486 -3.358 1.00 0.64 3 PRO A O 15
ATOM 6884 N N . ASN A 1 5 ? -0.096 5.661 -3.514 1.00 0.54 4 ASN A N 15
ATOM 6885 C CA . ASN A 1 5 ? -0.348 5.899 -2.102 1.00 0.46 4 ASN A CA 15
ATOM 6886 C C . ASN A 1 5 ? -1.276 4.813 -1.572 1.00 0.43 4 ASN A C 15
ATOM 6887 O O . ASN A 1 5 ? -1.972 4.137 -2.336 1.00 0.55 4 ASN A O 15
ATOM 6898 N N . CYS A 1 6 ? -1.236 4.643 -0.251 1.00 0.39 5 CYS A N 15
ATOM 6899 C CA . CYS A 1 6 ? -1.943 3.643 0.511 1.00 0.38 5 CYS A CA 15
ATOM 6900 C C . CYS A 1 6 ? -3.423 3.876 0.299 1.00 0.45 5 CYS A C 15
ATOM 6901 O O . CYS A 1 6 ? -3.963 4.914 0.702 1.00 0.57 5 CYS A O 15
ATOM 6908 N N . ALA A 1 7 ? -4.078 2.881 -0.284 1.00 0.62 6 ALA A N 15
ATOM 6909 C CA . ALA A 1 7 ? -5.520 2.847 -0.373 1.00 0.88 6 ALA A CA 15
ATOM 6910 C C . ALA A 1 7 ? -6.181 2.834 1.016 1.00 0.79 6 ALA A C 15
ATOM 6911 O O . ALA A 1 7 ? -7.391 3.075 1.095 1.00 0.89 6 ALA A O 15
ATOM 6918 N N . ARG A 1 8 ? -5.436 2.600 2.111 1.00 0.67 7 ARG A N 15
ATOM 6919 C CA . ARG A 1 8 ? -5.961 2.761 3.462 1.00 0.56 7 ARG A CA 15
ATOM 6920 C C . ARG A 1 8 ? -5.627 4.155 3.976 1.00 0.56 7 ARG A C 15
ATOM 6921 O O . ARG A 1 8 ? -6.563 4.918 4.215 1.00 0.89 7 ARG A O 15
ATOM 6942 N N . CYS A 1 9 ? -4.348 4.457 4.233 1.00 0.45 8 CYS A N 15
ATOM 6943 C CA . CYS A 1 9 ? -3.984 5.554 5.124 1.00 0.49 8 CYS A CA 15
ATOM 6944 C C . CYS A 1 9 ? -3.776 6.870 4.367 1.00 0.58 8 CYS A C 15
ATOM 6945 O O . CYS A 1 9 ? -3.759 7.937 4.990 1.00 0.90 8 CYS A O 15
ATOM 6952 N N . GLY A 1 10 ? -3.478 6.791 3.067 1.00 0.58 9 GLY A N 15
ATOM 6953 C CA . GLY A 1 10 ? -3.146 7.920 2.218 1.00 0.71 9 GLY A CA 15
ATOM 6954 C C . GLY A 1 10 ? -1.653 8.250 2.122 1.00 0.62 9 GLY A C 15
ATOM 6955 O O . GLY A 1 10 ? -1.326 9.239 1.465 1.00 0.78 9 GLY A O 15
ATOM 6959 N N . LYS A 1 11 ? -0.729 7.497 2.735 1.00 0.48 10 LYS A N 15
ATOM 6960 C CA . LYS A 1 11 ? 0.709 7.797 2.643 1.00 0.51 10 LYS A CA 15
ATOM 6961 C C . LYS A 1 11 ? 1.347 7.009 1.503 1.00 0.48 10 LYS A C 15
ATOM 6962 O O . LYS A 1 11 ? 0.809 5.990 1.076 1.00 0.43 10 LYS A O 15
ATOM 6981 N N . ILE A 1 12 ? 2.485 7.491 1.010 1.00 0.54 11 ILE A N 15
ATOM 6982 C CA . ILE A 1 12 ? 3.224 6.917 -0.111 1.00 0.53 11 ILE A CA 15
ATOM 6983 C C . ILE A 1 12 ? 3.566 5.447 0.174 1.00 0.52 11 ILE A C 15
ATOM 6984 O O . ILE A 1 12 ? 3.810 5.105 1.332 1.00 0.58 11 ILE A O 15
ATOM 7000 N N . VAL A 1 13 ? 3.639 4.584 -0.844 1.00 0.52 12 VAL A N 15
ATOM 7001 C CA . VAL A 1 13 ? 3.926 3.159 -0.651 1.00 0.52 12 VAL A CA 15
ATOM 7002 C C . VAL A 1 13 ? 5.257 2.835 -1.331 1.00 0.69 12 VAL A C 15
ATOM 7003 O O . VAL A 1 13 ? 5.301 2.560 -2.533 1.00 1.63 12 VAL A O 15
ATOM 7016 N N . TYR A 1 14 ? 6.356 2.903 -0.574 1.00 0.51 13 TYR A N 15
ATOM 7017 C CA . TYR A 1 14 ? 7.686 2.660 -1.125 1.00 0.55 13 TYR A CA 15
ATOM 7018 C C . TYR A 1 14 ? 7.898 1.163 -1.388 1.00 0.51 13 TYR A C 15
ATOM 7019 O O . TYR A 1 14 ? 7.295 0.320 -0.708 1.00 0.65 13 TYR A O 15
ATOM 7037 N N . PRO A 1 15 ? 8.799 0.800 -2.321 1.00 0.56 14 PRO A N 15
ATOM 7038 C CA . PRO A 1 15 ? 9.181 -0.579 -2.580 1.00 0.76 14 PRO A CA 15
ATOM 7039 C C . PRO A 1 15 ? 10.064 -1.138 -1.463 1.00 1.23 14 PRO A C 15
ATOM 7040 O O . PRO A 1 15 ? 11.287 -1.249 -1.570 1.00 2.82 14 PRO A O 15
ATOM 7051 N N . THR A 1 16 ? 9.403 -1.480 -0.374 1.00 0.85 15 THR A N 15
ATOM 7052 C CA . THR A 1 16 ? 9.764 -2.349 0.744 1.00 0.92 15 THR A CA 15
ATOM 7053 C C . THR A 1 16 ? 8.473 -2.712 1.490 1.00 0.95 15 THR A C 15
ATOM 7054 O O . THR A 1 16 ? 8.413 -3.756 2.135 1.00 1.29 15 THR A O 15
ATOM 7065 N N . GLU A 1 17 ? 7.413 -1.899 1.387 1.00 0.78 16 GLU A N 15
ATOM 7066 C CA . GLU A 1 17 ? 6.192 -2.062 2.170 1.00 0.85 16 GLU A CA 15
ATOM 7067 C C . GLU A 1 17 ? 4.956 -2.242 1.278 1.00 0.91 16 GLU A C 15
ATOM 7068 O O . GLU A 1 17 ? 3.877 -2.515 1.803 1.00 1.34 16 GLU A O 15
ATOM 7080 N N . LYS A 1 18 ? 5.094 -2.161 -0.052 1.00 0.80 17 LYS A N 15
ATOM 7081 C CA . LYS A 1 18 ? 4.004 -2.447 -0.987 1.00 0.80 17 LYS A CA 15
ATOM 7082 C C . LYS A 1 18 ? 3.469 -3.857 -0.769 1.00 0.80 17 LYS A C 15
ATOM 7083 O O . LYS A 1 18 ? 4.245 -4.794 -0.567 1.00 1.65 17 LYS A O 15
ATOM 7102 N N . VAL A 1 19 ? 2.165 -4.025 -0.941 1.00 0.67 18 VAL A N 15
ATOM 7103 C CA . VAL A 1 19 ? 1.479 -5.269 -1.155 1.00 0.87 18 VAL A CA 15
ATOM 7104 C C . VAL A 1 19 ? 0.586 -5.056 -2.371 1.00 0.93 18 VAL A C 15
ATOM 7105 O O . VAL A 1 19 ? 0.233 -3.910 -2.668 1.00 1.04 18 VAL A O 15
ATOM 7118 N N . ASN A 1 20 ? 0.192 -6.138 -3.033 1.00 1.16 19 ASN A N 15
ATOM 7119 C CA . ASN A 1 20 ? -0.941 -6.167 -3.946 1.00 1.34 19 ASN A CA 15
ATOM 7120 C C . ASN A 1 20 ? -1.600 -7.539 -3.856 1.00 1.13 19 ASN A C 15
ATOM 7121 O O . ASN A 1 20 ? -0.897 -8.538 -3.739 1.00 1.89 19 ASN A O 15
ATOM 7132 N N . CYS A 1 21 ? -2.927 -7.615 -3.942 1.00 1.21 20 CYS A N 15
ATOM 7133 C CA . CYS A 1 21 ? -3.648 -8.863 -4.204 1.00 1.93 20 CYS A CA 15
ATOM 7134 C C . CYS A 1 21 ? -4.860 -8.597 -5.105 1.00 1.70 20 CYS A C 15
ATOM 7135 O O . CYS A 1 21 ? -5.826 -9.365 -5.134 1.00 2.84 20 CYS A O 15
ATOM 7143 N N . LEU A 1 22 ? -4.854 -7.471 -5.812 1.00 1.34 21 LEU A N 15
ATOM 7144 C CA . LEU A 1 22 ? -6.000 -6.987 -6.553 1.00 0.94 21 LEU A CA 15
ATOM 7145 C C . LEU A 1 22 ? -5.465 -6.105 -7.672 1.00 0.95 21 LEU A C 15
ATOM 7146 O O . LEU A 1 22 ? -5.096 -6.600 -8.730 1.00 1.61 21 LEU A O 15
ATOM 7162 N N . ASP A 1 23 ? -5.359 -4.804 -7.433 1.00 0.74 22 ASP A N 15
ATOM 7163 C CA . ASP A 1 23 ? -4.811 -3.846 -8.384 1.00 0.93 22 ASP A CA 15
ATOM 7164 C C . ASP A 1 23 ? -4.258 -2.617 -7.653 1.00 0.84 22 ASP A C 15
ATOM 7165 O O . ASP A 1 23 ? -4.025 -1.570 -8.250 1.00 1.15 22 ASP A O 15
ATOM 7174 N N . LYS A 1 24 ? -4.129 -2.699 -6.327 1.00 0.62 23 LYS A N 15
ATOM 7175 C CA . LYS A 1 24 ? -4.050 -1.557 -5.421 1.00 0.78 23 LYS A CA 15
ATOM 7176 C C . LYS A 1 24 ? -2.862 -1.747 -4.496 1.00 0.65 23 LYS A C 15
ATOM 7177 O O . LYS A 1 24 ? -2.415 -2.881 -4.304 1.00 0.66 23 LYS A O 15
ATOM 7196 N N . PHE A 1 25 ? -2.416 -0.665 -3.869 1.00 0.75 24 PHE A N 15
ATOM 7197 C CA . PHE A 1 25 ? -1.263 -0.670 -2.992 1.00 0.77 24 PHE A CA 15
ATOM 7198 C C . PHE A 1 25 ? -1.723 -0.376 -1.577 1.00 0.68 24 PHE A C 15
ATOM 7199 O O . PHE A 1 25 ? -2.528 0.526 -1.335 1.00 0.82 24 PHE A O 15
ATOM 7216 N N . TRP A 1 26 ? -1.181 -1.150 -0.644 1.00 0.53 25 TRP A N 15
ATOM 7217 C CA . TRP A 1 26 ? -1.392 -0.999 0.782 1.00 0.50 25 TRP A CA 15
ATOM 7218 C C . TRP A 1 26 ? -0.021 -1.155 1.443 1.00 0.51 25 TRP A C 15
ATOM 7219 O O . TRP A 1 26 ? 0.931 -1.619 0.805 1.00 0.71 25 TRP A O 15
ATOM 7240 N N . HIS A 1 27 ? 0.065 -0.833 2.729 1.00 0.48 26 HIS A N 15
ATOM 7241 C CA . HIS A 1 27 ? 1.231 -1.103 3.568 1.00 0.39 26 HIS A CA 15
ATOM 7242 C C . HIS A 1 27 ? 1.005 -2.333 4.441 1.00 0.43 26 HIS A C 15
ATOM 7243 O O . HIS A 1 27 ? -0.117 -2.841 4.490 1.00 0.50 26 HIS A O 15
ATOM 7257 N N . LYS A 1 28 ? 2.035 -2.723 5.214 1.00 0.51 27 LYS A N 15
ATOM 7258 C CA . LYS A 1 28 ? 1.987 -3.706 6.298 1.00 0.82 27 LYS A CA 15
ATOM 7259 C C . LYS A 1 28 ? 0.650 -3.675 7.054 1.00 0.75 27 LYS A C 15
ATOM 7260 O O . LYS A 1 28 ? -0.229 -4.498 6.785 1.00 0.75 27 LYS A O 15
ATOM 7279 N N . ALA A 1 29 ? 0.479 -2.717 7.968 1.00 0.80 28 ALA A N 15
ATOM 7280 C CA . ALA A 1 29 ? -0.692 -2.616 8.830 1.00 0.84 28 ALA A CA 15
ATOM 7281 C C . ALA A 1 29 ? -1.914 -1.991 8.143 1.00 0.71 28 ALA A C 15
ATOM 7282 O O . ALA A 1 29 ? -2.899 -1.715 8.831 1.00 0.89 28 ALA A O 15
ATOM 7289 N N . CYS A 1 30 ? -1.858 -1.688 6.843 1.00 0.52 29 CYS A N 15
ATOM 7290 C CA . CYS A 1 30 ? -2.928 -1.006 6.123 1.00 0.49 29 CYS A CA 15
ATOM 7291 C C . CYS A 1 30 ? -3.751 -1.954 5.248 1.00 0.55 29 CYS A C 15
ATOM 7292 O O . CYS A 1 30 ? -4.858 -1.589 4.853 1.00 0.69 29 CYS A O 15
ATOM 7299 N N . PHE A 1 31 ? -3.215 -3.114 4.861 1.00 0.53 30 PHE A N 15
ATOM 7300 C CA . PHE A 1 31 ? -3.916 -3.994 3.939 1.00 0.53 30 PHE A CA 15
ATOM 7301 C C . PHE A 1 31 ? -5.174 -4.539 4.609 1.00 0.90 30 PHE A C 15
ATOM 7302 O O . PHE A 1 31 ? -6.261 -4.506 4.020 1.00 2.07 30 PHE A O 15
ATOM 7327 N N . MET A 1 2 ? 6.809 10.111 -8.656 1.00 2.16 1 MET A N 16
ATOM 7328 C CA . MET A 1 2 ? 5.665 10.066 -7.756 1.00 1.91 1 MET A CA 16
ATOM 7329 C C . MET A 1 2 ? 5.387 8.596 -7.474 1.00 1.63 1 MET A C 16
ATOM 7330 O O . MET A 1 2 ? 5.140 7.810 -8.396 1.00 2.04 1 MET A O 16
ATOM 7344 N N . ASN A 1 3 ? 5.490 8.224 -6.204 1.00 1.32 2 ASN A N 16
ATOM 7345 C CA . ASN A 1 3 ? 5.318 6.859 -5.736 1.00 1.10 2 ASN A CA 16
ATOM 7346 C C . ASN A 1 3 ? 3.827 6.571 -5.536 1.00 0.89 2 ASN A C 16
ATOM 7347 O O . ASN A 1 3 ? 3.034 7.506 -5.380 1.00 0.94 2 ASN A O 16
ATOM 7358 N N . PRO A 1 4 ? 3.421 5.294 -5.499 1.00 0.82 3 PRO A N 16
ATOM 7359 C CA . PRO A 1 4 ? 2.042 4.926 -5.218 1.00 0.75 3 PRO A CA 16
ATOM 7360 C C . PRO A 1 4 ? 1.626 5.358 -3.811 1.00 0.58 3 PRO A C 16
ATOM 7361 O O . PRO A 1 4 ? 2.469 5.683 -2.972 1.00 0.62 3 PRO A O 16
ATOM 7372 N N . ASN A 1 5 ? 0.319 5.362 -3.540 1.00 0.62 4 ASN A N 16
ATOM 7373 C CA . ASN A 1 5 ? -0.240 5.728 -2.240 1.00 0.53 4 ASN A CA 16
ATOM 7374 C C . ASN A 1 5 ? -1.143 4.600 -1.749 1.00 0.49 4 ASN A C 16
ATOM 7375 O O . ASN A 1 5 ? -1.745 3.879 -2.543 1.00 0.68 4 ASN A O 16
ATOM 7386 N N . CYS A 1 6 ? -1.200 4.443 -0.433 1.00 0.38 5 CYS A N 16
ATOM 7387 C CA . CYS A 1 6 ? -1.901 3.420 0.306 1.00 0.40 5 CYS A CA 16
ATOM 7388 C C . CYS A 1 6 ? -3.402 3.586 0.117 1.00 0.60 5 CYS A C 16
ATOM 7389 O O . CYS A 1 6 ? -3.947 4.650 0.421 1.00 0.72 5 CYS A O 16
ATOM 7396 N N . ALA A 1 7 ? -4.081 2.527 -0.307 1.00 0.83 6 ALA A N 16
ATOM 7397 C CA . ALA A 1 7 ? -5.534 2.487 -0.375 1.00 1.11 6 ALA A CA 16
ATOM 7398 C C . ALA A 1 7 ? -6.207 2.471 1.014 1.00 1.02 6 ALA A C 16
ATOM 7399 O O . ALA A 1 7 ? -7.440 2.517 1.076 1.00 1.23 6 ALA A O 16
ATOM 7406 N N . ARG A 1 8 ? -5.458 2.416 2.127 1.00 0.78 7 ARG A N 16
ATOM 7407 C CA . ARG A 1 8 ? -6.017 2.524 3.480 1.00 0.65 7 ARG A CA 16
ATOM 7408 C C . ARG A 1 8 ? -5.736 3.905 4.039 1.00 0.55 7 ARG A C 16
ATOM 7409 O O . ARG A 1 8 ? -6.681 4.627 4.347 1.00 0.81 7 ARG A O 16
ATOM 7430 N N . CYS A 1 9 ? -4.458 4.240 4.241 1.00 0.45 8 CYS A N 16
ATOM 7431 C CA . CYS A 1 9 ? -4.098 5.416 5.014 1.00 0.49 8 CYS A CA 16
ATOM 7432 C C . CYS A 1 9 ? -4.064 6.670 4.131 1.00 0.64 8 CYS A C 16
ATOM 7433 O O . CYS A 1 9 ? -4.093 7.792 4.646 1.00 0.85 8 CYS A O 16
ATOM 7440 N N . GLY A 1 10 ? -3.948 6.486 2.815 1.00 0.84 9 GLY A N 16
ATOM 7441 C CA . GLY A 1 10 ? -3.830 7.552 1.845 1.00 1.10 9 GLY A CA 16
ATOM 7442 C C . GLY A 1 10 ? -2.416 8.101 1.707 1.00 1.01 9 GLY A C 16
ATOM 7443 O O . GLY A 1 10 ? -2.250 9.034 0.922 1.00 1.30 9 GLY A O 16
ATOM 7447 N N . LYS A 1 11 ? -1.407 7.603 2.437 1.00 0.72 10 LYS A N 16
ATOM 7448 C CA . LYS A 1 11 ? -0.044 8.135 2.354 1.00 0.81 10 LYS A CA 16
ATOM 7449 C C . LYS A 1 11 ? 0.786 7.355 1.349 1.00 0.58 10 LYS A C 16
ATOM 7450 O O . LYS A 1 11 ? 0.415 6.252 0.951 1.00 0.48 10 LYS A O 16
ATOM 7469 N N . ILE A 1 12 ? 1.931 7.915 0.966 1.00 0.55 11 ILE A N 16
ATOM 7470 C CA . ILE A 1 12 ? 2.858 7.325 0.010 1.00 0.48 11 ILE A CA 16
ATOM 7471 C C . ILE A 1 12 ? 3.293 5.918 0.448 1.00 0.47 11 ILE A C 16
ATOM 7472 O O . ILE A 1 12 ? 3.323 5.621 1.647 1.00 0.61 11 ILE A O 16
ATOM 7488 N N . VAL A 1 13 ? 3.690 5.074 -0.501 1.00 0.49 12 VAL A N 16
ATOM 7489 C CA . VAL A 1 13 ? 4.153 3.704 -0.300 1.00 0.54 12 VAL A CA 16
ATOM 7490 C C . VAL A 1 13 ? 5.540 3.589 -0.943 1.00 0.56 12 VAL A C 16
ATOM 7491 O O . VAL A 1 13 ? 5.830 4.286 -1.916 1.00 1.07 12 VAL A O 16
ATOM 7504 N N . TYR A 1 14 ? 6.387 2.698 -0.421 1.00 0.46 13 TYR A N 16
ATOM 7505 C CA . TYR A 1 14 ? 7.725 2.429 -0.942 1.00 0.47 13 TYR A CA 16
ATOM 7506 C C . TYR A 1 14 ? 7.837 0.925 -1.221 1.00 0.52 13 TYR A C 16
ATOM 7507 O O . TYR A 1 14 ? 7.106 0.147 -0.601 1.00 0.63 13 TYR A O 16
ATOM 7525 N N . PRO A 1 15 ? 8.744 0.473 -2.108 1.00 0.64 14 PRO A N 16
ATOM 7526 C CA . PRO A 1 15 ? 8.726 -0.890 -2.635 1.00 0.77 14 PRO A CA 16
ATOM 7527 C C . PRO A 1 15 ? 8.825 -1.969 -1.558 1.00 1.01 14 PRO A C 16
ATOM 7528 O O . PRO A 1 15 ? 8.144 -2.991 -1.666 1.00 1.99 14 PRO A O 16
ATOM 7539 N N . THR A 1 16 ? 9.610 -1.739 -0.506 1.00 0.81 15 THR A N 16
ATOM 7540 C CA . THR A 1 16 ? 9.849 -2.706 0.558 1.00 0.89 15 THR A CA 16
ATOM 7541 C C . THR A 1 16 ? 8.580 -3.066 1.342 1.00 0.89 15 THR A C 16
ATOM 7542 O O . THR A 1 16 ? 8.572 -4.072 2.059 1.00 1.26 15 THR A O 16
ATOM 7553 N N . GLU A 1 17 ? 7.509 -2.278 1.212 1.00 0.68 16 GLU A N 16
ATOM 7554 C CA . GLU A 1 17 ? 6.232 -2.517 1.866 1.00 0.71 16 GLU A CA 16
ATOM 7555 C C . GLU A 1 17 ? 5.050 -2.330 0.902 1.00 0.75 16 GLU A C 16
ATOM 7556 O O . GLU A 1 17 ? 3.900 -2.327 1.343 1.00 1.28 16 GLU A O 16
ATOM 7568 N N . LYS A 1 18 ? 5.292 -2.187 -0.410 1.00 0.69 17 LYS A N 16
ATOM 7569 C CA . LYS A 1 18 ? 4.208 -2.211 -1.388 1.00 0.80 17 LYS A CA 16
ATOM 7570 C C . LYS A 1 18 ? 3.722 -3.654 -1.470 1.00 0.88 17 LYS A C 16
ATOM 7571 O O . LYS A 1 18 ? 4.313 -4.486 -2.167 1.00 1.51 17 LYS A O 16
ATOM 7590 N N . VAL A 1 19 ? 2.723 -3.994 -0.663 1.00 0.58 18 VAL A N 16
ATOM 7591 C CA . VAL A 1 19 ? 2.072 -5.284 -0.715 1.00 0.80 18 VAL A CA 16
ATOM 7592 C C . VAL A 1 19 ? 1.386 -5.443 -2.079 1.00 0.95 18 VAL A C 16
ATOM 7593 O O . VAL A 1 19 ? 1.198 -4.461 -2.807 1.00 1.28 18 VAL A O 16
ATOM 7606 N N . ASN A 1 20 ? 0.909 -6.650 -2.373 1.00 0.91 19 ASN A N 16
ATOM 7607 C CA . ASN A 1 20 ? -0.028 -6.882 -3.466 1.00 1.01 19 ASN A CA 16
ATOM 7608 C C . ASN A 1 20 ? -1.443 -7.077 -2.924 1.00 0.92 19 ASN A C 16
ATOM 7609 O O . ASN A 1 20 ? -1.618 -7.505 -1.783 1.00 1.92 19 ASN A O 16
ATOM 7620 N N . CYS A 1 21 ? -2.458 -6.768 -3.730 1.00 0.75 20 CYS A N 16
ATOM 7621 C CA . CYS A 1 21 ? -3.866 -6.983 -3.464 1.00 1.21 20 CYS A CA 16
ATOM 7622 C C . CYS A 1 21 ? -4.566 -7.237 -4.807 1.00 1.14 20 CYS A C 16
ATOM 7623 O O . CYS A 1 21 ? -4.064 -7.978 -5.650 1.00 2.08 20 CYS A O 16
ATOM 7631 N N . LEU A 1 22 ? -5.753 -6.662 -4.959 1.00 1.12 21 LEU A N 16
ATOM 7632 C CA . LEU A 1 22 ? -6.637 -6.690 -6.112 1.00 1.02 21 LEU A CA 16
ATOM 7633 C C . LEU A 1 22 ? -6.002 -5.960 -7.293 1.00 1.02 21 LEU A C 16
ATOM 7634 O O . LEU A 1 22 ? -5.727 -6.567 -8.326 1.00 1.66 21 LEU A O 16
ATOM 7650 N N . ASP A 1 23 ? -5.879 -4.640 -7.174 1.00 0.88 22 ASP A N 16
ATOM 7651 C CA . ASP A 1 23 ? -5.481 -3.707 -8.225 1.00 1.11 22 ASP A CA 16
ATOM 7652 C C . ASP A 1 23 ? -4.893 -2.421 -7.628 1.00 1.07 22 ASP A C 16
ATOM 7653 O O . ASP A 1 23 ? -4.990 -1.358 -8.237 1.00 1.53 22 ASP A O 16
ATOM 7662 N N . LYS A 1 24 ? -4.303 -2.474 -6.427 1.00 0.74 23 LYS A N 16
ATOM 7663 C CA . LYS A 1 24 ? -3.823 -1.281 -5.719 1.00 0.82 23 LYS A CA 16
ATOM 7664 C C . LYS A 1 24 ? -2.562 -1.563 -4.915 1.00 0.79 23 LYS A C 16
ATOM 7665 O O . LYS A 1 24 ? -1.909 -2.597 -5.057 1.00 1.20 23 LYS A O 16
ATOM 7684 N N . PHE A 1 25 ? -2.243 -0.607 -4.058 1.00 0.70 24 PHE A N 16
ATOM 7685 C CA . PHE A 1 25 ? -1.103 -0.598 -3.163 1.00 0.74 24 PHE A CA 16
ATOM 7686 C C . PHE A 1 25 ? -1.631 -0.384 -1.752 1.00 0.58 24 PHE A C 16
ATOM 7687 O O . PHE A 1 25 ? -2.610 0.341 -1.559 1.00 0.77 24 PHE A O 16
ATOM 7704 N N . TRP A 1 26 ? -1.000 -1.023 -0.773 1.00 0.45 25 TRP A N 16
ATOM 7705 C CA . TRP A 1 26 ? -1.215 -0.766 0.643 1.00 0.36 25 TRP A CA 16
ATOM 7706 C C . TRP A 1 26 ? 0.159 -0.739 1.310 1.00 0.37 25 TRP A C 16
ATOM 7707 O O . TRP A 1 26 ? 1.180 -0.923 0.642 1.00 0.63 25 TRP A O 16
ATOM 7728 N N . HIS A 1 27 ? 0.168 -0.619 2.635 1.00 0.36 26 HIS A N 16
ATOM 7729 C CA . HIS A 1 27 ? 1.286 -1.002 3.490 1.00 0.35 26 HIS A CA 16
ATOM 7730 C C . HIS A 1 27 ? 0.926 -2.275 4.262 1.00 0.34 26 HIS A C 16
ATOM 7731 O O . HIS A 1 27 ? -0.215 -2.733 4.220 1.00 0.36 26 HIS A O 16
ATOM 7745 N N . LYS A 1 28 ? 1.874 -2.798 5.042 1.00 0.41 27 LYS A N 16
ATOM 7746 C CA . LYS A 1 28 ? 1.739 -3.970 5.904 1.00 0.49 27 LYS A CA 16
ATOM 7747 C C . LYS A 1 28 ? 0.522 -3.873 6.829 1.00 0.54 27 LYS A C 16
ATOM 7748 O O . LYS A 1 28 ? -0.390 -4.700 6.748 1.00 0.66 27 LYS A O 16
ATOM 7767 N N . ALA A 1 29 ? 0.498 -2.859 7.694 1.00 0.60 28 ALA A N 16
ATOM 7768 C CA . ALA A 1 29 ? -0.603 -2.630 8.634 1.00 0.76 28 ALA A CA 16
ATOM 7769 C C . ALA A 1 29 ? -1.877 -2.105 7.946 1.00 0.58 28 ALA A C 16
ATOM 7770 O O . ALA A 1 29 ? -2.946 -2.081 8.562 1.00 0.64 28 ALA A O 16
ATOM 7777 N N . CYS A 1 30 ? -1.784 -1.672 6.687 1.00 0.46 29 CYS A N 16
ATOM 7778 C CA . CYS A 1 30 ? -2.872 -1.067 5.933 1.00 0.40 29 CYS A CA 16
ATOM 7779 C C . CYS A 1 30 ? -3.641 -2.089 5.083 1.00 0.47 29 CYS A C 16
ATOM 7780 O O . CYS A 1 30 ? -4.836 -1.914 4.859 1.00 0.73 29 CYS A O 16
ATOM 7787 N N . PHE A 1 31 ? -2.997 -3.168 4.637 1.00 0.55 30 PHE A N 16
ATOM 7788 C CA . PHE A 1 31 ? -3.692 -4.274 3.992 1.00 0.62 30 PHE A CA 16
ATOM 7789 C C . PHE A 1 31 ? -4.682 -4.871 4.989 1.00 1.33 30 PHE A C 16
ATOM 7790 O O . PHE A 1 31 ? -4.288 -5.197 6.112 1.00 2.79 30 PHE A O 16
ATOM 7815 N N . MET A 1 2 ? 8.014 8.836 -7.730 1.00 2.70 1 MET A N 17
ATOM 7816 C CA . MET A 1 2 ? 6.969 8.215 -8.544 1.00 2.58 1 MET A CA 17
ATOM 7817 C C . MET A 1 2 ? 6.478 6.867 -7.986 1.00 2.23 1 MET A C 17
ATOM 7818 O O . MET A 1 2 ? 6.766 5.811 -8.557 1.00 2.65 1 MET A O 17
ATOM 7832 N N . ASN A 1 3 ? 5.683 6.892 -6.909 1.00 1.67 2 ASN A N 17
ATOM 7833 C CA . ASN A 1 3 ? 5.030 5.699 -6.353 1.00 1.41 2 ASN A CA 17
ATOM 7834 C C . ASN A 1 3 ? 3.528 5.916 -6.150 1.00 1.09 2 ASN A C 17
ATOM 7835 O O . ASN A 1 3 ? 3.090 7.061 -6.024 1.00 1.14 2 ASN A O 17
ATOM 7846 N N . PRO A 1 4 ? 2.729 4.836 -6.076 1.00 0.97 3 PRO A N 17
ATOM 7847 C CA . PRO A 1 4 ? 1.299 4.886 -5.784 1.00 0.89 3 PRO A CA 17
ATOM 7848 C C . PRO A 1 4 ? 1.044 5.153 -4.293 1.00 0.80 3 PRO A C 17
ATOM 7849 O O . PRO A 1 4 ? 1.964 5.099 -3.473 1.00 0.87 3 PRO A O 17
ATOM 7860 N N . ASN A 1 5 ? -0.220 5.400 -3.925 1.00 0.78 4 ASN A N 17
ATOM 7861 C CA . ASN A 1 5 ? -0.620 5.709 -2.550 1.00 0.71 4 ASN A CA 17
ATOM 7862 C C . ASN A 1 5 ? -1.581 4.661 -2.000 1.00 0.68 4 ASN A C 17
ATOM 7863 O O . ASN A 1 5 ? -2.405 4.105 -2.737 1.00 0.78 4 ASN A O 17
ATOM 7874 N N . CYS A 1 6 ? -1.476 4.455 -0.684 1.00 0.59 5 CYS A N 17
ATOM 7875 C CA . CYS A 1 6 ? -2.201 3.484 0.112 1.00 0.52 5 CYS A CA 17
ATOM 7876 C C . CYS A 1 6 ? -3.703 3.696 -0.036 1.00 0.67 5 CYS A C 17
ATOM 7877 O O . CYS A 1 6 ? -4.214 4.817 0.059 1.00 0.96 5 CYS A O 17
ATOM 7884 N N . ALA A 1 7 ? -4.407 2.581 -0.211 1.00 0.83 6 ALA A N 17
ATOM 7885 C CA . ALA A 1 7 ? -5.859 2.515 -0.226 1.00 1.14 6 ALA A CA 17
ATOM 7886 C C . ALA A 1 7 ? -6.486 2.768 1.153 1.00 0.85 6 ALA A C 17
ATOM 7887 O O . ALA A 1 7 ? -7.717 2.831 1.228 1.00 1.05 6 ALA A O 17
ATOM 7894 N N . ARG A 1 8 ? -5.696 2.890 2.233 1.00 0.54 7 ARG A N 17
ATOM 7895 C CA . ARG A 1 8 ? -6.219 2.903 3.601 1.00 0.50 7 ARG A CA 17
ATOM 7896 C C . ARG A 1 8 ? -5.764 4.131 4.377 1.00 0.54 7 ARG A C 17
ATOM 7897 O O . ARG A 1 8 ? -6.615 4.786 4.984 1.00 0.82 7 ARG A O 17
ATOM 7918 N N . CYS A 1 9 ? -4.473 4.472 4.379 1.00 0.40 8 CYS A N 17
ATOM 7919 C CA . CYS A 1 9 ? -3.977 5.618 5.141 1.00 0.50 8 CYS A CA 17
ATOM 7920 C C . CYS A 1 9 ? -3.927 6.892 4.279 1.00 0.56 8 CYS A C 17
ATOM 7921 O O . CYS A 1 9 ? -4.218 7.991 4.759 1.00 0.79 8 CYS A O 17
ATOM 7928 N N . GLY A 1 10 ? -3.554 6.738 3.006 1.00 0.59 9 GLY A N 17
ATOM 7929 C CA . GLY A 1 10 ? -3.249 7.826 2.093 1.00 0.76 9 GLY A CA 17
ATOM 7930 C C . GLY A 1 10 ? -1.810 8.339 2.217 1.00 0.52 9 GLY A C 17
ATOM 7931 O O . GLY A 1 10 ? -1.550 9.485 1.847 1.00 0.63 9 GLY A O 17
ATOM 7935 N N . LYS A 1 11 ? -0.856 7.542 2.708 1.00 0.43 10 LYS A N 17
ATOM 7936 C CA . LYS A 1 11 ? 0.575 7.790 2.542 1.00 0.49 10 LYS A CA 17
ATOM 7937 C C . LYS A 1 11 ? 1.064 7.040 1.305 1.00 0.50 10 LYS A C 17
ATOM 7938 O O . LYS A 1 11 ? 0.494 6.010 0.927 1.00 0.47 10 LYS A O 17
ATOM 7957 N N . ILE A 1 12 ? 2.115 7.553 0.670 1.00 0.63 11 ILE A N 17
ATOM 7958 C CA . ILE A 1 12 ? 2.779 6.884 -0.442 1.00 0.71 11 ILE A CA 17
ATOM 7959 C C . ILE A 1 12 ? 3.260 5.481 -0.052 1.00 0.66 11 ILE A C 17
ATOM 7960 O O . ILE A 1 12 ? 3.557 5.231 1.122 1.00 0.66 11 ILE A O 17
ATOM 7976 N N . VAL A 1 13 ? 3.397 4.577 -1.021 1.00 0.66 12 VAL A N 17
ATOM 7977 C CA . VAL A 1 13 ? 3.805 3.193 -0.812 1.00 0.62 12 VAL A CA 17
ATOM 7978 C C . VAL A 1 13 ? 5.259 3.039 -1.251 1.00 0.54 12 VAL A C 17
ATOM 7979 O O . VAL A 1 13 ? 5.567 3.100 -2.442 1.00 1.19 12 VAL A O 17
ATOM 7992 N N . TYR A 1 14 ? 6.155 2.851 -0.282 1.00 0.51 13 TYR A N 17
ATOM 7993 C CA . TYR A 1 14 ? 7.579 2.614 -0.506 1.00 0.62 13 TYR A CA 17
ATOM 7994 C C . TYR A 1 14 ? 7.804 1.172 -1.000 1.00 0.63 13 TYR A C 17
ATOM 7995 O O . TYR A 1 14 ? 6.884 0.349 -0.910 1.00 0.59 13 TYR A O 17
ATOM 8013 N N . PRO A 1 15 ? 8.973 0.838 -1.579 1.00 0.95 14 PRO A N 17
ATOM 8014 C CA . PRO A 1 15 ? 9.174 -0.416 -2.300 1.00 0.92 14 PRO A CA 17
ATOM 8015 C C . PRO A 1 15 ? 9.037 -1.634 -1.393 1.00 0.91 14 PRO A C 17
ATOM 8016 O O . PRO A 1 15 ? 8.240 -2.523 -1.692 1.00 1.84 14 PRO A O 17
ATOM 8027 N N . THR A 1 16 ? 9.776 -1.693 -0.286 1.00 0.92 15 THR A N 17
ATOM 8028 C CA . THR A 1 16 ? 9.904 -2.898 0.524 1.00 0.96 15 THR A CA 17
ATOM 8029 C C . THR A 1 16 ? 8.586 -3.285 1.212 1.00 0.93 15 THR A C 17
ATOM 8030 O O . THR A 1 16 ? 8.474 -4.400 1.725 1.00 1.25 15 THR A O 17
ATOM 8041 N N . GLU A 1 17 ? 7.576 -2.410 1.194 1.00 0.71 16 GLU A N 17
ATOM 8042 C CA . GLU A 1 17 ? 6.306 -2.571 1.886 1.00 0.72 16 GLU A CA 17
ATOM 8043 C C . GLU A 1 17 ? 5.107 -2.671 0.930 1.00 0.74 16 GLU A C 17
ATOM 8044 O O . GLU A 1 17 ? 3.996 -2.885 1.407 1.00 1.21 16 GLU A O 17
ATOM 8056 N N . LYS A 1 18 ? 5.284 -2.569 -0.398 1.00 0.62 17 LYS A N 17
ATOM 8057 C CA . LYS A 1 18 ? 4.167 -2.680 -1.349 1.00 0.65 17 LYS A CA 17
ATOM 8058 C C . LYS A 1 18 ? 3.457 -4.031 -1.244 1.00 0.70 17 LYS A C 17
ATOM 8059 O O . LYS A 1 18 ? 3.885 -5.001 -1.872 1.00 1.25 17 LYS A O 17
ATOM 8078 N N . VAL A 1 19 ? 2.381 -4.123 -0.467 1.00 0.46 18 VAL A N 17
ATOM 8079 C CA . VAL A 1 19 ? 1.475 -5.247 -0.479 1.00 0.52 18 VAL A CA 17
ATOM 8080 C C . VAL A 1 19 ? 0.732 -5.144 -1.804 1.00 0.66 18 VAL A C 17
ATOM 8081 O O . VAL A 1 19 ? -0.042 -4.199 -1.986 1.00 1.09 18 VAL A O 17
ATOM 8094 N N . ASN A 1 20 ? 1.027 -6.019 -2.765 1.00 1.07 19 ASN A N 17
ATOM 8095 C CA . ASN A 1 20 ? 0.604 -5.808 -4.145 1.00 1.61 19 ASN A CA 17
ATOM 8096 C C . ASN A 1 20 ? -0.721 -6.525 -4.371 1.00 1.75 19 ASN A C 17
ATOM 8097 O O . ASN A 1 20 ? -0.764 -7.660 -4.854 1.00 2.68 19 ASN A O 17
ATOM 8108 N N . CYS A 1 21 ? -1.796 -5.884 -3.920 1.00 1.48 20 CYS A N 17
ATOM 8109 C CA . CYS A 1 21 ? -3.137 -6.438 -3.904 1.00 1.68 20 CYS A CA 17
ATOM 8110 C C . CYS A 1 21 ? -3.691 -6.513 -5.332 1.00 1.86 20 CYS A C 17
ATOM 8111 O O . CYS A 1 21 ? -3.079 -6.049 -6.297 1.00 3.30 20 CYS A O 17
ATOM 8119 N N . LEU A 1 22 ? -4.896 -7.055 -5.450 1.00 1.07 21 LEU A N 17
ATOM 8120 C CA . LEU A 1 22 ? -5.688 -7.178 -6.668 1.00 1.13 21 LEU A CA 17
ATOM 8121 C C . LEU A 1 22 ? -6.257 -5.842 -7.160 1.00 1.20 21 LEU A C 17
ATOM 8122 O O . LEU A 1 22 ? -6.971 -5.823 -8.164 1.00 2.69 21 LEU A O 17
ATOM 8138 N N . ASP A 1 23 ? -5.975 -4.738 -6.463 1.00 1.23 22 ASP A N 17
ATOM 8139 C CA . ASP A 1 23 ? -6.527 -3.409 -6.706 1.00 2.52 22 ASP A CA 17
ATOM 8140 C C . ASP A 1 23 ? -5.433 -2.336 -6.714 1.00 1.74 22 ASP A C 17
ATOM 8141 O O . ASP A 1 23 ? -5.290 -1.594 -7.691 1.00 1.76 22 ASP A O 17
ATOM 8150 N N . LYS A 1 24 ? -4.665 -2.229 -5.630 1.00 1.26 23 LYS A N 17
ATOM 8151 C CA . LYS A 1 24 ? -3.665 -1.205 -5.381 1.00 0.90 23 LYS A CA 17
ATOM 8152 C C . LYS A 1 24 ? -2.516 -1.813 -4.589 1.00 0.62 23 LYS A C 17
ATOM 8153 O O . LYS A 1 24 ? -2.356 -3.033 -4.501 1.00 0.61 23 LYS A O 17
ATOM 8172 N N . PHE A 1 25 ? -1.690 -0.937 -4.051 1.00 0.73 24 PHE A N 17
ATOM 8173 C CA . PHE A 1 25 ? -0.497 -1.195 -3.299 1.00 0.78 24 PHE A CA 17
ATOM 8174 C C . PHE A 1 25 ? -0.850 -0.671 -1.909 1.00 0.77 24 PHE A C 17
ATOM 8175 O O . PHE A 1 25 ? -1.396 0.431 -1.800 1.00 1.00 24 PHE A O 17
ATOM 8192 N N . TRP A 1 26 ? -0.616 -1.464 -0.868 1.00 0.59 25 TRP A N 17
ATOM 8193 C CA . TRP A 1 26 ? -0.945 -1.117 0.514 1.00 0.50 25 TRP A CA 17
ATOM 8194 C C . TRP A 1 26 ? 0.336 -1.197 1.350 1.00 0.51 25 TRP A C 17
ATOM 8195 O O . TRP A 1 26 ? 1.411 -1.465 0.812 1.00 0.64 25 TRP A O 17
ATOM 8216 N N . HIS A 1 27 ? 0.215 -0.999 2.664 1.00 0.57 26 HIS A N 17
ATOM 8217 C CA . HIS A 1 27 ? 1.287 -1.162 3.648 1.00 0.44 26 HIS A CA 17
ATOM 8218 C C . HIS A 1 27 ? 0.973 -2.330 4.578 1.00 0.51 26 HIS A C 17
ATOM 8219 O O . HIS A 1 27 ? -0.156 -2.828 4.544 1.00 0.52 26 HIS A O 17
ATOM 8233 N N . LYS A 1 28 ? 1.924 -2.741 5.436 1.00 0.65 27 LYS A N 17
ATOM 8234 C CA . LYS A 1 28 ? 1.780 -3.903 6.327 1.00 0.77 27 LYS A CA 17
ATOM 8235 C C . LYS A 1 28 ? 0.413 -3.933 7.014 1.00 0.65 27 LYS A C 17
ATOM 8236 O O . LYS A 1 28 ? -0.355 -4.866 6.770 1.00 0.66 27 LYS A O 17
ATOM 8255 N N . ALA A 1 29 ? 0.120 -2.939 7.857 1.00 0.71 28 ALA A N 17
ATOM 8256 C CA . ALA A 1 29 ? -1.118 -2.852 8.629 1.00 0.79 28 ALA A CA 17
ATOM 8257 C C . ALA A 1 29 ? -2.235 -2.097 7.896 1.00 0.59 28 ALA A C 17
ATOM 8258 O O . ALA A 1 29 ? -3.291 -1.878 8.487 1.00 0.73 28 ALA A O 17
ATOM 8265 N N . CYS A 1 30 ? -2.028 -1.668 6.649 1.00 0.42 29 CYS A N 17
ATOM 8266 C CA . CYS A 1 30 ? -3.064 -1.003 5.868 1.00 0.36 29 CYS A CA 17
ATOM 8267 C C . CYS A 1 30 ? -3.808 -2.027 5.010 1.00 0.40 29 CYS A C 17
ATOM 8268 O O . CYS A 1 30 ? -5.025 -1.926 4.872 1.00 0.76 29 CYS A O 17
ATOM 8275 N N . PHE A 1 31 ? -3.098 -3.023 4.471 1.00 0.53 30 PHE A N 17
ATOM 8276 C CA . PHE A 1 31 ? -3.699 -4.123 3.729 1.00 0.57 30 PHE A CA 17
ATOM 8277 C C . PHE A 1 31 ? -4.785 -4.781 4.572 1.00 1.07 30 PHE A C 17
ATOM 8278 O O . PHE A 1 31 ? -4.525 -5.160 5.721 1.00 2.47 30 PHE A O 17
ATOM 8303 N N . MET A 1 2 ? 8.740 9.862 -6.389 1.00 3.51 1 MET A N 18
ATOM 8304 C CA . MET A 1 2 ? 7.336 9.496 -6.427 1.00 3.05 1 MET A CA 18
ATOM 8305 C C . MET A 1 2 ? 7.226 8.013 -6.090 1.00 2.84 1 MET A C 18
ATOM 8306 O O . MET A 1 2 ? 8.108 7.219 -6.426 1.00 3.68 1 MET A O 18
ATOM 8320 N N . ASN A 1 3 ? 6.137 7.650 -5.423 1.00 1.90 2 ASN A N 18
ATOM 8321 C CA . ASN A 1 3 ? 5.671 6.291 -5.188 1.00 1.46 2 ASN A CA 18
ATOM 8322 C C . ASN A 1 3 ? 4.141 6.373 -5.066 1.00 1.20 2 ASN A C 18
ATOM 8323 O O . ASN A 1 3 ? 3.616 7.481 -4.891 1.00 1.36 2 ASN A O 18
ATOM 8334 N N . PRO A 1 4 ? 3.403 5.253 -5.171 1.00 0.91 3 PRO A N 18
ATOM 8335 C CA . PRO A 1 4 ? 1.946 5.274 -5.129 1.00 0.74 3 PRO A CA 18
ATOM 8336 C C . PRO A 1 4 ? 1.433 5.620 -3.727 1.00 0.55 3 PRO A C 18
ATOM 8337 O O . PRO A 1 4 ? 2.190 5.649 -2.758 1.00 0.61 3 PRO A O 18
ATOM 8348 N N . ASN A 1 5 ? 0.132 5.876 -3.624 1.00 0.58 4 ASN A N 18
ATOM 8349 C CA . ASN A 1 5 ? -0.532 6.443 -2.458 1.00 0.77 4 ASN A CA 18
ATOM 8350 C C . ASN A 1 5 ? -1.442 5.365 -1.889 1.00 0.77 4 ASN A C 18
ATOM 8351 O O . ASN A 1 5 ? -2.301 4.855 -2.612 1.00 0.94 4 ASN A O 18
ATOM 8362 N N . CYS A 1 6 ? -1.253 4.997 -0.623 1.00 0.64 5 CYS A N 18
ATOM 8363 C CA . CYS A 1 6 ? -2.054 3.998 0.061 1.00 0.64 5 CYS A CA 18
ATOM 8364 C C . CYS A 1 6 ? -3.477 4.545 0.191 1.00 0.72 5 CYS A C 18
ATOM 8365 O O . CYS A 1 6 ? -3.719 5.502 0.936 1.00 0.74 5 CYS A O 18
ATOM 8372 N N . ALA A 1 7 ? -4.433 3.941 -0.507 1.00 1.06 6 ALA A N 18
ATOM 8373 C CA . ALA A 1 7 ? -5.853 4.275 -0.456 1.00 1.27 6 ALA A CA 18
ATOM 8374 C C . ALA A 1 7 ? -6.523 3.837 0.866 1.00 0.91 6 ALA A C 18
ATOM 8375 O O . ALA A 1 7 ? -7.728 3.570 0.881 1.00 0.83 6 ALA A O 18
ATOM 8382 N N . ARG A 1 8 ? -5.760 3.658 1.951 1.00 0.87 7 ARG A N 18
ATOM 8383 C CA . ARG A 1 8 ? -6.226 3.183 3.255 1.00 0.51 7 ARG A CA 18
ATOM 8384 C C . ARG A 1 8 ? -5.722 4.125 4.340 1.00 0.53 7 ARG A C 18
ATOM 8385 O O . ARG A 1 8 ? -6.541 4.669 5.083 1.00 0.88 7 ARG A O 18
ATOM 8406 N N . CYS A 1 9 ? -4.404 4.307 4.472 1.00 0.45 8 CYS A N 18
ATOM 8407 C CA . CYS A 1 9 ? -3.851 5.172 5.505 1.00 0.65 8 CYS A CA 18
ATOM 8408 C C . CYS A 1 9 ? -3.790 6.632 5.041 1.00 0.76 8 CYS A C 18
ATOM 8409 O O . CYS A 1 9 ? -3.858 7.527 5.885 1.00 1.17 8 CYS A O 18
ATOM 8416 N N . GLY A 1 10 ? -3.640 6.869 3.734 1.00 0.67 9 GLY A N 18
ATOM 8417 C CA . GLY A 1 10 ? -3.421 8.181 3.145 1.00 0.91 9 GLY A CA 18
ATOM 8418 C C . GLY A 1 10 ? -1.963 8.443 2.750 1.00 0.63 9 GLY A C 18
ATOM 8419 O O . GLY A 1 10 ? -1.675 9.536 2.264 1.00 0.79 9 GLY A O 18
ATOM 8423 N N . LYS A 1 11 ? -1.025 7.510 2.969 1.00 0.39 10 LYS A N 18
ATOM 8424 C CA . LYS A 1 11 ? 0.413 7.796 2.914 1.00 0.42 10 LYS A CA 18
ATOM 8425 C C . LYS A 1 11 ? 1.122 7.039 1.794 1.00 0.41 10 LYS A C 18
ATOM 8426 O O . LYS A 1 11 ? 0.672 5.973 1.372 1.00 0.41 10 LYS A O 18
ATOM 8445 N N . ILE A 1 12 ? 2.210 7.613 1.284 1.00 0.43 11 ILE A N 18
ATOM 8446 C CA . ILE A 1 12 ? 3.003 7.079 0.185 1.00 0.42 11 ILE A CA 18
ATOM 8447 C C . ILE A 1 12 ? 3.491 5.661 0.515 1.00 0.40 11 ILE A C 18
ATOM 8448 O O . ILE A 1 12 ? 3.908 5.415 1.648 1.00 0.50 11 ILE A O 18
ATOM 8464 N N . VAL A 1 13 ? 3.519 4.744 -0.451 1.00 0.40 12 VAL A N 18
ATOM 8465 C CA . VAL A 1 13 ? 3.852 3.338 -0.237 1.00 0.45 12 VAL A CA 18
ATOM 8466 C C . VAL A 1 13 ? 5.277 3.137 -0.735 1.00 0.54 12 VAL A C 18
ATOM 8467 O O . VAL A 1 13 ? 5.533 3.094 -1.940 1.00 1.12 12 VAL A O 18
ATOM 8480 N N . TYR A 1 14 ? 6.207 3.055 0.214 1.00 0.90 13 TYR A N 18
ATOM 8481 C CA . TYR A 1 14 ? 7.615 2.821 -0.059 1.00 1.03 13 TYR A CA 18
ATOM 8482 C C . TYR A 1 14 ? 7.723 1.423 -0.670 1.00 0.96 13 TYR A C 18
ATOM 8483 O O . TYR A 1 14 ? 7.003 0.520 -0.232 1.00 0.96 13 TYR A O 18
ATOM 8501 N N . PRO A 1 15 ? 8.555 1.219 -1.702 1.00 0.95 14 PRO A N 18
ATOM 8502 C CA . PRO A 1 15 ? 8.378 0.079 -2.579 1.00 1.08 14 PRO A CA 18
ATOM 8503 C C . PRO A 1 15 ? 8.721 -1.260 -1.918 1.00 0.99 14 PRO A C 18
ATOM 8504 O O . PRO A 1 15 ? 8.164 -2.277 -2.325 1.00 1.87 14 PRO A O 18
ATOM 8515 N N . THR A 1 16 ? 9.542 -1.265 -0.866 1.00 0.75 15 THR A N 18
ATOM 8516 C CA . THR A 1 16 ? 9.794 -2.409 0.005 1.00 0.84 15 THR A CA 18
ATOM 8517 C C . THR A 1 16 ? 8.523 -2.924 0.690 1.00 0.84 15 THR A C 18
ATOM 8518 O O . THR A 1 16 ? 8.472 -4.094 1.078 1.00 1.22 15 THR A O 18
ATOM 8529 N N . GLU A 1 17 ? 7.498 -2.085 0.859 1.00 0.62 16 GLU A N 18
ATOM 8530 C CA . GLU A 1 17 ? 6.337 -2.385 1.686 1.00 0.66 16 GLU A CA 18
ATOM 8531 C C . GLU A 1 17 ? 5.065 -2.585 0.863 1.00 0.73 16 GLU A C 18
ATOM 8532 O O . GLU A 1 17 ? 3.996 -2.733 1.450 1.00 1.20 16 GLU A O 18
ATOM 8544 N N . LYS A 1 18 ? 5.168 -2.596 -0.473 1.00 0.64 17 LYS A N 18
ATOM 8545 C CA . LYS A 1 18 ? 4.043 -2.781 -1.388 1.00 0.68 17 LYS A CA 18
ATOM 8546 C C . LYS A 1 18 ? 3.460 -4.176 -1.190 1.00 0.73 17 LYS A C 18
ATOM 8547 O O . LYS A 1 18 ? 3.925 -5.129 -1.821 1.00 1.26 17 LYS A O 18
ATOM 8566 N N . VAL A 1 19 ? 2.471 -4.335 -0.319 1.00 0.59 18 VAL A N 18
ATOM 8567 C CA . VAL A 1 19 ? 1.754 -5.586 -0.209 1.00 0.77 18 VAL A CA 18
ATOM 8568 C C . VAL A 1 19 ? 1.043 -5.845 -1.537 1.00 0.99 18 VAL A C 18
ATOM 8569 O O . VAL A 1 19 ? 0.731 -4.896 -2.270 1.00 1.15 18 VAL A O 18
ATOM 8582 N N . ASN A 1 20 ? 0.709 -7.106 -1.804 1.00 1.23 19 ASN A N 18
ATOM 8583 C CA . ASN A 1 20 ? -0.080 -7.441 -2.977 1.00 1.42 19 ASN A CA 18
ATOM 8584 C C . ASN A 1 20 ? -1.548 -7.497 -2.585 1.00 1.13 19 ASN A C 18
ATOM 8585 O O . ASN A 1 20 ? -1.872 -7.867 -1.458 1.00 2.12 19 ASN A O 18
ATOM 8596 N N . CYS A 1 21 ? -2.438 -7.108 -3.493 1.00 0.72 20 CYS A N 18
ATOM 8597 C CA . CYS A 1 21 ? -3.877 -7.073 -3.294 1.00 1.17 20 CYS A CA 18
ATOM 8598 C C . CYS A 1 21 ? -4.573 -7.462 -4.603 1.00 1.07 20 CYS A C 18
ATOM 8599 O O . CYS A 1 21 ? -3.941 -8.043 -5.482 1.00 2.05 20 CYS A O 18
ATOM 8607 N N . LEU A 1 22 ? -5.869 -7.167 -4.733 1.00 1.14 21 LEU A N 18
ATOM 8608 C CA . LEU A 1 22 ? -6.665 -7.428 -5.926 1.00 1.10 21 LEU A CA 18
ATOM 8609 C C . LEU A 1 22 ? -5.961 -6.815 -7.130 1.00 1.11 21 LEU A C 18
ATOM 8610 O O . LEU A 1 22 ? -5.498 -7.539 -8.007 1.00 1.68 21 LEU A O 18
ATOM 8626 N N . ASP A 1 23 ? -5.902 -5.484 -7.188 1.00 0.89 22 ASP A N 18
ATOM 8627 C CA . ASP A 1 23 ? -5.090 -4.740 -8.144 1.00 1.03 22 ASP A CA 18
ATOM 8628 C C . ASP A 1 23 ? -4.806 -3.352 -7.567 1.00 0.96 22 ASP A C 18
ATOM 8629 O O . ASP A 1 23 ? -5.208 -2.333 -8.136 1.00 1.54 22 ASP A O 18
ATOM 8638 N N . LYS A 1 24 ? -4.221 -3.317 -6.367 1.00 0.73 23 LYS A N 18
ATOM 8639 C CA . LYS A 1 24 ? -3.912 -2.119 -5.582 1.00 0.79 23 LYS A CA 18
ATOM 8640 C C . LYS A 1 24 ? -2.574 -2.352 -4.871 1.00 0.67 23 LYS A C 18
ATOM 8641 O O . LYS A 1 24 ? -2.186 -3.516 -4.719 1.00 0.78 23 LYS A O 18
ATOM 8660 N N . PHE A 1 25 ? -1.911 -1.300 -4.383 1.00 0.74 24 PHE A N 18
ATOM 8661 C CA . PHE A 1 25 ? -0.678 -1.380 -3.591 1.00 0.83 24 PHE A CA 18
ATOM 8662 C C . PHE A 1 25 ? -0.918 -0.695 -2.245 1.00 0.84 24 PHE A C 18
ATOM 8663 O O . PHE A 1 25 ? -1.536 0.371 -2.220 1.00 1.02 24 PHE A O 18
ATOM 8680 N N . TRP A 1 26 ? -0.478 -1.299 -1.137 1.00 0.69 25 TRP A N 18
ATOM 8681 C CA . TRP A 1 26 ? -0.706 -0.773 0.214 1.00 0.69 25 TRP A CA 18
ATOM 8682 C C . TRP A 1 26 ? 0.600 -0.908 1.004 1.00 0.65 25 TRP A C 18
ATOM 8683 O O . TRP A 1 26 ? 1.517 -1.574 0.524 1.00 0.78 25 TRP A O 18
ATOM 8704 N N . HIS A 1 27 ? 0.663 -0.392 2.237 1.00 0.74 26 HIS A N 18
ATOM 8705 C CA . HIS A 1 27 ? 1.684 -0.821 3.209 1.00 0.64 26 HIS A CA 18
ATOM 8706 C C . HIS A 1 27 ? 1.256 -2.121 3.889 1.00 0.59 26 HIS A C 18
ATOM 8707 O O . HIS A 1 27 ? 0.084 -2.494 3.812 1.00 0.64 26 HIS A O 18
ATOM 8721 N N . LYS A 1 28 ? 2.168 -2.720 4.671 1.00 0.54 27 LYS A N 18
ATOM 8722 C CA . LYS A 1 28 ? 1.961 -3.868 5.552 1.00 0.54 27 LYS A CA 18
ATOM 8723 C C . LYS A 1 28 ? 0.572 -3.896 6.190 1.00 0.62 27 LYS A C 18
ATOM 8724 O O . LYS A 1 28 ? -0.240 -4.756 5.848 1.00 0.84 27 LYS A O 18
ATOM 8743 N N . ALA A 1 29 ? 0.330 -2.970 7.120 1.00 0.63 28 ALA A N 18
ATOM 8744 C CA . ALA A 1 29 ? -0.869 -2.922 7.943 1.00 0.78 28 ALA A CA 18
ATOM 8745 C C . ALA A 1 29 ? -2.089 -2.384 7.196 1.00 0.76 28 ALA A C 18
ATOM 8746 O O . ALA A 1 29 ? -3.195 -2.420 7.743 1.00 0.96 28 ALA A O 18
ATOM 8753 N N . CYS A 1 30 ? -1.907 -1.851 5.991 1.00 0.63 29 CYS A N 18
ATOM 8754 C CA . CYS A 1 30 ? -2.939 -1.166 5.240 1.00 0.70 29 CYS A CA 18
ATOM 8755 C C . CYS A 1 30 ? -3.664 -2.096 4.259 1.00 0.76 29 CYS A C 18
ATOM 8756 O O . CYS A 1 30 ? -4.658 -1.681 3.668 1.00 0.99 29 CYS A O 18
ATOM 8763 N N . PHE A 1 31 ? -3.241 -3.361 4.160 1.00 0.61 30 PHE A N 18
ATOM 8764 C CA . PHE A 1 31 ? -3.954 -4.408 3.441 1.00 0.59 30 PHE A CA 18
ATOM 8765 C C . PHE A 1 31 ? -5.399 -4.481 3.936 1.00 0.88 30 PHE A C 18
ATOM 8766 O O . PHE A 1 31 ? -6.346 -4.262 3.172 1.00 2.51 30 PHE A O 18
ATOM 8791 N N . MET A 1 2 ? 6.449 8.272 -9.631 1.00 2.98 1 MET A N 19
ATOM 8792 C CA . MET A 1 2 ? 5.486 8.555 -8.575 1.00 2.00 1 MET A CA 19
ATOM 8793 C C . MET A 1 2 ? 5.232 7.236 -7.845 1.00 1.77 1 MET A C 19
ATOM 8794 O O . MET A 1 2 ? 4.792 6.268 -8.470 1.00 2.27 1 MET A O 19
ATOM 8808 N N . ASN A 1 3 ? 5.522 7.176 -6.544 1.00 1.42 2 ASN A N 19
ATOM 8809 C CA . ASN A 1 3 ? 5.278 5.967 -5.762 1.00 1.22 2 ASN A CA 19
ATOM 8810 C C . ASN A 1 3 ? 3.811 6.019 -5.352 1.00 1.01 2 ASN A C 19
ATOM 8811 O O . ASN A 1 3 ? 3.412 6.997 -4.714 1.00 1.42 2 ASN A O 19
ATOM 8822 N N . PRO A 1 4 ? 2.993 5.020 -5.716 1.00 0.73 3 PRO A N 19
ATOM 8823 C CA . PRO A 1 4 ? 1.573 5.034 -5.410 1.00 0.63 3 PRO A CA 19
ATOM 8824 C C . PRO A 1 4 ? 1.347 5.050 -3.896 1.00 0.62 3 PRO A C 19
ATOM 8825 O O . PRO A 1 4 ? 2.230 4.724 -3.098 1.00 0.97 3 PRO A O 19
ATOM 8836 N N . ASN A 1 5 ? 0.156 5.485 -3.495 1.00 0.53 4 ASN A N 19
ATOM 8837 C CA . ASN A 1 5 ? -0.175 5.767 -2.106 1.00 0.53 4 ASN A CA 19
ATOM 8838 C C . ASN A 1 5 ? -1.208 4.749 -1.643 1.00 0.42 4 ASN A C 19
ATOM 8839 O O . ASN A 1 5 ? -2.090 4.352 -2.408 1.00 0.57 4 ASN A O 19
ATOM 8850 N N . CYS A 1 6 ? -1.083 4.340 -0.385 1.00 0.42 5 CYS A N 19
ATOM 8851 C CA . CYS A 1 6 ? -1.899 3.391 0.337 1.00 0.41 5 CYS A CA 19
ATOM 8852 C C . CYS A 1 6 ? -3.352 3.830 0.204 1.00 0.45 5 CYS A C 19
ATOM 8853 O O . CYS A 1 6 ? -3.725 4.908 0.671 1.00 0.54 5 CYS A O 19
ATOM 8860 N N . ALA A 1 7 ? -4.168 2.993 -0.433 1.00 0.58 6 ALA A N 19
ATOM 8861 C CA . ALA A 1 7 ? -5.592 3.251 -0.583 1.00 0.75 6 ALA A CA 19
ATOM 8862 C C . ALA A 1 7 ? -6.341 3.183 0.761 1.00 0.66 6 ALA A C 19
ATOM 8863 O O . ALA A 1 7 ? -7.533 3.501 0.802 1.00 0.80 6 ALA A O 19
ATOM 8870 N N . ARG A 1 8 ? -5.674 2.829 1.866 1.00 0.53 7 ARG A N 19
ATOM 8871 C CA . ARG A 1 8 ? -6.268 2.809 3.198 1.00 0.46 7 ARG A CA 19
ATOM 8872 C C . ARG A 1 8 ? -5.980 4.145 3.861 1.00 0.58 7 ARG A C 19
ATOM 8873 O O . ARG A 1 8 ? -6.910 4.915 4.098 1.00 0.96 7 ARG A O 19
ATOM 8894 N N . CYS A 1 9 ? -4.714 4.412 4.186 1.00 0.43 8 CYS A N 19
ATOM 8895 C CA . CYS A 1 9 ? -4.355 5.527 5.040 1.00 0.52 8 CYS A CA 19
ATOM 8896 C C . CYS A 1 9 ? -4.204 6.822 4.231 1.00 0.59 8 CYS A C 19
ATOM 8897 O O . CYS A 1 9 ? -4.467 7.903 4.767 1.00 0.77 8 CYS A O 19
ATOM 8904 N N . GLY A 1 10 ? -3.859 6.725 2.944 1.00 0.66 9 GLY A N 19
ATOM 8905 C CA . GLY A 1 10 ? -3.569 7.830 2.042 1.00 0.80 9 GLY A CA 19
ATOM 8906 C C . GLY A 1 10 ? -2.079 8.168 1.940 1.00 0.70 9 GLY A C 19
ATOM 8907 O O . GLY A 1 10 ? -1.738 9.120 1.235 1.00 0.89 9 GLY A O 19
ATOM 8911 N N . LYS A 1 11 ? -1.175 7.472 2.641 1.00 0.50 10 LYS A N 19
ATOM 8912 C CA . LYS A 1 11 ? 0.257 7.796 2.649 1.00 0.47 10 LYS A CA 19
ATOM 8913 C C . LYS A 1 11 ? 1.016 6.972 1.612 1.00 0.41 10 LYS A C 19
ATOM 8914 O O . LYS A 1 11 ? 0.552 5.909 1.211 1.00 0.40 10 LYS A O 19
ATOM 8933 N N . ILE A 1 12 ? 2.184 7.443 1.176 1.00 0.47 11 ILE A N 19
ATOM 8934 C CA . ILE A 1 12 ? 2.995 6.800 0.142 1.00 0.51 11 ILE A CA 19
ATOM 8935 C C . ILE A 1 12 ? 3.334 5.348 0.505 1.00 0.52 11 ILE A C 19
ATOM 8936 O O . ILE A 1 12 ? 3.470 5.040 1.690 1.00 0.60 11 ILE A O 19
ATOM 8952 N N . VAL A 1 13 ? 3.523 4.481 -0.490 1.00 0.51 12 VAL A N 19
ATOM 8953 C CA . VAL A 1 13 ? 3.984 3.104 -0.330 1.00 0.51 12 VAL A CA 19
ATOM 8954 C C . VAL A 1 13 ? 5.348 3.039 -1.014 1.00 0.48 12 VAL A C 19
ATOM 8955 O O . VAL A 1 13 ? 5.430 3.209 -2.233 1.00 1.09 12 VAL A O 19
ATOM 8968 N N . TYR A 1 14 ? 6.428 2.858 -0.252 1.00 0.54 13 TYR A N 19
ATOM 8969 C CA . TYR A 1 14 ? 7.764 2.717 -0.818 1.00 0.54 13 TYR A CA 19
ATOM 8970 C C . TYR A 1 14 ? 7.862 1.361 -1.532 1.00 0.60 13 TYR A C 19
ATOM 8971 O O . TYR A 1 14 ? 7.137 0.429 -1.170 1.00 0.65 13 TYR A O 19
ATOM 8989 N N . PRO A 1 15 ? 8.777 1.180 -2.502 1.00 0.74 14 PRO A N 19
ATOM 8990 C CA . PRO A 1 15 ? 8.887 -0.089 -3.217 1.00 0.88 14 PRO A CA 19
ATOM 8991 C C . PRO A 1 15 ? 9.315 -1.240 -2.296 1.00 0.91 14 PRO A C 19
ATOM 8992 O O . PRO A 1 15 ? 9.056 -2.408 -2.590 1.00 1.55 14 PRO A O 19
ATOM 9003 N N . THR A 1 16 ? 9.922 -0.921 -1.155 1.00 1.04 15 THR A N 19
ATOM 9004 C CA . THR A 1 16 ? 10.277 -1.836 -0.086 1.00 1.10 15 THR A CA 19
ATOM 9005 C C . THR A 1 16 ? 9.047 -2.464 0.585 1.00 1.04 15 THR A C 19
ATOM 9006 O O . THR A 1 16 ? 9.161 -3.540 1.174 1.00 1.34 15 THR A O 19
ATOM 9017 N N . GLU A 1 17 ? 7.872 -1.829 0.504 1.00 0.86 16 GLU A N 19
ATOM 9018 C CA . GLU A 1 17 ? 6.751 -2.081 1.409 1.00 0.86 16 GLU A CA 19
ATOM 9019 C C . GLU A 1 17 ? 5.467 -2.499 0.677 1.00 0.79 16 GLU A C 19
ATOM 9020 O O . GLU A 1 17 ? 4.424 -2.667 1.307 1.00 1.19 16 GLU A O 19
ATOM 9032 N N . LYS A 1 18 ? 5.548 -2.690 -0.646 1.00 0.76 17 LYS A N 19
ATOM 9033 C CA . LYS A 1 18 ? 4.440 -3.014 -1.545 1.00 0.81 17 LYS A CA 19
ATOM 9034 C C . LYS A 1 18 ? 3.691 -4.281 -1.124 1.00 0.81 17 LYS A C 19
ATOM 9035 O O . LYS A 1 18 ? 4.097 -5.391 -1.494 1.00 1.34 17 LYS A O 19
ATOM 9054 N N . VAL A 1 19 ? 2.580 -4.136 -0.405 1.00 0.51 18 VAL A N 19
ATOM 9055 C CA . VAL A 1 19 ? 1.560 -5.161 -0.325 1.00 0.53 18 VAL A CA 19
ATOM 9056 C C . VAL A 1 19 ? 1.045 -5.424 -1.744 1.00 0.73 18 VAL A C 19
ATOM 9057 O O . VAL A 1 19 ? 0.903 -4.481 -2.528 1.00 1.04 18 VAL A O 19
ATOM 9070 N N . ASN A 1 20 ? 0.736 -6.684 -2.061 1.00 0.90 19 ASN A N 19
ATOM 9071 C CA . ASN A 1 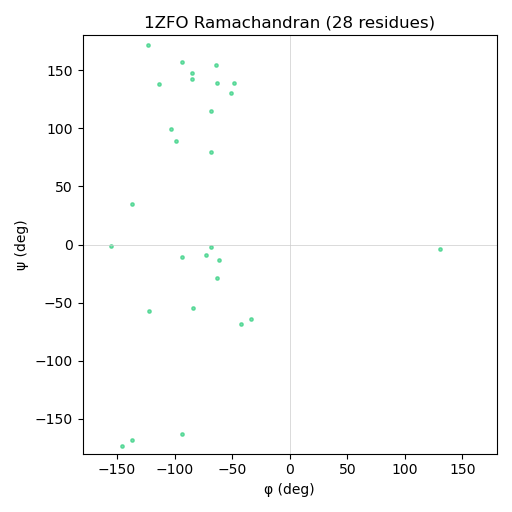20 ? -0.003 -7.049 -3.274 1.00 1.11 19 ASN A CA 19
ATOM 9072 C C . ASN A 1 20 ? -1.424 -7.281 -2.753 1.00 0.99 19 ASN A C 19
ATOM 9073 O O . ASN A 1 20 ? -1.577 -7.891 -1.690 1.00 1.89 19 ASN A O 19
ATOM 9084 N N . CYS A 1 21 ? -2.449 -6.831 -3.468 1.00 0.70 20 CYS A N 19
ATOM 9085 C CA . CYS A 1 21 ? -3.838 -6.935 -3.053 1.00 1.26 20 CYS A CA 19
ATOM 9086 C C . CYS A 1 21 ? -4.689 -7.131 -4.313 1.00 1.17 20 CYS A C 19
ATOM 9087 O O . CYS A 1 21 ? -4.268 -7.828 -5.237 1.00 1.94 20 CYS A O 19
ATOM 9095 N N . LEU A 1 22 ? -5.881 -6.533 -4.338 1.00 1.40 21 LEU A N 19
ATOM 9096 C CA . LEU A 1 22 ? -6.758 -6.436 -5.502 1.00 1.32 21 LEU A CA 19
ATOM 9097 C C . LEU A 1 22 ? -5.955 -5.876 -6.680 1.00 1.13 21 LEU A C 19
ATOM 9098 O O . LEU A 1 22 ? -5.610 -6.587 -7.619 1.00 1.55 21 LEU A O 19
ATOM 9114 N N . ASP A 1 23 ? -5.678 -4.576 -6.625 1.00 1.09 22 ASP A N 19
ATOM 9115 C CA . ASP A 1 23 ? -5.191 -3.765 -7.734 1.00 1.10 22 ASP A CA 19
ATOM 9116 C C . ASP A 1 23 ? -4.421 -2.537 -7.234 1.00 0.97 22 ASP A C 19
ATOM 9117 O O . ASP A 1 23 ? -3.979 -1.732 -8.049 1.00 1.14 22 ASP A O 19
ATOM 9126 N N . LYS A 1 24 ? -4.229 -2.366 -5.919 1.00 0.92 23 LYS A N 19
ATOM 9127 C CA . LYS A 1 24 ? -3.488 -1.232 -5.344 1.00 0.94 23 LYS A CA 19
ATOM 9128 C C . LYS A 1 24 ? -2.315 -1.764 -4.536 1.00 0.74 23 LYS A C 19
ATOM 9129 O O . LYS A 1 24 ? -2.230 -2.970 -4.295 1.00 0.66 23 LYS A O 19
ATOM 9148 N N . PHE A 1 25 ? -1.475 -0.864 -4.043 1.00 0.90 24 PHE A N 19
ATOM 9149 C CA . PHE A 1 25 ? -0.364 -1.168 -3.156 1.00 0.87 24 PHE A CA 19
ATOM 9150 C C . PHE A 1 25 ? -0.695 -0.517 -1.821 1.00 0.89 24 PHE A C 19
ATOM 9151 O O . PHE A 1 25 ? -1.272 0.573 -1.794 1.00 1.12 24 PHE A O 19
ATOM 9168 N N . TRP A 1 26 ? -0.384 -1.199 -0.728 1.00 0.67 25 TRP A N 19
ATOM 9169 C CA . TRP A 1 26 ? -0.799 -0.824 0.617 1.00 0.50 25 TRP A CA 19
ATOM 9170 C C . TRP A 1 26 ? 0.400 -0.989 1.546 1.00 0.49 25 TRP A C 19
ATOM 9171 O O . TRP A 1 26 ? 1.420 -1.557 1.146 1.00 0.78 25 TRP A O 19
ATOM 9192 N N . HIS A 1 27 ? 0.263 -0.564 2.800 1.00 0.42 26 HIS A N 19
ATOM 9193 C CA . HIS A 1 27 ? 1.167 -1.002 3.865 1.00 0.51 26 HIS A CA 19
ATOM 9194 C C . HIS A 1 27 ? 0.674 -2.318 4.438 1.00 0.49 26 HIS A C 19
ATOM 9195 O O . HIS A 1 27 ? -0.503 -2.647 4.297 1.00 0.44 26 HIS A O 19
ATOM 9209 N N . LYS A 1 28 ? 1.543 -3.032 5.159 1.00 0.64 27 LYS A N 19
ATOM 9210 C CA . LYS A 1 28 ? 1.230 -4.309 5.782 1.00 0.79 27 LYS A CA 19
ATOM 9211 C C . LYS A 1 28 ? -0.055 -4.218 6.601 1.00 0.79 27 LYS A C 19
ATOM 9212 O O . LYS A 1 28 ? -1.013 -4.920 6.278 1.00 0.93 27 LYS A O 19
ATOM 9231 N N . ALA A 1 29 ? -0.120 -3.364 7.624 1.00 0.84 28 ALA A N 19
ATOM 9232 C CA . ALA A 1 29 ? -1.319 -3.255 8.453 1.00 0.95 28 ALA A CA 19
ATOM 9233 C C . ALA A 1 29 ? -2.477 -2.513 7.765 1.00 0.75 28 ALA A C 19
ATOM 9234 O O . ALA A 1 29 ? -3.590 -2.535 8.290 1.00 0.92 28 ALA A O 19
ATOM 9241 N N . CYS A 1 30 ? -2.251 -1.902 6.596 1.00 0.49 29 CYS A N 19
ATOM 9242 C CA . CYS A 1 30 ? -3.258 -1.208 5.804 1.00 0.42 29 CYS A CA 19
ATOM 9243 C C . CYS A 1 30 ? -3.893 -2.121 4.736 1.00 0.42 29 CYS A C 19
ATOM 9244 O O . CYS A 1 30 ? -4.735 -1.638 3.989 1.00 0.73 29 CYS A O 19
ATOM 9251 N N . PHE A 1 31 ? -3.540 -3.411 4.677 1.00 0.50 30 PHE A N 19
ATOM 9252 C CA . PHE A 1 31 ? -3.948 -4.369 3.646 1.00 0.49 30 PHE A CA 19
ATOM 9253 C C . PHE A 1 31 ? -5.367 -4.124 3.112 1.00 1.48 30 PHE A C 19
ATOM 9254 O O . PHE A 1 31 ? -5.669 -4.462 1.963 1.00 3.25 30 PHE A O 19
ATOM 9279 N N . MET A 1 2 ? 3.306 11.591 -9.340 1.00 4.65 1 MET A N 20
ATOM 9280 C CA . MET A 1 2 ? 2.881 11.030 -8.057 1.00 3.70 1 MET A CA 20
ATOM 9281 C C . MET A 1 2 ? 3.885 10.016 -7.488 1.00 3.02 1 MET A C 20
ATOM 9282 O O . MET A 1 2 ? 5.066 9.999 -7.849 1.00 3.51 1 MET A O 20
ATOM 9296 N N . ASN A 1 3 ? 3.455 9.233 -6.510 1.00 2.59 2 ASN A N 20
ATOM 9297 C CA . ASN A 1 3 ? 4.051 7.957 -6.119 1.00 1.99 2 ASN A CA 20
ATOM 9298 C C . ASN A 1 3 ? 2.886 7.022 -5.750 1.00 1.20 2 ASN A C 20
ATOM 9299 O O . ASN A 1 3 ? 1.743 7.495 -5.688 1.00 1.47 2 ASN A O 20
ATOM 9310 N N . PRO A 1 4 ? 3.099 5.714 -5.512 1.00 0.85 3 PRO A N 20
ATOM 9311 C CA . PRO A 1 4 ? 2.037 4.826 -5.055 1.00 0.79 3 PRO A CA 20
ATOM 9312 C C . PRO A 1 4 ? 1.552 5.283 -3.677 1.00 0.57 3 PRO A C 20
ATOM 9313 O O . PRO A 1 4 ? 2.313 5.247 -2.711 1.00 0.68 3 PRO A O 20
ATOM 9324 N N . ASN A 1 5 ? 0.307 5.755 -3.585 1.00 0.58 4 ASN A N 20
ATOM 9325 C CA . ASN A 1 5 ? -0.326 6.095 -2.314 1.00 0.51 4 ASN A CA 20
ATOM 9326 C C . ASN A 1 5 ? -1.051 4.852 -1.805 1.00 0.48 4 ASN A C 20
ATOM 9327 O O . ASN A 1 5 ? -1.703 4.148 -2.583 1.00 0.62 4 ASN A O 20
ATOM 9338 N N . CYS A 1 6 ? -0.984 4.616 -0.498 1.00 0.42 5 CYS A N 20
ATOM 9339 C CA . CYS A 1 6 ? -1.826 3.689 0.230 1.00 0.40 5 CYS A CA 20
ATOM 9340 C C . CYS A 1 6 ? -3.256 4.210 0.136 1.00 0.51 5 CYS A C 20
ATOM 9341 O O . CYS A 1 6 ? -3.536 5.352 0.513 1.00 0.67 5 CYS A O 20
ATOM 9348 N N . ALA A 1 7 ? -4.165 3.377 -0.362 1.00 0.62 6 ALA A N 20
ATOM 9349 C CA . ALA A 1 7 ? -5.586 3.687 -0.364 1.00 0.84 6 ALA A CA 20
ATOM 9350 C C . ALA A 1 7 ? -6.202 3.562 1.038 1.00 0.74 6 ALA A C 20
ATOM 9351 O O . ALA A 1 7 ? -7.317 4.046 1.243 1.00 1.06 6 ALA A O 20
ATOM 9358 N N . ARG A 1 8 ? -5.524 2.948 2.020 1.00 0.50 7 ARG A N 20
ATOM 9359 C CA . ARG A 1 8 ? -6.129 2.684 3.328 1.00 0.50 7 ARG A CA 20
ATOM 9360 C C . ARG A 1 8 ? -5.812 3.794 4.310 1.00 0.62 7 ARG A C 20
ATOM 9361 O O . ARG A 1 8 ? -6.699 4.163 5.084 1.00 1.07 7 ARG A O 20
ATOM 9382 N N . CYS A 1 9 ? -4.581 4.305 4.328 1.00 0.40 8 CYS A N 20
ATOM 9383 C CA . CYS A 1 9 ? -4.198 5.361 5.251 1.00 0.44 8 CYS A CA 20
ATOM 9384 C C . CYS A 1 9 ? -4.174 6.708 4.526 1.00 0.51 8 CYS A C 20
ATOM 9385 O O . CYS A 1 9 ? -4.748 7.688 5.015 1.00 0.81 8 CYS A O 20
ATOM 9392 N N . GLY A 1 10 ? -3.672 6.714 3.289 1.00 0.51 9 GLY A N 20
ATOM 9393 C CA . GLY A 1 10 ? -3.511 7.869 2.422 1.00 0.63 9 GLY A CA 20
ATOM 9394 C C . GLY A 1 10 ? -2.055 8.277 2.207 1.00 0.54 9 GLY A C 20
ATOM 9395 O O . GLY A 1 10 ? -1.834 9.273 1.514 1.00 0.72 9 GLY A O 20
ATOM 9399 N N . LYS A 1 11 ? -1.070 7.615 2.825 1.00 0.39 10 LYS A N 20
ATOM 9400 C CA . LYS A 1 11 ? 0.332 8.031 2.756 1.00 0.44 10 LYS A CA 20
ATOM 9401 C C . LYS A 1 11 ? 1.058 7.300 1.629 1.00 0.38 10 LYS A C 20
ATOM 9402 O O . LYS A 1 11 ? 0.619 6.237 1.190 1.00 0.36 10 LYS A O 20
ATOM 9421 N N . ILE A 1 12 ? 2.182 7.850 1.175 1.00 0.43 11 ILE A N 20
ATOM 9422 C CA . ILE A 1 12 ? 3.052 7.218 0.190 1.00 0.45 11 ILE A CA 20
ATOM 9423 C C . ILE A 1 12 ? 3.515 5.827 0.629 1.00 0.48 11 ILE A C 20
ATOM 9424 O O . ILE A 1 12 ? 3.743 5.602 1.817 1.00 0.55 11 ILE A O 20
ATOM 9440 N N . VAL A 1 13 ? 3.761 4.931 -0.323 1.00 0.52 12 VAL A N 20
ATOM 9441 C CA . VAL A 1 13 ? 4.390 3.627 -0.144 1.00 0.68 12 VAL A CA 20
ATOM 9442 C C . VAL A 1 13 ? 5.767 3.677 -0.819 1.00 0.75 12 VAL A C 20
ATOM 9443 O O . VAL A 1 13 ? 5.947 4.449 -1.761 1.00 1.22 12 VAL A O 20
ATOM 9456 N N . TYR A 1 14 ? 6.727 2.849 -0.389 1.00 0.67 13 TYR A N 20
ATOM 9457 C CA . TYR A 1 14 ? 8.019 2.695 -1.068 1.00 0.68 13 TYR A CA 20
ATOM 9458 C C . TYR A 1 14 ? 8.231 1.213 -1.409 1.00 0.69 13 TYR A C 20
ATOM 9459 O O . TYR A 1 14 ? 7.693 0.366 -0.682 1.00 0.90 13 TYR A O 20
ATOM 9477 N N . PRO A 1 15 ? 9.029 0.870 -2.442 1.00 0.67 14 PRO A N 20
ATOM 9478 C CA . PRO A 1 15 ? 9.347 -0.510 -2.804 1.00 0.81 14 PRO A CA 20
ATOM 9479 C C . PRO A 1 15 ? 10.178 -1.161 -1.696 1.00 1.25 14 PRO A C 20
ATOM 9480 O O . PRO A 1 15 ? 11.393 -0.963 -1.610 1.00 3.02 14 PRO A O 20
ATOM 9491 N N . THR A 1 16 ? 9.473 -1.864 -0.815 1.00 0.82 15 THR A N 20
ATOM 9492 C CA . THR A 1 16 ? 9.817 -2.522 0.445 1.00 0.81 15 THR A CA 20
ATOM 9493 C C . THR A 1 16 ? 8.484 -3.022 1.027 1.00 0.81 15 THR A C 20
ATOM 9494 O O . THR A 1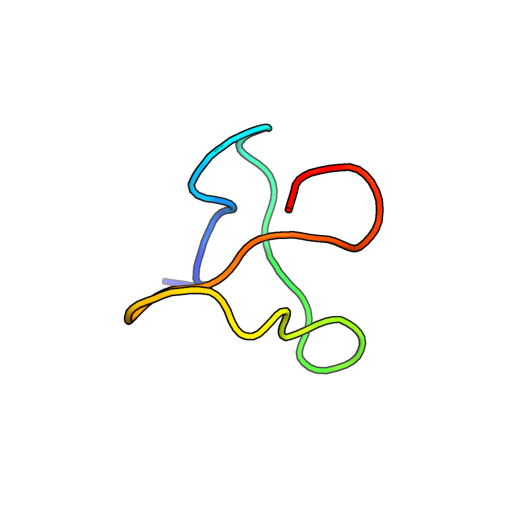 16 ? 8.423 -4.113 1.591 1.00 1.15 15 THR A O 20
ATOM 9505 N N . GLU A 1 17 ? 7.402 -2.246 0.872 1.00 0.66 16 GLU A N 20
ATOM 9506 C CA . GLU A 1 17 ? 6.126 -2.508 1.522 1.00 0.77 16 GLU A CA 20
ATOM 9507 C C . GLU A 1 17 ? 4.935 -2.259 0.589 1.00 0.85 16 GLU A C 20
ATOM 9508 O O . GLU A 1 17 ? 3.845 -1.965 1.064 1.00 1.47 16 GLU A O 20
ATOM 9520 N N . LYS A 1 18 ? 5.121 -2.335 -0.734 1.00 0.74 17 LYS A N 20
ATOM 9521 C CA . LYS A 1 18 ? 4.043 -2.265 -1.725 1.00 0.87 17 LYS A CA 20
ATOM 9522 C C . LYS A 1 18 ? 3.201 -3.539 -1.646 1.00 1.00 17 LYS A C 20
ATOM 9523 O O . LYS A 1 18 ? 3.307 -4.404 -2.520 1.00 1.72 17 LYS A O 20
ATOM 9542 N N . VAL A 1 19 ? 2.372 -3.646 -0.609 1.00 0.60 18 VAL A N 20
ATOM 9543 C CA . VAL A 1 19 ? 1.557 -4.817 -0.325 1.00 0.63 18 VAL A CA 20
ATOM 9544 C C . VAL A 1 19 ? 0.716 -5.163 -1.551 1.00 0.71 18 VAL A C 20
ATOM 9545 O O . VAL A 1 19 ? 0.150 -4.283 -2.203 1.00 0.96 18 VAL A O 20
ATOM 9558 N N . ASN A 1 20 ? 0.629 -6.457 -1.841 1.00 0.91 19 ASN A N 20
ATOM 9559 C CA . ASN A 1 20 ? 0.027 -7.035 -3.025 1.00 1.18 19 ASN A CA 20
ATOM 9560 C C . ASN A 1 20 ? -1.420 -7.379 -2.713 1.00 1.01 19 ASN A C 20
ATOM 9561 O O . ASN A 1 20 ? -1.694 -8.160 -1.800 1.00 1.84 19 ASN A O 20
ATOM 9572 N N . CYS A 1 21 ? -2.342 -6.818 -3.486 1.00 0.70 20 CYS A N 20
ATOM 9573 C CA . CYS A 1 21 ? -3.751 -7.177 -3.528 1.00 1.12 20 CYS A CA 20
ATOM 9574 C C . CYS A 1 21 ? -4.220 -7.090 -4.981 1.00 1.27 20 CYS A C 20
ATOM 9575 O O . CYS A 1 21 ? -3.422 -6.790 -5.872 1.00 2.61 20 CYS A O 20
ATOM 9583 N N . LEU A 1 22 ? -5.520 -7.317 -5.186 1.00 0.99 21 LEU A N 20
ATOM 9584 C CA . LEU A 1 22 ? -6.220 -7.478 -6.457 1.00 1.04 21 LEU A CA 20
ATOM 9585 C C . LEU A 1 22 ? -5.628 -6.605 -7.562 1.00 0.97 21 LEU A C 20
ATOM 9586 O O . LEU A 1 22 ? -4.948 -7.133 -8.442 1.00 1.50 21 LEU A O 20
ATOM 9602 N N . ASP A 1 23 ? -5.839 -5.292 -7.515 1.00 0.80 22 ASP A N 20
ATOM 9603 C CA . ASP A 1 23 ? -5.224 -4.333 -8.439 1.00 0.91 22 ASP A CA 20
ATOM 9604 C C . ASP A 1 23 ? -4.852 -3.018 -7.744 1.00 0.90 22 ASP A C 20
ATOM 9605 O O . ASP A 1 23 ? -4.612 -2.007 -8.404 1.00 1.14 22 ASP A O 20
ATOM 9614 N N . LYS A 1 24 ? -4.754 -3.030 -6.410 1.00 0.83 23 LYS A N 20
ATOM 9615 C CA . LYS A 1 24 ? -4.307 -1.900 -5.600 1.00 0.88 23 LYS A CA 20
ATOM 9616 C C . LYS A 1 24 ? -3.261 -2.365 -4.607 1.00 0.84 23 LYS A C 20
ATOM 9617 O O . LYS A 1 24 ? -3.121 -3.561 -4.346 1.00 0.98 23 LYS A O 20
ATOM 9636 N N . PHE A 1 25 ? -2.537 -1.381 -4.089 1.00 0.79 24 PHE A N 20
ATOM 9637 C CA . PHE A 1 25 ? -1.338 -1.547 -3.283 1.00 0.83 24 PHE A CA 20
ATOM 9638 C C . PHE A 1 25 ? -1.480 -0.796 -1.964 1.00 0.58 24 PHE A C 20
ATOM 9639 O O . PHE A 1 25 ? -2.152 0.238 -1.902 1.00 0.64 24 PHE A O 20
ATOM 9656 N N . TRP A 1 26 ? -0.877 -1.346 -0.911 1.00 0.46 25 TRP A N 20
ATOM 9657 C CA . TRP A 1 26 ? -1.097 -0.944 0.477 1.00 0.38 25 TRP A CA 20
ATOM 9658 C C . TRP A 1 26 ? 0.242 -0.857 1.217 1.00 0.37 25 TRP A C 20
ATOM 9659 O O . TRP A 1 26 ? 1.288 -0.833 0.576 1.00 0.71 25 TRP A O 20
ATOM 9680 N N . HIS A 1 27 ? 0.204 -0.863 2.553 1.00 0.47 26 HIS A N 20
ATOM 9681 C CA . HIS A 1 27 ? 1.328 -1.039 3.480 1.00 0.37 26 HIS A CA 20
ATOM 9682 C C . HIS A 1 27 ? 1.032 -2.227 4.399 1.00 0.39 26 HIS A C 20
ATOM 9683 O O . HIS A 1 27 ? -0.103 -2.708 4.408 1.00 0.42 26 HIS A O 20
ATOM 9697 N N . LYS A 1 28 ? 1.998 -2.650 5.230 1.00 0.52 27 LYS A N 20
ATOM 9698 C CA . LYS A 1 28 ? 1.888 -3.851 6.074 1.00 0.60 27 LYS A CA 20
ATOM 9699 C C . LYS A 1 28 ? 0.585 -3.932 6.878 1.00 0.56 27 LYS A C 20
ATOM 9700 O O . LYS A 1 28 ? -0.068 -4.969 6.839 1.00 0.76 27 LYS A O 20
ATOM 9719 N N . ALA A 1 29 ? 0.220 -2.893 7.639 1.00 0.58 28 ALA A N 20
ATOM 9720 C CA . ALA A 1 29 ? -1.006 -2.885 8.448 1.00 0.69 28 ALA A CA 20
ATOM 9721 C C . ALA A 1 29 ? -2.211 -2.310 7.686 1.00 0.54 28 ALA A C 20
ATOM 9722 O O . ALA A 1 29 ? -3.321 -2.256 8.227 1.00 0.70 28 ALA A O 20
ATOM 9729 N N . CYS A 1 30 ? -2.000 -1.832 6.458 1.00 0.36 29 CYS A N 20
ATOM 9730 C CA . CYS A 1 30 ? -2.985 -1.146 5.638 1.00 0.40 29 CYS A CA 20
ATOM 9731 C C . CYS A 1 30 ? -3.714 -2.112 4.684 1.00 0.45 29 CYS A C 20
ATOM 9732 O O . CYS A 1 30 ? -4.602 -1.679 3.946 1.00 0.79 29 CYS A O 20
ATOM 9739 N N . PHE A 1 31 ? -3.411 -3.412 4.717 1.00 0.48 30 PHE A N 20
ATOM 9740 C CA . PHE A 1 31 ? -4.231 -4.414 4.041 1.00 0.59 30 PHE A CA 20
ATOM 9741 C C . PHE A 1 31 ? -5.637 -4.445 4.650 1.00 0.96 30 PHE A C 20
ATOM 9742 O O . PHE A 1 31 ? -5.807 -4.231 5.857 1.00 2.33 30 PHE A O 20
#

Nearest PDB structures (foldseek):
  1zfo-assembly1_A  TM=8.989E-01  e=9.660E-05  Sus scrofa
  2d8y-assembly1_A  TM=8.889E-01  e=1.719E-01  Homo sapiens
  1wyh-assembly1_A  TM=7.437E-01  e=3.171E-01  Homo sapiens
  2xqn-assembly1_T  TM=7.273E-01  e=1.236E+00  Homo sapiens
  1zfo-assembly1_A  TM=9.450E-01  e=1.713E-04  Sus scrofa

Foldseek 3Di:
DAQAAPQPGHHDDVVAQPDDDPHGHGDVRD

Solvent-accessible surface area: 2700 Å² total; per-residue (Å²): 240,95,56,96,8,49,170,65,40,147,51,4,130,112,122,64,100,28,133,22,171,103,95,63,46,22,174,106,23,161

Radius of gyration: 7.86 Å; Cα contacts (8 Å, |Δi|>4): 47; chains: 1; bounding box: 16×18×17 Å

Sequence (30 aa):
MNPNCARCGKIVYPTEKVNCLDKFWHKACFMNPNCARCGKIVYPTEKVNCLDKFWHKACFMNPNCARCGKIVYPTEKVNCLDKFWHKACFMNPNCARCGKIVYPTEKVNCLDKFWHKACFMNPNCARCGKIVYPTEKVNCLDKFWHKACFMNPNCARCGKIVYPTEKVNCLDKFWHKACFMNPNCARCGKIVYPTEKVNCLDKFWHKACFMNPNCARCGKIVYPTEKVNCLDKFWHKACFMNPNCARCGKIVYPTEKVNCLDKFWHKACFMNPNCARCGKIVYPTEKVNCLDKFWHKACFMNPNCARCGKIVYPTEKVNCLDKFWHKACFMNPNCARCGKIVYPTEKVNCLDKFWHKACFMNPNCARCGKIVYPTEKVNCLDKFWHKACFMNPNCARCGKIVYPTEKVNCLDKFWHKACFMNPNCARCGKIVYPTEKVNCLDKFWHKACFMNPNCARCGKIVYPTEKVNCLDKFWHKACFMNPNCARCGKIVYPTEKVNCLDKFWHKACFMNPNCARCGKIVYPTEKVNCLDKFWHKACFMNPNCARCGKIVYPTEKVNCLDKFWHKACFMNPNCARCGKIVYPTEKVNCLDKFWHKACF

Secondary structure (DSSP, 8-state):
---B-SSS-SB--GGG---SSSS---GGG-

Organism: Sus scrofa (NCBI:txid9823)

InterPro domains:
  IPR001781 Zinc finger, LIM-type [PF00412] (5-30)
  IPR001781 Zinc finger, LIM-type [PS50023] (3-30)
  IPR051759 LIM and SH3 domain-containing protein [PTHR46218] (1-30)

B-factor: mean 1.74, std 1.25, range [0.35, 6.36]